Protein AF-A0A6A6N714-F1 (afdb_monomer_lite)

Organism: Hevea brasiliensis (NCBI:txid3981)

Secondary structure (DSSP, 8-state):
----------PEEEEEEETTTTEEEEEEEE-TT--HHHHHHHHHHHH-S-GGG-EEEETTEEEPTTS-SS-GGGTT--EEEEE-GGGHHHHHHHHHHHHHHHHHHTT---SSHHHHHHHHHHHHHHPPPPSS--SHHHHHHTTHHHHHHHHHT-SSHHHHHHHHHHHHHHHHHHHH--SHHHHHHHHHHHHHHHHHHHTT-TT-HHHHHHHHHHHHHHHTS-HHHHHH-SSSTTHHHHHHHHHHHHHHHHHHHHHHHHHHHTT-TTS--S-HHHHHHHHHHHHHHHHHHHH---SSHHHHHHHHHHHHHHHHHHHHHHHHHHHHHHHHHHTS-TT--TTS----TTSHHHHHHHHHHHHHHTT-HHHHHHHHHHHHHTHHHHHHHH--

InterPro domains:
  IPR000626 Ubiquitin-like domain [PS50053] (12-83)
  IPR029071 Ubiquitin-like domain superfamily [SSF54236] (14-84)

Structure (mmCIF, N/CA/C/O backbone):
data_AF-A0A6A6N714-F1
#
_entry.id   AF-A0A6A6N714-F1
#
loop_
_atom_site.group_PDB
_atom_site.id
_atom_site.type_symbol
_atom_site.label_atom_id
_atom_site.label_alt_id
_atom_site.label_comp_id
_atom_site.label_asym_id
_atom_site.label_entity_id
_atom_site.label_seq_id
_atom_site.pdbx_PDB_ins_code
_atom_site.Cartn_x
_atom_site.Cartn_y
_atom_site.Cartn_z
_atom_site.occupancy
_atom_site.B_iso_or_equiv
_atom_site.auth_seq_id
_atom_site.auth_comp_id
_atom_site.auth_asym_id
_atom_site.auth_atom_id
_atom_site.pdbx_PDB_model_num
ATOM 1 N N . MET A 1 1 ? 6.831 -28.268 -34.651 1.00 27.64 1 MET A N 1
ATOM 2 C CA . MET A 1 1 ? 5.475 -28.056 -35.198 1.00 27.64 1 MET A CA 1
ATOM 3 C C . MET A 1 1 ? 5.484 -26.715 -35.896 1.00 27.64 1 MET A C 1
ATOM 5 O O . MET A 1 1 ? 5.590 -25.697 -35.226 1.00 27.64 1 MET A O 1
ATOM 9 N N . ASP A 1 2 ? 5.469 -26.742 -37.224 1.00 26.41 2 ASP A N 1
ATOM 10 C CA . ASP A 1 2 ? 5.446 -25.562 -38.085 1.00 26.41 2 ASP A CA 1
ATOM 11 C C . ASP A 1 2 ? 4.088 -24.864 -38.004 1.00 26.41 2 ASP A C 1
ATOM 13 O O . ASP A 1 2 ? 3.056 -25.471 -38.291 1.00 26.41 2 ASP A O 1
ATOM 17 N N . TRP A 1 3 ? 4.077 -23.583 -37.639 1.00 23.97 3 TRP A N 1
ATOM 18 C CA . TRP A 1 3 ? 2.873 -22.757 -37.711 1.00 23.97 3 TRP A CA 1
ATOM 19 C C . TRP A 1 3 ? 2.934 -21.911 -38.984 1.00 23.97 3 TRP A C 1
ATOM 21 O O . TRP A 1 3 ? 3.633 -20.902 -39.057 1.00 23.97 3 TRP A O 1
ATOM 31 N N . LYS A 1 4 ? 2.197 -22.351 -40.012 1.00 23.19 4 LYS A N 1
ATOM 32 C CA . LYS A 1 4 ? 1.908 -21.574 -41.225 1.00 23.19 4 LYS A CA 1
ATOM 33 C C . LYS A 1 4 ? 1.052 -20.355 -40.853 1.00 23.19 4 LYS A C 1
ATOM 35 O O . LYS A 1 4 ? -0.076 -20.515 -40.393 1.00 23.19 4 LYS A O 1
ATOM 40 N N . PHE A 1 5 ? 1.552 -19.145 -41.102 1.00 26.05 5 PHE A N 1
ATOM 41 C CA . PHE A 1 5 ? 0.740 -17.926 -41.056 1.00 26.05 5 PHE A CA 1
ATOM 42 C C . PHE A 1 5 ? -0.267 -17.932 -42.218 1.00 26.05 5 PHE A C 1
ATOM 44 O O . PHE A 1 5 ? 0.103 -17.804 -43.383 1.00 26.05 5 PHE A O 1
ATOM 51 N N . SER A 1 6 ? -1.552 -18.079 -41.893 1.00 24.28 6 SER A N 1
ATOM 52 C CA . SER A 1 6 ? -2.661 -17.777 -42.799 1.00 24.28 6 SER A CA 1
ATOM 53 C C . SER A 1 6 ? -2.838 -16.260 -42.875 1.00 24.28 6 SER A C 1
ATOM 55 O O . SER A 1 6 ? -3.159 -15.618 -41.875 1.00 24.28 6 SER A O 1
ATOM 57 N N . SER A 1 7 ? -2.687 -15.694 -44.069 1.00 32.66 7 SER A N 1
ATOM 58 C CA . SER A 1 7 ? -2.977 -14.302 -44.410 1.00 32.66 7 SER A CA 1
ATOM 59 C C . SER A 1 7 ? -4.472 -13.986 -44.258 1.00 32.66 7 SER A C 1
ATOM 61 O O . SER A 1 7 ? -5.271 -14.136 -45.178 1.00 32.66 7 SER A O 1
ATOM 63 N N . ARG A 1 8 ? -4.869 -13.500 -43.082 1.00 31.53 8 ARG A N 1
ATOM 64 C CA . ARG A 1 8 ? -6.066 -12.662 -42.927 1.00 31.53 8 ARG A CA 1
ATOM 65 C C . ARG A 1 8 ? -5.587 -11.298 -42.463 1.00 31.53 8 ARG A C 1
ATOM 67 O O . ARG A 1 8 ? -4.784 -11.224 -41.543 1.00 31.53 8 ARG A O 1
ATOM 74 N N . HIS A 1 9 ? -6.033 -10.237 -43.130 1.00 44.38 9 HIS A N 1
ATOM 75 C CA . HIS A 1 9 ? -5.694 -8.855 -42.798 1.00 44.38 9 HIS A CA 1
ATOM 76 C C . HIS A 1 9 ? -6.155 -8.516 -41.373 1.00 44.38 9 HIS A C 1
ATOM 78 O O . HIS A 1 9 ? -7.280 -8.069 -41.162 1.00 44.38 9 HIS A O 1
ATOM 84 N N . THR A 1 10 ? -5.297 -8.755 -40.386 1.00 43.50 10 THR A N 1
ATOM 85 C CA . THR A 1 10 ? -5.523 -8.368 -38.998 1.00 43.50 10 THR A CA 1
ATOM 86 C C . THR A 1 10 ? -5.292 -6.867 -38.885 1.00 43.50 10 THR A C 1
ATOM 88 O O . THR A 1 10 ? -4.192 -6.361 -39.102 1.00 43.50 10 THR A O 1
ATOM 91 N N . VAL A 1 11 ? -6.370 -6.132 -38.616 1.00 50.66 11 VAL A N 1
ATOM 92 C CA . VAL A 1 11 ? -6.270 -4.760 -38.117 1.00 50.66 11 VAL A CA 1
ATOM 93 C C . VAL A 1 11 ? -5.724 -4.874 -36.698 1.00 50.66 11 VAL A C 1
ATOM 95 O O . VAL A 1 11 ? -6.364 -5.489 -35.848 1.00 50.66 11 VAL A O 1
ATOM 98 N N . GLU A 1 12 ? -4.533 -4.339 -36.462 1.00 56.12 12 GLU A N 1
ATOM 99 C CA . GLU A 1 12 ? -3.901 -4.316 -35.145 1.00 56.12 12 GLU A CA 1
ATOM 100 C C . GLU A 1 12 ? -4.076 -2.938 -34.512 1.00 56.12 12 GLU A C 1
ATOM 102 O O . GLU A 1 12 ? -3.994 -1.906 -35.182 1.00 56.12 12 GLU A O 1
ATOM 107 N N . SER A 1 13 ? -4.334 -2.914 -33.211 1.00 45.66 13 SER A N 1
ATOM 108 C CA . SER A 1 13 ? -4.545 -1.677 -32.465 1.00 45.66 13 SER A CA 1
ATOM 109 C C . SER A 1 13 ? -3.235 -1.152 -31.893 1.00 45.66 13 SER A C 1
ATOM 111 O O . SER A 1 13 ? -2.445 -1.895 -31.307 1.00 45.66 13 SER A O 1
ATOM 113 N N . MET A 1 14 ? -3.018 0.146 -32.057 1.00 53.75 14 MET A N 1
ATOM 114 C CA . MET A 1 14 ? -1.838 0.869 -31.616 1.00 53.75 14 MET A CA 1
ATOM 115 C C . MET A 1 14 ? -2.268 2.051 -30.757 1.00 53.75 14 MET A C 1
ATOM 117 O O . MET A 1 14 ? -3.057 2.866 -31.211 1.00 53.75 14 MET A O 1
ATOM 121 N N . PHE A 1 15 ? -1.753 2.179 -29.539 1.00 52.69 15 PHE A N 1
ATOM 122 C CA . PHE A 1 15 ? -2.193 3.237 -28.628 1.00 52.69 15 PHE A CA 1
ATOM 123 C C . PHE A 1 15 ? -1.192 4.392 -28.564 1.00 52.69 15 PHE A C 1
ATOM 125 O O . PHE A 1 15 ? 0.020 4.164 -28.547 1.00 52.69 15 PHE A O 1
ATOM 132 N N . ILE A 1 16 ? -1.693 5.625 -28.509 1.00 55.88 16 ILE A N 1
ATOM 133 C CA . ILE A 1 16 ? -0.877 6.832 -28.379 1.00 55.88 16 ILE A CA 1
ATOM 134 C C . ILE A 1 16 ? -1.185 7.551 -27.080 1.00 55.88 16 ILE A C 1
ATOM 136 O O . ILE A 1 16 ? -2.329 7.909 -26.824 1.00 55.88 16 ILE A O 1
ATOM 140 N N . SER A 1 17 ? -0.147 7.788 -26.283 1.00 55.25 17 SER A N 1
ATOM 141 C CA . SER A 1 17 ? -0.221 8.620 -25.078 1.00 55.25 17 SER A CA 1
ATOM 142 C C . SER A 1 17 ? 0.253 10.035 -25.409 1.00 55.25 17 SER A C 1
ATOM 144 O O . SER A 1 17 ? 1.370 10.192 -25.922 1.00 55.25 17 SER A O 1
ATOM 146 N N . ASN A 1 18 ? -0.558 11.056 -25.113 1.00 56.62 18 ASN A N 1
ATOM 147 C CA . ASN A 1 18 ? -0.190 12.456 -25.316 1.00 56.62 18 ASN A CA 1
ATOM 148 C C . ASN A 1 18 ? 0.197 13.139 -23.996 1.00 56.62 18 ASN A C 1
ATOM 150 O O . ASN A 1 18 ? -0.658 13.576 -23.235 1.00 56.62 18 ASN A O 1
ATOM 154 N N . LEU A 1 19 ? 1.501 13.325 -23.776 1.00 46.72 19 LEU A N 1
ATOM 155 C CA . LEU A 1 19 ? 2.028 14.010 -22.588 1.00 46.72 19 LEU A CA 1
ATOM 156 C C . LEU A 1 19 ? 1.867 15.540 -22.616 1.00 46.72 19 LEU A C 1
ATOM 158 O O . LEU A 1 19 ? 2.232 16.217 -21.660 1.00 46.72 19 LEU A O 1
ATOM 162 N N . ILE A 1 20 ? 1.394 16.114 -23.727 1.00 50.38 20 ILE A N 1
ATOM 163 C CA . ILE A 1 20 ? 1.254 17.571 -23.880 1.00 50.38 20 ILE A CA 1
ATOM 164 C C . ILE A 1 20 ? -0.102 18.051 -23.374 1.00 50.38 20 ILE A C 1
ATOM 166 O O . ILE A 1 20 ? -0.175 19.146 -22.823 1.00 50.38 20 ILE A O 1
ATOM 170 N N . SER A 1 21 ? -1.154 17.250 -23.554 1.00 47.47 21 SER A N 1
ATOM 171 C CA . SER A 1 21 ? -2.498 17.567 -23.061 1.00 47.47 21 SER A CA 1
ATOM 172 C C . SER A 1 21 ? -2.907 16.777 -21.817 1.00 47.47 21 SER A C 1
ATOM 174 O O . SER A 1 21 ? -3.930 17.112 -21.239 1.00 47.47 21 SER A O 1
ATOM 176 N N . ARG A 1 22 ? -2.100 15.793 -21.376 1.00 46.25 22 ARG A N 1
ATOM 177 C CA . ARG A 1 22 ? -2.432 14.856 -20.283 1.00 46.25 22 ARG A CA 1
ATOM 178 C C . ARG A 1 22 ? -3.720 14.047 -20.530 1.00 46.25 22 ARG A C 1
ATOM 180 O O . ARG A 1 22 ? -4.350 13.585 -19.591 1.00 46.25 22 ARG A O 1
ATOM 187 N N . ASP A 1 23 ? -4.101 13.863 -21.796 1.00 42.16 23 ASP A N 1
ATOM 188 C CA . ASP A 1 23 ? -5.317 13.128 -22.170 1.00 42.16 23 ASP A CA 1
ATOM 189 C C . ASP A 1 23 ? -5.093 11.608 -22.293 1.00 42.16 23 ASP A C 1
ATOM 191 O O . ASP A 1 23 ? -3.983 11.135 -22.578 1.00 42.16 23 ASP A O 1
ATOM 195 N N . GLU A 1 24 ? -6.198 10.858 -22.156 1.00 53.84 24 GLU A N 1
ATOM 196 C CA . GLU A 1 24 ? -6.302 9.399 -22.286 1.00 53.84 24 GLU A CA 1
ATOM 197 C C . GLU A 1 24 ? -5.561 8.817 -23.509 1.00 53.84 24 GLU A C 1
ATOM 199 O O . GLU A 1 24 ? -5.408 9.425 -24.572 1.00 53.84 24 GLU A O 1
ATOM 204 N N . THR A 1 25 ? -5.134 7.557 -23.372 1.00 53.28 25 THR A N 1
ATOM 205 C CA . THR A 1 25 ? -4.433 6.828 -24.435 1.00 53.28 25 THR A CA 1
ATOM 206 C C . THR A 1 25 ? -5.370 6.583 -25.622 1.00 53.28 25 THR A C 1
ATOM 208 O O . THR A 1 25 ? -6.319 5.810 -25.519 1.00 53.28 25 THR A O 1
ATOM 211 N N . GLN A 1 26 ? -5.100 7.202 -26.770 1.00 58.72 26 GLN A N 1
ATOM 212 C CA . GLN A 1 26 ? -5.966 7.108 -27.946 1.00 58.72 26 GLN A CA 1
ATOM 213 C C . GLN A 1 26 ? -5.605 5.901 -28.810 1.00 58.72 26 GLN A C 1
ATOM 215 O O . GLN A 1 26 ? -4.440 5.678 -29.146 1.00 58.72 26 GLN A O 1
ATOM 220 N N . GLU A 1 27 ? -6.611 5.113 -29.186 1.00 55.78 27 GLU A N 1
ATOM 221 C CA . GLU A 1 27 ? -6.442 3.934 -30.033 1.00 55.78 27 GLU A CA 1
ATOM 222 C C . GLU A 1 27 ? -6.420 4.315 -31.520 1.00 55.78 27 GLU A C 1
ATOM 224 O O . GLU A 1 27 ? -7.366 4.874 -32.073 1.00 55.78 27 GLU A O 1
ATOM 229 N N . ILE A 1 28 ? -5.341 3.943 -32.197 1.00 63.38 28 ILE A N 1
ATOM 230 C CA . ILE A 1 28 ? -5.169 4.041 -33.640 1.00 63.38 28 ILE A CA 1
ATOM 231 C C . ILE A 1 28 ? -5.219 2.640 -34.227 1.00 63.38 28 ILE A C 1
ATOM 233 O O . ILE A 1 28 ? -4.411 1.768 -33.912 1.00 63.38 28 ILE A O 1
ATOM 237 N N . LYS A 1 29 ? -6.152 2.435 -35.154 1.00 62.44 29 LYS A N 1
ATOM 238 C CA . LYS A 1 29 ? -6.229 1.200 -35.932 1.00 62.44 29 LYS A CA 1
ATOM 239 C C . LYS A 1 29 ? -5.157 1.207 -37.016 1.00 62.44 29 LYS A C 1
ATOM 241 O O . LYS A 1 29 ? -5.212 2.012 -37.956 1.00 62.44 29 LYS A O 1
ATOM 246 N N . LYS A 1 30 ? -4.212 0.281 -36.892 1.00 59.69 30 LYS A N 1
ATOM 247 C CA . LYS A 1 30 ? -3.165 0.023 -37.869 1.00 59.69 30 LYS A CA 1
ATOM 248 C C . LYS A 1 30 ? -3.557 -1.150 -38.764 1.00 59.69 30 LYS A C 1
ATOM 250 O O . LYS A 1 30 ? -3.966 -2.213 -38.305 1.00 59.69 30 LYS A O 1
ATOM 255 N N . LYS A 1 31 ? -3.406 -0.965 -40.070 1.00 59.12 31 LYS A N 1
ATOM 256 C CA . LYS A 1 31 ? -3.440 -2.045 -41.059 1.00 59.12 31 LYS A CA 1
ATOM 257 C C . LYS A 1 31 ? -2.016 -2.480 -41.373 1.00 59.12 31 LYS A C 1
ATOM 259 O O . LYS A 1 31 ? -1.095 -1.668 -41.359 1.00 59.12 31 LYS A O 1
ATOM 264 N N . TRP A 1 32 ? -1.842 -3.744 -41.741 1.00 48.34 32 TRP A N 1
ATOM 265 C CA . TRP A 1 32 ? -0.542 -4.262 -42.183 1.00 48.34 32 TRP A CA 1
ATOM 266 C C . TRP A 1 32 ? 0.020 -3.509 -43.408 1.00 48.34 32 TRP A C 1
ATOM 268 O O . TRP A 1 32 ? 1.229 -3.448 -43.602 1.00 48.34 32 TRP A O 1
ATOM 278 N N . THR A 1 33 ? -0.864 -2.878 -44.190 1.00 50.50 33 THR A N 1
ATOM 279 C CA . THR A 1 33 ? -0.550 -2.041 -45.358 1.00 50.50 33 THR A CA 1
ATOM 280 C C . THR A 1 33 ? -0.271 -0.572 -45.029 1.00 50.50 33 THR A C 1
ATOM 282 O O . THR A 1 33 ? 0.055 0.190 -45.935 1.00 50.50 33 THR A O 1
ATOM 285 N N . ASP A 1 34 ? -0.462 -0.133 -43.781 1.00 57.00 34 ASP A N 1
ATOM 286 C CA . ASP A 1 34 ? -0.247 1.269 -43.421 1.00 57.00 34 ASP A CA 1
ATOM 287 C C . ASP A 1 34 ? 1.249 1.608 -43.498 1.00 57.00 34 ASP A C 1
ATOM 289 O O . ASP A 1 34 ? 2.079 1.042 -42.781 1.00 57.00 34 ASP A O 1
ATOM 293 N N . THR A 1 35 ? 1.591 2.572 -44.353 1.00 55.88 35 THR A N 1
ATOM 294 C CA . THR A 1 35 ? 2.933 3.159 -44.429 1.00 55.88 35 THR A CA 1
ATOM 295 C C . THR A 1 35 ? 3.133 4.181 -43.313 1.00 55.88 35 THR A C 1
ATOM 297 O O . THR A 1 35 ? 2.169 4.713 -42.756 1.00 55.88 35 THR A O 1
ATOM 300 N N . MET A 1 36 ? 4.383 4.522 -43.000 1.00 57.41 36 MET A N 1
ATOM 301 C CA . MET A 1 36 ? 4.668 5.491 -41.936 1.00 57.41 36 MET A CA 1
ATOM 302 C C . MET A 1 36 ? 4.102 6.881 -42.192 1.00 57.41 36 MET A C 1
ATOM 304 O O . MET A 1 36 ? 3.606 7.504 -41.263 1.00 57.41 36 MET A O 1
ATOM 308 N N . ASN A 1 37 ? 4.054 7.326 -43.445 1.00 58.03 37 ASN A N 1
ATOM 309 C CA . ASN A 1 37 ? 3.381 8.577 -43.786 1.00 58.03 37 ASN A CA 1
ATOM 310 C C . ASN A 1 37 ? 1.876 8.508 -43.497 1.00 58.03 37 ASN A C 1
ATOM 312 O O . ASN A 1 37 ? 1.312 9.473 -42.987 1.00 58.03 37 ASN A O 1
ATOM 316 N N . SER A 1 38 ? 1.239 7.355 -43.733 1.00 63.12 38 SER A N 1
ATOM 317 C CA . SER A 1 38 ? -0.179 7.166 -43.409 1.00 63.12 38 SER A CA 1
ATOM 318 C C . SER A 1 38 ? -0.435 7.131 -41.897 1.00 63.12 38 SER A C 1
ATOM 320 O O . SER A 1 38 ? -1.410 7.717 -41.432 1.00 63.12 38 SER A O 1
ATOM 322 N N . LEU A 1 39 ? 0.459 6.516 -41.109 1.00 63.19 39 LEU A N 1
ATOM 323 C CA . LEU A 1 39 ? 0.380 6.546 -39.646 1.00 63.19 39 LEU A CA 1
ATOM 324 C C . LEU A 1 39 ? 0.618 7.963 -39.125 1.00 63.19 39 LEU A C 1
ATOM 326 O O . LEU A 1 39 ? -0.187 8.455 -38.348 1.00 63.19 39 LEU A O 1
ATOM 330 N N . ASN A 1 40 ? 1.639 8.664 -39.615 1.00 59.69 40 ASN A N 1
ATOM 331 C CA . ASN A 1 40 ? 1.929 10.045 -39.232 1.00 59.69 40 ASN A CA 1
ATOM 332 C C . ASN A 1 40 ? 0.742 10.981 -39.505 1.00 59.69 40 ASN A C 1
ATOM 334 O O . ASN A 1 40 ? 0.407 11.798 -38.654 1.00 59.69 40 ASN A O 1
ATOM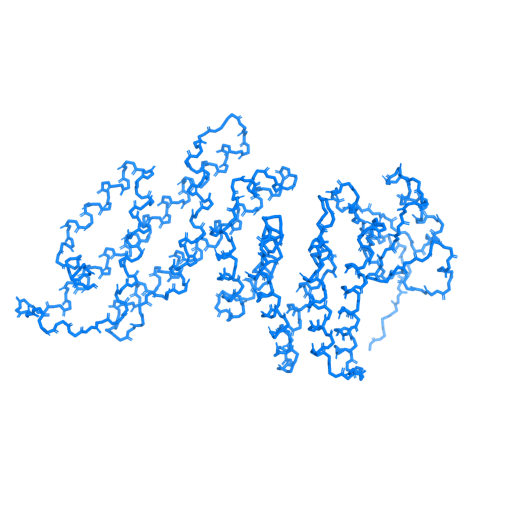 338 N N . GLN A 1 41 ? 0.060 10.824 -40.642 1.00 64.50 41 GLN A N 1
ATOM 339 C CA . GLN A 1 41 ? -1.157 11.577 -40.955 1.00 64.50 41 GLN A CA 1
ATOM 340 C C . GLN A 1 41 ? -2.321 11.226 -40.021 1.00 64.50 41 GLN A C 1
ATOM 342 O O . GLN A 1 41 ? -3.003 12.132 -39.549 1.00 64.50 41 GLN A O 1
ATOM 347 N N . LYS A 1 42 ? -2.528 9.941 -39.692 1.00 68.94 42 LYS A N 1
ATOM 348 C CA . LYS A 1 42 ? -3.542 9.519 -38.704 1.00 68.94 42 LYS A CA 1
ATOM 349 C C . LYS A 1 42 ? -3.263 10.120 -37.325 1.00 68.94 42 LYS A C 1
ATOM 351 O O . LYS A 1 42 ? -4.174 10.626 -36.682 1.00 68.94 42 LYS A O 1
ATOM 356 N N . ILE A 1 43 ? -2.000 10.115 -36.904 1.00 64.56 43 ILE A N 1
ATOM 357 C CA . ILE A 1 43 ? -1.536 10.686 -35.636 1.00 64.56 43 ILE A CA 1
ATOM 358 C C . ILE A 1 43 ? -1.749 12.206 -35.616 1.00 64.56 43 ILE A C 1
ATOM 360 O O . ILE A 1 43 ? -2.294 12.740 -34.656 1.00 64.56 43 ILE A O 1
ATOM 364 N N . GLN A 1 44 ? -1.389 12.912 -36.691 1.00 60.84 44 GLN A N 1
ATOM 365 C CA . GLN A 1 44 ? -1.606 14.359 -36.812 1.00 60.84 44 GLN A CA 1
ATOM 366 C C . GLN A 1 44 ? -3.093 14.734 -36.846 1.00 60.84 44 GLN A C 1
ATOM 368 O O . GLN A 1 44 ? -3.485 15.720 -36.224 1.00 60.84 44 GLN A O 1
ATOM 373 N N . ALA A 1 45 ? -3.925 13.938 -37.524 1.00 63.22 45 ALA A N 1
ATOM 374 C CA . ALA A 1 45 ? -5.371 14.147 -37.583 1.00 63.22 45 ALA A CA 1
ATOM 375 C C . ALA A 1 45 ? -6.034 14.021 -36.203 1.00 63.22 45 ALA A C 1
ATOM 377 O O . ALA A 1 45 ? -7.005 14.721 -35.913 1.00 63.22 45 ALA A O 1
ATOM 378 N N . ILE A 1 46 ? -5.483 13.155 -35.353 1.00 59.66 46 ILE A N 1
ATOM 379 C CA . ILE A 1 46 ? -5.946 12.927 -33.988 1.00 59.66 46 ILE A CA 1
ATOM 380 C C . ILE A 1 46 ? -5.452 14.032 -33.037 1.00 59.66 46 ILE A C 1
ATOM 382 O O . ILE A 1 46 ? -6.234 14.570 -32.260 1.00 59.66 46 ILE A O 1
ATOM 386 N N . ILE A 1 47 ? -4.176 14.420 -33.133 1.00 55.50 47 ILE A N 1
ATOM 387 C CA . ILE A 1 47 ? -3.522 15.308 -32.156 1.00 55.50 47 ILE A CA 1
ATOM 388 C C . ILE A 1 47 ? -3.725 16.800 -32.484 1.00 55.50 47 ILE A C 1
ATOM 390 O O . ILE A 1 47 ? -3.580 17.640 -31.604 1.00 55.50 47 ILE A O 1
ATOM 394 N N . ARG A 1 48 ? -4.080 17.157 -33.731 1.00 52.19 48 ARG A N 1
ATOM 395 C CA . ARG A 1 48 ? -4.359 18.539 -34.192 1.00 52.19 48 ARG A CA 1
ATOM 396 C C . ARG A 1 48 ? -3.255 19.578 -33.878 1.00 52.19 48 ARG A C 1
ATOM 398 O O . ARG A 1 48 ? -3.522 20.777 -33.898 1.00 52.19 48 ARG A O 1
ATOM 405 N N . ILE A 1 49 ? -2.012 19.149 -33.625 1.00 49.28 49 ILE A N 1
ATOM 406 C CA . ILE A 1 49 ? -0.845 20.009 -33.338 1.00 49.28 49 ILE A CA 1
ATOM 407 C C . ILE A 1 49 ? 0.212 19.832 -34.452 1.00 49.28 49 ILE A C 1
ATOM 409 O O . ILE A 1 49 ? 0.485 18.694 -34.842 1.00 49.28 49 ILE A O 1
ATOM 413 N N . PRO A 1 50 ? 0.851 20.912 -34.957 1.00 40.91 50 PRO A N 1
ATOM 414 C CA . PRO A 1 50 ? 1.880 20.819 -35.997 1.00 40.91 50 PRO A CA 1
ATOM 415 C C . PRO A 1 50 ? 3.103 19.988 -35.566 1.00 40.91 50 PRO A C 1
ATOM 417 O O . PRO A 1 50 ? 3.678 20.202 -34.496 1.00 40.91 50 PRO A O 1
ATOM 420 N N . SER A 1 51 ? 3.546 19.084 -36.447 1.00 44.69 51 SER A N 1
ATOM 421 C CA . SER A 1 51 ? 4.623 18.093 -36.251 1.00 44.69 51 SER A CA 1
ATOM 422 C C . SER A 1 51 ? 5.975 18.656 -35.803 1.00 44.69 51 SER A C 1
ATOM 424 O O . SER A 1 51 ? 6.764 17.941 -35.189 1.00 44.69 51 SER A O 1
ATOM 426 N N . ILE A 1 52 ? 6.238 19.943 -36.047 1.00 37.31 52 ILE A N 1
ATOM 427 C CA . ILE A 1 52 ? 7.526 20.592 -35.764 1.00 37.31 52 ILE A CA 1
ATOM 428 C C . ILE A 1 52 ? 7.836 20.715 -34.258 1.00 37.31 52 ILE A C 1
ATOM 430 O O . ILE A 1 52 ? 8.983 20.951 -33.883 1.00 37.31 52 ILE A O 1
ATOM 434 N N . ARG A 1 53 ? 6.836 20.527 -33.381 1.00 37.94 53 ARG A N 1
ATOM 435 C CA . ARG A 1 53 ? 6.991 20.586 -31.912 1.00 37.94 53 ARG A CA 1
ATOM 436 C C . ARG A 1 53 ? 6.928 19.221 -31.212 1.00 37.94 53 ARG A C 1
ATOM 438 O O . ARG A 1 53 ? 7.024 19.178 -29.988 1.00 37.94 53 ARG A O 1
ATOM 445 N N . LEU A 1 54 ? 6.776 18.123 -31.956 1.00 46.69 54 LEU A N 1
ATOM 446 C CA . LEU A 1 54 ? 6.443 16.802 -31.412 1.00 46.69 54 LEU A CA 1
ATOM 447 C C . LEU A 1 54 ? 7.511 15.764 -31.761 1.00 46.69 54 LEU A C 1
ATOM 449 O O . LEU A 1 54 ? 7.962 15.685 -32.904 1.00 46.69 54 LEU A O 1
ATOM 453 N N . ARG A 1 55 ? 7.899 14.933 -30.788 1.00 56.72 55 ARG A N 1
ATOM 454 C CA . ARG A 1 55 ? 8.811 13.798 -30.999 1.00 56.72 55 ARG A CA 1
ATOM 455 C C . ARG A 1 55 ? 8.107 12.500 -30.612 1.00 56.72 55 ARG A C 1
ATOM 457 O O . ARG A 1 55 ? 7.499 12.424 -29.546 1.00 56.72 55 ARG A O 1
ATOM 464 N N . LEU A 1 56 ? 8.175 11.504 -31.496 1.00 56.38 56 LEU A N 1
ATOM 465 C CA . LEU A 1 56 ? 7.629 10.166 -31.268 1.00 56.38 56 LEU A CA 1
ATOM 466 C C . LEU A 1 56 ? 8.668 9.303 -30.558 1.00 56.38 56 LEU A C 1
ATOM 468 O O . LEU A 1 56 ? 9.831 9.288 -30.954 1.00 56.38 56 LEU A O 1
ATOM 472 N N . PHE A 1 57 ? 8.242 8.561 -29.543 1.00 53.03 57 PHE A N 1
ATOM 473 C CA . PHE A 1 57 ? 9.102 7.653 -28.793 1.00 53.03 57 PHE A CA 1
ATOM 474 C C . PHE A 1 57 ? 8.543 6.235 -28.794 1.00 53.03 57 PHE A C 1
ATOM 476 O O . PHE A 1 57 ? 7.356 6.021 -28.534 1.00 53.03 57 PHE A O 1
ATOM 483 N N . ARG A 1 58 ? 9.425 5.261 -29.050 1.00 56.25 58 ARG A N 1
ATOM 484 C CA . ARG A 1 58 ? 9.137 3.825 -28.940 1.00 56.25 58 ARG A CA 1
ATOM 485 C C . ARG A 1 58 ? 10.064 3.196 -27.916 1.00 56.25 58 ARG A C 1
ATOM 487 O O . ARG A 1 58 ? 11.263 3.126 -28.168 1.00 56.25 58 ARG A O 1
ATOM 494 N N . ILE A 1 59 ? 9.503 2.692 -26.815 1.00 54.28 59 ILE A N 1
ATOM 495 C CA . ILE A 1 59 ? 10.267 2.044 -25.729 1.00 54.28 59 ILE A CA 1
ATOM 496 C C . ILE A 1 59 ? 11.354 2.991 -25.161 1.00 54.28 59 ILE A C 1
ATOM 498 O O . ILE A 1 59 ? 12.221 2.548 -24.436 1.00 54.28 59 ILE A O 1
ATOM 502 N N . GLY A 1 60 ? 11.263 4.301 -25.443 1.00 46.22 60 GLY A N 1
ATOM 503 C CA . GLY A 1 60 ? 12.260 5.307 -25.069 1.00 46.22 60 GLY A CA 1
ATOM 504 C C . GLY A 1 60 ? 13.234 5.727 -26.191 1.00 46.22 60 GLY A C 1
ATOM 505 O O . GLY A 1 60 ? 13.884 6.766 -26.082 1.00 46.22 60 GLY A O 1
ATOM 506 N N . LYS A 1 61 ? 13.250 5.039 -27.342 1.00 52.88 61 LYS A N 1
ATOM 507 C CA . LYS A 1 61 ? 14.000 5.479 -28.529 1.00 52.88 61 LYS A CA 1
ATOM 508 C C . LYS A 1 61 ? 13.235 6.580 -29.261 1.00 52.88 61 LYS A C 1
ATOM 510 O O . LYS A 1 61 ? 12.123 6.340 -29.746 1.00 52.88 61 LYS A O 1
ATOM 515 N N . GLN A 1 62 ? 13.843 7.761 -29.388 1.00 51.75 62 GLN A N 1
ATOM 516 C CA . GLN A 1 62 ? 13.315 8.835 -30.231 1.00 51.75 62 GLN A CA 1
ATOM 517 C C . GLN A 1 62 ? 13.279 8.368 -31.694 1.00 51.75 62 GLN A C 1
ATOM 519 O O . GLN A 1 62 ? 14.280 7.905 -32.242 1.00 51.75 62 GLN A O 1
ATOM 524 N N . LEU A 1 63 ? 12.117 8.497 -32.325 1.00 58.75 63 LEU A N 1
ATOM 525 C CA . LEU A 1 63 ? 11.913 8.220 -33.737 1.00 58.75 63 LEU A CA 1
ATOM 526 C C . LEU A 1 63 ? 12.059 9.521 -34.532 1.00 58.75 63 LEU A C 1
ATOM 528 O O . LEU A 1 63 ? 11.446 10.538 -34.199 1.00 58.75 63 LEU A O 1
ATOM 532 N N . GLU A 1 64 ? 12.869 9.493 -35.588 1.00 56.19 64 GLU A N 1
ATOM 533 C CA . GLU A 1 64 ? 12.912 10.569 -36.578 1.00 56.19 64 GLU A CA 1
ATOM 534 C C . GLU A 1 64 ? 11.749 10.394 -37.557 1.00 56.19 64 GLU A C 1
ATOM 536 O O . GLU A 1 64 ? 11.582 9.316 -38.132 1.00 56.19 64 GLU A O 1
ATOM 541 N N . TRP A 1 65 ? 10.963 11.457 -37.764 1.00 51.03 65 TRP A N 1
ATOM 542 C CA . TRP A 1 65 ? 9.770 11.449 -38.621 1.00 51.03 65 TRP A CA 1
ATOM 543 C C . TRP A 1 65 ? 10.044 10.963 -40.058 1.00 51.03 65 TRP A C 1
ATOM 545 O O . TRP A 1 65 ? 9.137 10.431 -40.693 1.00 51.03 65 TRP A O 1
ATOM 555 N N . GLU A 1 66 ? 11.283 11.100 -40.547 1.00 39.19 66 GLU A N 1
ATOM 556 C CA . GLU A 1 66 ? 11.653 10.878 -41.953 1.00 39.19 66 GLU A CA 1
ATOM 557 C C . GLU A 1 66 ? 12.525 9.630 -42.208 1.00 39.19 66 GLU A C 1
ATOM 559 O O . GLU A 1 66 ? 12.625 9.183 -43.349 1.00 39.19 66 GLU A O 1
ATOM 564 N N . LYS A 1 67 ? 13.141 9.011 -41.186 1.00 44.06 67 LYS A N 1
ATOM 565 C CA . LYS A 1 67 ? 14.242 8.037 -41.394 1.00 44.06 67 LYS A CA 1
ATOM 566 C C . LYS A 1 67 ? 13.913 6.563 -41.132 1.00 44.06 67 LYS A C 1
ATOM 568 O O . LYS A 1 67 ? 14.810 5.725 -41.091 1.00 44.06 67 LYS A O 1
ATOM 573 N N . MET A 1 68 ? 12.638 6.208 -40.989 1.00 48.12 68 MET A N 1
ATOM 574 C CA . MET A 1 68 ? 12.208 4.857 -40.588 1.00 48.12 68 MET A CA 1
ATOM 575 C C . MET A 1 68 ? 11.670 3.988 -41.743 1.00 48.12 68 MET A C 1
ATOM 577 O O . MET A 1 68 ? 10.711 3.241 -41.577 1.00 48.12 68 MET A O 1
ATOM 581 N N . VAL A 1 69 ? 12.279 4.082 -42.931 1.00 39.81 69 VAL A N 1
ATOM 582 C CA . VAL A 1 69 ? 11.804 3.382 -44.144 1.00 39.81 69 VAL A CA 1
ATOM 583 C C . VAL A 1 69 ? 12.215 1.899 -44.203 1.00 39.81 69 VAL A C 1
ATOM 585 O O . VAL A 1 69 ? 11.609 1.149 -44.956 1.00 39.81 69 VAL A O 1
ATOM 588 N N . MET A 1 70 ? 13.184 1.422 -43.412 1.00 33.34 70 MET A N 1
ATOM 589 C CA . MET A 1 70 ? 13.829 0.121 -43.693 1.00 33.34 70 MET A CA 1
ATOM 590 C C . MET A 1 70 ? 14.047 -0.814 -42.498 1.00 33.34 70 MET A C 1
ATOM 592 O O . MET A 1 70 ? 14.913 -1.680 -42.557 1.00 33.34 70 MET A O 1
ATOM 596 N N . ASP A 1 71 ? 13.259 -0.712 -41.430 1.00 37.97 71 ASP A N 1
ATOM 597 C CA . ASP A 1 71 ? 13.310 -1.740 -40.386 1.00 37.97 71 ASP A CA 1
ATOM 598 C C . ASP A 1 71 ? 11.892 -2.121 -39.962 1.00 37.97 71 ASP A C 1
ATOM 600 O O . ASP A 1 71 ? 11.143 -1.273 -39.467 1.00 37.97 71 ASP A O 1
ATOM 604 N N . GLY A 1 72 ? 11.509 -3.394 -40.138 1.00 43.25 72 GLY A N 1
ATOM 605 C CA . GLY A 1 72 ? 10.176 -3.974 -39.856 1.00 43.25 72 GLY A CA 1
ATOM 606 C C . GLY A 1 72 ? 9.682 -3.832 -38.402 1.00 43.25 72 GLY A C 1
ATOM 607 O O . GLY A 1 72 ? 8.635 -4.344 -38.017 1.00 43.25 72 GLY A O 1
ATOM 608 N N . SER A 1 73 ? 10.420 -3.073 -37.601 1.00 45.56 73 SER A N 1
ATOM 609 C CA . SER A 1 73 ? 10.254 -2.676 -36.208 1.00 45.56 73 SER A CA 1
ATOM 610 C C . SER A 1 73 ? 8.880 -2.119 -35.791 1.00 45.56 73 SER A C 1
ATOM 612 O O . SER A 1 73 ? 8.567 -2.135 -34.599 1.00 45.56 73 SER A O 1
ATOM 614 N N . ILE A 1 74 ? 8.038 -1.657 -36.722 1.00 48.44 74 ILE A N 1
ATOM 615 C CA . ILE A 1 74 ? 6.744 -1.012 -36.416 1.00 48.44 74 ILE A CA 1
ATOM 616 C C . ILE A 1 74 ? 5.591 -2.015 -36.486 1.00 48.44 74 ILE A C 1
ATOM 618 O O . ILE A 1 74 ? 4.551 -1.786 -35.874 1.00 48.44 74 ILE A O 1
ATOM 622 N N . GLN A 1 75 ? 5.745 -3.142 -37.190 1.00 44.31 75 GLN A N 1
ATOM 623 C CA . GLN A 1 75 ? 4.709 -4.184 -37.225 1.00 44.31 75 GLN A CA 1
ATOM 624 C C . GLN A 1 75 ? 4.425 -4.758 -35.826 1.00 44.31 75 GLN A C 1
ATOM 626 O O . GLN A 1 75 ? 3.281 -5.047 -35.535 1.00 44.31 75 GLN A O 1
ATOM 631 N N . ASN A 1 76 ? 5.403 -4.757 -34.912 1.00 44.56 76 ASN A N 1
ATOM 632 C CA . ASN A 1 76 ? 5.220 -5.248 -33.536 1.00 44.56 76 ASN A CA 1
ATOM 633 C C . ASN A 1 76 ? 5.022 -4.135 -32.483 1.00 44.56 76 ASN A C 1
ATOM 635 O O . ASN A 1 76 ? 5.032 -4.409 -31.282 1.00 44.56 76 ASN A O 1
ATOM 639 N N . THR A 1 77 ? 4.892 -2.866 -32.890 1.00 46.72 77 THR A N 1
ATOM 640 C CA . THR A 1 77 ? 4.823 -1.737 -31.944 1.00 46.72 77 THR A CA 1
ATOM 641 C C . THR A 1 77 ? 3.377 -1.441 -31.549 1.00 46.72 77 THR A C 1
ATOM 643 O O . THR A 1 77 ? 2.625 -0.872 -32.334 1.00 46.72 77 THR A O 1
ATOM 646 N N . ARG A 1 78 ? 2.998 -1.794 -30.313 1.00 49.91 78 ARG A N 1
ATOM 647 C CA . ARG A 1 78 ? 1.630 -1.610 -29.787 1.00 49.91 78 ARG A CA 1
ATOM 648 C C . ARG A 1 78 ? 1.366 -0.247 -29.133 1.00 49.91 78 ARG A C 1
ATOM 650 O O . ARG A 1 78 ? 0.201 0.117 -29.005 1.00 49.91 78 ARG A O 1
ATOM 657 N N . ARG A 1 79 ? 2.394 0.510 -28.715 1.00 50.78 79 ARG A N 1
ATOM 658 C CA . ARG A 1 79 ? 2.235 1.865 -28.142 1.00 50.78 79 ARG A CA 1
ATOM 659 C C . ARG A 1 79 ? 3.318 2.844 -28.603 1.00 50.78 79 ARG A C 1
ATOM 661 O O . ARG A 1 79 ? 4.476 2.449 -28.739 1.00 50.78 79 ARG A O 1
ATOM 668 N N . LEU A 1 80 ? 2.937 4.105 -28.818 1.00 58.09 80 LEU A N 1
ATOM 669 C CA . LEU A 1 80 ? 3.839 5.243 -29.039 1.00 58.09 80 LEU A CA 1
ATOM 670 C C . LEU A 1 80 ? 3.547 6.353 -28.033 1.00 58.09 80 LEU A C 1
ATOM 672 O O . LEU A 1 80 ? 2.390 6.628 -27.721 1.00 58.09 80 LEU A O 1
ATOM 676 N N . HIS A 1 81 ? 4.597 7.035 -27.588 1.00 59.28 81 HIS A N 1
ATOM 677 C CA . HIS A 1 81 ? 4.458 8.212 -26.736 1.00 59.28 81 HIS A CA 1
ATOM 678 C C . HIS A 1 81 ? 4.801 9.466 -27.529 1.00 59.28 81 HIS A C 1
ATOM 680 O O . HIS A 1 81 ? 5.832 9.528 -28.208 1.00 59.28 81 HIS A O 1
ATOM 686 N N . LEU A 1 82 ? 3.919 10.458 -27.447 1.00 57.19 82 LEU A N 1
ATOM 687 C CA . LEU A 1 82 ? 4.147 11.784 -27.991 1.00 57.19 82 LEU A CA 1
ATOM 688 C C . LEU A 1 82 ? 4.709 12.667 -26.881 1.00 57.19 82 LEU A C 1
ATOM 690 O O . LEU A 1 82 ? 4.051 12.905 -25.869 1.00 57.19 82 LEU A O 1
ATOM 694 N N . VAL A 1 83 ? 5.939 13.138 -27.065 1.00 56.25 83 VAL A N 1
ATOM 695 C CA . VAL A 1 83 ? 6.702 13.779 -25.995 1.00 56.25 83 VAL A CA 1
ATOM 696 C C . VAL A 1 83 ? 7.102 15.194 -26.416 1.00 56.25 83 VAL A C 1
ATOM 698 O O . VAL A 1 83 ? 7.633 15.407 -27.510 1.00 56.25 83 VAL A O 1
ATOM 701 N N . SER A 1 84 ? 6.871 16.169 -25.532 1.00 58.50 84 SER A N 1
ATOM 702 C CA . SER A 1 84 ? 7.403 17.531 -25.677 1.00 58.50 84 SER A CA 1
ATOM 703 C C . SER A 1 84 ? 8.923 17.542 -25.492 1.00 58.50 84 SER A C 1
ATOM 705 O O . SER A 1 84 ? 9.475 16.770 -24.708 1.00 58.50 84 SER A O 1
ATOM 707 N N . THR A 1 85 ? 9.620 18.463 -26.159 1.00 58.59 85 THR A N 1
ATOM 708 C CA . THR A 1 85 ? 11.083 18.619 -26.059 1.00 58.59 85 THR A CA 1
ATOM 709 C C . THR A 1 85 ? 11.589 18.751 -24.619 1.00 58.59 85 THR A C 1
ATOM 711 O O . THR A 1 85 ? 12.732 18.393 -24.346 1.00 58.59 85 THR A O 1
ATOM 714 N N . THR A 1 86 ? 10.748 19.192 -23.678 1.00 57.16 86 THR A N 1
ATOM 715 C CA . THR A 1 86 ? 11.110 19.328 -22.260 1.00 57.16 86 THR A CA 1
ATOM 716 C C . THR A 1 86 ? 11.106 18.026 -21.459 1.00 57.16 86 THR A C 1
ATOM 718 O O . THR A 1 86 ? 11.681 18.007 -20.380 1.00 57.16 86 THR A O 1
ATOM 721 N N . HIS A 1 87 ? 10.516 16.941 -21.970 1.00 63.28 87 HIS A N 1
ATOM 722 C CA . HIS A 1 87 ? 10.549 15.607 -21.342 1.00 63.28 87 HIS A CA 1
ATOM 723 C C . HIS A 1 87 ? 11.566 14.667 -22.016 1.00 63.28 87 HIS A C 1
ATOM 725 O O . HIS A 1 87 ? 11.657 13.495 -21.664 1.00 63.28 87 HIS A O 1
ATOM 731 N N . LEU A 1 88 ? 12.356 15.173 -22.972 1.00 70.00 88 LEU A N 1
ATOM 732 C CA . LEU A 1 88 ? 13.304 14.382 -23.761 1.00 70.00 88 LEU A CA 1
ATOM 733 C C . LEU A 1 88 ? 14.306 13.614 -22.884 1.00 70.00 88 LEU A C 1
ATOM 735 O O . LEU A 1 88 ? 14.488 12.419 -23.088 1.00 70.00 88 LEU A O 1
ATOM 739 N N . ARG A 1 89 ? 14.945 14.284 -21.915 1.00 79.56 89 ARG A N 1
ATOM 740 C CA . ARG A 1 89 ? 15.978 13.650 -21.082 1.00 79.56 89 ARG A CA 1
ATOM 741 C C . ARG A 1 89 ? 15.404 12.598 -20.116 1.00 79.56 89 ARG A C 1
ATOM 743 O O . ARG A 1 89 ? 15.939 11.495 -20.121 1.00 79.56 89 ARG A O 1
ATOM 750 N N . PRO A 1 90 ? 14.305 12.853 -19.374 1.00 78.50 90 PRO A N 1
ATOM 751 C CA . PRO A 1 90 ? 13.626 11.810 -18.600 1.00 78.50 90 PRO A CA 1
ATOM 752 C C . PRO A 1 90 ? 13.308 10.547 -19.416 1.00 78.50 90 PRO A C 1
ATOM 754 O O . PRO A 1 90 ? 13.574 9.440 -18.960 1.00 78.50 90 PRO A O 1
ATOM 757 N N . TRP A 1 91 ? 12.812 10.700 -20.650 1.00 75.19 91 TRP A N 1
ATOM 758 C CA . TRP A 1 91 ? 12.546 9.564 -21.542 1.00 75.19 91 TRP A CA 1
ATOM 759 C C . TRP A 1 91 ? 13.810 8.833 -21.990 1.00 75.19 91 TRP A C 1
ATOM 761 O O . TRP A 1 91 ? 13.803 7.608 -22.026 1.00 75.19 91 TRP A O 1
ATOM 771 N N . GLN A 1 92 ? 14.885 9.555 -22.310 1.00 77.62 92 GLN A N 1
ATOM 772 C CA . GLN A 1 92 ? 16.170 8.943 -22.666 1.00 77.62 92 GLN A CA 1
ATOM 773 C C . GLN A 1 92 ? 16.735 8.112 -21.517 1.00 77.62 92 GLN A C 1
ATOM 775 O O . GLN A 1 92 ? 17.187 6.998 -21.733 1.00 77.62 92 GLN A O 1
ATOM 780 N N . ILE A 1 93 ? 16.661 8.619 -20.290 1.00 82.06 93 ILE A N 1
ATOM 781 C CA . ILE A 1 93 ? 17.147 7.889 -19.118 1.00 82.06 93 ILE A CA 1
ATOM 782 C C . ILE A 1 93 ? 16.335 6.614 -18.894 1.00 82.06 93 ILE A C 1
ATOM 784 O O . ILE A 1 93 ? 16.897 5.554 -18.630 1.00 82.06 93 ILE A O 1
ATOM 788 N N . VAL A 1 94 ? 15.012 6.690 -19.036 1.00 80.50 94 VAL A N 1
ATOM 789 C CA . VAL A 1 94 ? 14.150 5.511 -18.918 1.00 80.50 94 VAL A CA 1
ATOM 790 C C . VAL A 1 94 ? 14.386 4.520 -20.070 1.00 80.50 94 VAL A C 1
ATOM 792 O O . VAL A 1 94 ? 14.397 3.316 -19.825 1.00 80.50 94 VAL A O 1
ATOM 795 N N . ASP A 1 95 ? 14.666 4.986 -21.295 1.00 74.75 95 ASP A N 1
ATOM 796 C CA . ASP A 1 95 ? 15.116 4.135 -22.416 1.00 74.75 95 ASP A CA 1
ATOM 797 C C . ASP A 1 95 ? 16.416 3.405 -22.083 1.00 74.75 95 ASP A C 1
ATOM 799 O O . ASP A 1 95 ? 16.533 2.199 -22.294 1.00 74.75 95 ASP A O 1
ATOM 803 N N . GLU A 1 96 ? 17.394 4.133 -21.538 1.00 81.31 96 GLU A N 1
ATOM 804 C CA . GLU A 1 96 ? 18.687 3.590 -21.132 1.00 81.31 96 GLU A CA 1
ATOM 805 C C . GLU A 1 96 ? 18.484 2.478 -20.090 1.00 81.31 96 GLU A C 1
ATOM 807 O O . GLU A 1 96 ? 19.009 1.373 -20.266 1.00 81.31 96 GLU A O 1
ATOM 812 N N . MET A 1 97 ? 17.640 2.712 -19.075 1.00 82.50 97 MET A N 1
ATOM 813 C CA . MET A 1 97 ? 17.263 1.695 -18.085 1.00 82.50 97 MET A CA 1
ATOM 814 C C . MET A 1 97 ? 16.625 0.471 -18.744 1.00 82.50 97 MET A C 1
ATOM 816 O O . MET A 1 97 ? 17.088 -0.653 -18.550 1.00 82.50 97 MET A O 1
ATOM 820 N N . ILE A 1 98 ? 15.580 0.673 -19.548 1.00 76.25 98 ILE A N 1
ATOM 821 C CA . ILE A 1 98 ? 14.844 -0.408 -20.209 1.00 76.25 98 ILE A CA 1
ATOM 822 C C . ILE A 1 98 ? 15.771 -1.204 -21.139 1.00 76.25 98 ILE A C 1
ATOM 824 O O . ILE A 1 98 ? 15.719 -2.432 -21.169 1.00 76.25 98 ILE A O 1
ATOM 828 N N . SER A 1 99 ? 16.675 -0.536 -21.853 1.00 75.75 99 SER A N 1
ATOM 829 C CA . SER A 1 99 ? 17.685 -1.154 -22.715 1.00 75.75 99 SER A CA 1
ATOM 830 C C . SER A 1 99 ? 18.681 -2.008 -21.929 1.00 75.75 99 SER A C 1
ATOM 832 O O . SER A 1 99 ? 19.029 -3.113 -22.363 1.00 75.75 99 SER A O 1
ATOM 834 N N . VAL A 1 100 ? 19.148 -1.538 -20.766 1.00 79.19 100 VAL A N 1
ATOM 835 C CA . VAL A 1 100 ? 19.978 -2.345 -19.856 1.00 79.19 100 VAL A CA 1
ATOM 836 C C . VAL A 1 100 ? 19.207 -3.579 -19.393 1.00 79.19 100 VAL A C 1
ATOM 838 O O . VAL A 1 100 ? 19.727 -4.691 -19.501 1.00 79.19 100 VAL A O 1
ATOM 841 N N . ILE A 1 101 ? 17.954 -3.403 -18.968 1.00 76.62 101 ILE A N 1
ATOM 842 C CA . ILE A 1 101 ? 17.098 -4.491 -18.488 1.00 76.62 101 ILE A CA 1
ATOM 843 C C . ILE A 1 101 ? 16.834 -5.526 -19.590 1.00 76.62 101 ILE A C 1
ATOM 845 O O . ILE A 1 101 ? 16.987 -6.724 -19.358 1.00 76.62 101 ILE A O 1
ATOM 849 N N . TYR A 1 102 ? 16.504 -5.100 -20.811 1.00 70.06 102 TYR A N 1
ATOM 850 C CA . TYR A 1 102 ? 16.294 -6.018 -21.931 1.00 70.06 102 TYR A CA 1
ATOM 851 C C . TYR A 1 102 ? 17.565 -6.787 -22.285 1.00 70.06 102 TYR A C 1
ATOM 853 O O . TYR A 1 102 ? 17.510 -7.996 -22.508 1.00 70.06 102 TYR A O 1
ATOM 861 N N . ARG A 1 103 ? 18.723 -6.117 -22.342 1.00 73.56 103 ARG A N 1
ATOM 862 C CA . ARG A 1 103 ? 19.997 -6.800 -22.610 1.00 73.56 103 ARG A CA 1
ATOM 863 C C . ARG A 1 103 ? 20.309 -7.826 -21.522 1.00 73.56 103 ARG A C 1
ATOM 865 O O . ARG A 1 103 ? 20.690 -8.944 -21.862 1.00 73.56 103 ARG A O 1
ATOM 872 N N . TYR A 1 104 ? 20.074 -7.472 -20.260 1.00 75.00 104 TYR A N 1
ATOM 873 C CA . TYR A 1 104 ? 20.206 -8.380 -19.124 1.00 75.00 104 TYR A CA 1
ATOM 874 C C . TYR A 1 104 ? 19.278 -9.601 -19.251 1.00 75.00 104 TYR A C 1
ATOM 876 O O . TYR A 1 104 ? 19.739 -10.739 -19.151 1.00 75.00 104 TYR A O 1
ATOM 884 N N . PHE A 1 105 ? 17.998 -9.378 -19.566 1.00 68.00 105 PHE A N 1
ATOM 885 C CA . PHE A 1 105 ? 16.992 -10.433 -19.720 1.00 68.00 105 PHE A CA 1
ATOM 886 C C . PHE A 1 105 ? 17.341 -11.422 -20.838 1.00 68.00 105 PHE A C 1
ATOM 888 O O . PHE A 1 105 ? 17.295 -12.634 -20.645 1.00 68.00 105 PHE A O 1
ATOM 895 N N . TYR A 1 106 ? 17.783 -10.917 -21.992 1.00 69.31 106 TYR A N 1
ATOM 896 C CA . TYR A 1 106 ? 18.210 -11.747 -23.124 1.00 69.31 106 TYR A CA 1
ATOM 897 C C . TYR A 1 106 ? 19.639 -12.297 -22.980 1.00 69.31 106 TYR A C 1
ATOM 899 O O . TYR A 1 106 ? 20.234 -12.713 -23.976 1.00 69.31 106 TYR A O 1
ATOM 907 N N . ARG A 1 107 ? 20.201 -12.290 -21.760 1.00 75.25 107 ARG A N 1
ATOM 908 C CA . ARG A 1 107 ? 21.539 -12.808 -21.420 1.00 75.25 107 ARG A CA 1
ATOM 909 C C . ARG A 1 107 ? 22.657 -12.242 -22.306 1.00 75.25 107 ARG A C 1
ATOM 911 O O . ARG A 1 107 ? 23.674 -12.892 -22.538 1.00 75.25 107 ARG A O 1
ATOM 918 N N . LYS A 1 108 ? 22.484 -11.014 -22.802 1.00 75.69 108 LYS A N 1
ATOM 919 C CA . LYS A 1 108 ? 23.541 -10.278 -23.501 1.00 75.69 108 LYS A CA 1
ATOM 920 C C . LYS A 1 108 ? 24.505 -9.711 -22.467 1.00 75.69 108 LYS A C 1
ATOM 922 O O . LYS A 1 108 ? 24.088 -9.308 -21.383 1.00 75.69 108 LYS A O 1
ATOM 927 N N . TYR A 1 109 ? 25.788 -9.648 -22.814 1.00 79.44 109 TYR A N 1
ATOM 928 C CA . TYR A 1 109 ? 26.788 -9.067 -21.928 1.00 79.44 109 TYR A CA 1
ATOM 929 C C . TYR A 1 109 ? 26.452 -7.603 -21.625 1.00 79.44 109 TYR A C 1
ATOM 931 O O . TYR A 1 109 ? 26.348 -6.770 -22.531 1.00 79.44 109 TYR A O 1
ATOM 939 N N . VAL A 1 110 ? 26.292 -7.302 -20.338 1.00 79.00 110 VAL A N 1
ATOM 940 C CA . VAL A 1 110 ? 26.187 -5.944 -19.816 1.00 79.00 110 VAL A CA 1
ATOM 941 C C . VAL A 1 110 ? 27.151 -5.836 -18.639 1.00 79.00 110 VAL A C 1
ATOM 943 O O . VAL A 1 110 ? 26.992 -6.582 -17.671 1.00 79.00 110 VAL A O 1
ATOM 946 N N . PRO A 1 111 ? 28.148 -4.940 -18.690 1.00 81.00 111 PRO A N 1
ATOM 947 C CA . PRO A 1 111 ? 29.013 -4.708 -17.544 1.00 81.00 111 PRO A CA 1
ATOM 948 C C . PRO A 1 111 ? 28.207 -4.017 -16.438 1.00 81.00 111 PRO A C 1
ATOM 950 O O . PRO A 1 111 ? 27.558 -3.011 -16.708 1.00 81.00 111 PRO A O 1
ATOM 953 N N . SER A 1 112 ? 28.230 -4.570 -15.221 1.00 85.75 112 SER A N 1
ATOM 954 C CA . SER A 1 112 ? 27.608 -3.977 -14.020 1.00 85.75 112 SER A CA 1
ATOM 955 C C . SER A 1 112 ? 26.189 -3.402 -14.246 1.00 85.75 112 SER A C 1
ATOM 957 O O . SER A 1 112 ? 25.955 -2.211 -14.024 1.00 85.75 112 SER A O 1
ATOM 959 N N . PRO A 1 113 ? 25.205 -4.229 -14.661 1.00 84.69 113 PRO A N 1
ATOM 960 C CA . PRO A 1 113 ? 23.864 -3.757 -15.023 1.00 84.69 113 PRO A CA 1
ATOM 961 C C . PRO A 1 113 ? 23.165 -3.025 -13.869 1.00 84.69 113 PRO A C 1
ATOM 963 O O . PRO A 1 113 ? 22.463 -2.048 -14.107 1.00 84.69 113 PRO A O 1
ATOM 966 N N . TYR A 1 114 ? 23.409 -3.454 -12.626 1.00 85.69 114 TYR A N 1
ATOM 967 C CA . TYR A 1 114 ? 22.878 -2.805 -11.427 1.00 85.69 114 TYR A CA 1
ATOM 968 C C . TYR A 1 114 ? 23.370 -1.358 -11.316 1.00 85.69 114 TYR A C 1
ATOM 970 O O . TYR A 1 114 ? 22.564 -0.441 -11.235 1.00 85.69 114 TYR A O 1
ATOM 978 N N . THR A 1 115 ? 24.686 -1.143 -11.394 1.00 89.00 115 THR A N 1
ATOM 979 C CA . THR A 1 115 ? 25.303 0.187 -11.283 1.00 89.00 115 THR A CA 1
ATOM 980 C C . THR A 1 115 ? 24.869 1.116 -12.415 1.00 89.00 115 THR A C 1
ATOM 982 O O . THR A 1 115 ? 24.659 2.302 -12.184 1.00 89.00 115 THR A O 1
ATOM 985 N N . GLN A 1 116 ? 24.701 0.598 -13.639 1.00 87.81 116 GLN A N 1
ATOM 986 C CA . GLN A 1 116 ? 24.204 1.411 -14.754 1.00 87.81 116 GLN A CA 1
ATOM 987 C C . GLN A 1 116 ? 22.788 1.921 -14.484 1.00 87.81 116 GLN A C 1
ATOM 989 O O . GLN A 1 116 ? 22.543 3.118 -14.602 1.00 87.81 116 GLN A O 1
ATOM 994 N N . ILE A 1 117 ? 21.873 1.037 -14.076 1.00 86.56 117 ILE A N 1
ATOM 995 C CA . ILE A 1 117 ? 20.496 1.440 -13.777 1.00 86.56 117 ILE A CA 1
ATOM 996 C C . ILE A 1 117 ? 20.447 2.342 -12.544 1.00 86.56 117 ILE A C 1
ATOM 998 O O . ILE A 1 117 ? 19.728 3.335 -12.559 1.00 86.56 117 ILE A O 1
ATOM 1002 N N . GLU A 1 118 ? 21.219 2.039 -11.502 1.00 88.12 118 GLU A N 1
ATOM 1003 C CA . GLU A 1 118 ? 21.313 2.868 -10.299 1.00 88.12 118 GLU A CA 1
ATOM 1004 C C . GLU A 1 118 ? 21.739 4.301 -10.645 1.00 88.12 118 GLU A C 1
ATOM 1006 O O . GLU A 1 118 ? 21.104 5.257 -10.200 1.00 88.12 118 GLU A O 1
ATOM 1011 N N . ASN A 1 119 ? 22.752 4.460 -11.500 1.00 89.00 119 ASN A N 1
ATOM 1012 C CA . ASN A 1 119 ? 23.191 5.769 -11.979 1.00 89.00 119 ASN A CA 1
ATOM 1013 C C . ASN A 1 119 ? 22.095 6.477 -12.780 1.00 89.00 119 ASN A C 1
ATOM 1015 O O . ASN A 1 119 ? 21.823 7.646 -12.515 1.00 89.00 119 ASN A O 1
ATOM 1019 N N . CYS A 1 120 ? 21.421 5.770 -13.694 1.00 88.00 120 CYS A N 1
ATOM 1020 C CA . CYS A 1 120 ? 20.273 6.313 -14.421 1.00 88.00 120 CYS A CA 1
ATOM 1021 C C . CYS A 1 120 ? 19.161 6.760 -13.454 1.00 88.00 120 CYS A C 1
ATOM 1023 O O . CYS A 1 120 ? 18.560 7.812 -13.650 1.00 88.00 120 CYS A O 1
ATOM 1025 N N . MET A 1 121 ? 18.879 5.993 -12.394 1.00 85.88 121 MET A N 1
ATOM 1026 C CA . MET A 1 121 ? 17.832 6.321 -11.418 1.00 85.88 121 MET A CA 1
ATOM 1027 C C . MET A 1 121 ? 18.220 7.547 -10.602 1.00 85.88 121 MET A C 1
ATOM 1029 O O . MET A 1 121 ? 17.419 8.464 -10.454 1.00 85.88 121 MET A O 1
ATOM 1033 N N . ASN A 1 122 ? 19.458 7.604 -10.122 1.00 87.19 122 ASN A N 1
ATOM 1034 C CA . ASN A 1 122 ? 19.956 8.764 -9.395 1.00 87.19 122 ASN A CA 1
ATOM 1035 C C . ASN A 1 122 ? 19.940 10.017 -10.282 1.00 87.19 122 ASN A C 1
ATOM 1037 O O . ASN A 1 122 ? 19.498 11.071 -9.831 1.00 87.19 122 ASN A O 1
ATOM 1041 N N . GLU A 1 123 ? 20.331 9.897 -11.556 1.00 86.81 123 GLU A N 1
ATOM 1042 C CA . GLU A 1 123 ? 20.233 10.992 -12.522 1.00 86.81 123 GLU A CA 1
ATOM 1043 C C . GLU A 1 123 ? 18.775 11.440 -12.682 1.00 86.81 123 GLU A C 1
ATOM 1045 O O . GLU A 1 123 ? 18.486 12.627 -12.530 1.00 86.81 123 GLU A O 1
ATOM 1050 N N . PHE A 1 124 ? 17.848 10.500 -12.896 1.00 84.25 124 PHE A N 1
ATOM 1051 C CA . PHE A 1 124 ? 16.423 10.783 -13.068 1.00 84.25 124 PHE A CA 1
ATOM 1052 C C . PHE A 1 124 ? 15.824 11.520 -11.864 1.00 84.25 124 PHE A C 1
ATOM 1054 O O . PHE A 1 124 ? 15.177 12.553 -12.024 1.00 84.25 124 PHE A O 1
ATOM 1061 N N . PHE A 1 125 ? 16.050 11.007 -10.653 1.00 78.75 125 PHE A N 1
ATOM 1062 C CA . PHE A 1 125 ? 15.503 11.578 -9.420 1.00 78.75 125 PHE A CA 1
ATOM 1063 C C . PHE A 1 125 ? 16.223 12.861 -8.975 1.00 78.75 125 PHE A C 1
ATOM 1065 O O . PHE A 1 125 ? 15.674 13.612 -8.173 1.00 78.75 125 PHE A O 1
ATOM 1072 N N . SER A 1 126 ? 17.416 13.152 -9.510 1.00 79.81 126 SER A N 1
ATOM 1073 C CA . SER A 1 126 ? 18.098 14.439 -9.315 1.00 79.81 126 SER A CA 1
ATOM 1074 C C . SER A 1 126 ? 17.569 15.558 -10.220 1.00 79.81 126 SER A C 1
ATOM 1076 O O . SER A 1 126 ? 17.889 16.730 -10.007 1.00 79.81 126 SER A O 1
ATOM 1078 N N . MET A 1 127 ? 16.754 15.229 -11.232 1.00 76.81 127 MET A N 1
ATOM 1079 C CA . MET A 1 127 ? 16.221 16.229 -12.153 1.00 76.81 127 MET A CA 1
ATOM 1080 C C . MET A 1 127 ? 15.200 17.110 -11.456 1.00 76.81 127 MET A C 1
ATOM 1082 O O . MET A 1 127 ? 14.132 16.654 -11.063 1.00 76.81 127 MET A O 1
ATOM 1086 N N . ILE A 1 128 ? 15.497 18.405 -11.376 1.00 61.78 128 ILE A N 1
ATOM 1087 C CA . ILE A 1 128 ? 14.533 19.398 -10.910 1.00 61.78 128 ILE A CA 1
ATOM 1088 C C . ILE A 1 128 ? 13.504 19.618 -12.034 1.00 61.78 128 ILE A C 1
ATOM 1090 O O . ILE A 1 128 ? 13.883 20.060 -13.129 1.00 61.78 128 ILE A O 1
ATOM 1094 N N . PRO A 1 129 ? 12.211 19.313 -11.817 1.00 59.03 129 PRO A N 1
ATOM 1095 C CA . PRO A 1 129 ? 11.182 19.615 -12.800 1.00 59.03 129 PRO A CA 1
ATOM 1096 C C . PRO A 1 129 ? 11.080 21.128 -12.998 1.00 59.03 129 PRO A C 1
ATOM 1098 O O . PRO A 1 129 ? 10.925 21.889 -12.047 1.00 59.03 129 PRO A O 1
ATOM 1101 N N . LYS A 1 130 ? 11.192 21.582 -14.252 1.00 54.78 130 LYS A N 1
ATOM 1102 C CA . LYS A 1 130 ? 10.895 22.976 -14.613 1.00 54.78 130 LYS A CA 1
ATOM 1103 C C . LYS A 1 130 ? 9.375 23.124 -14.663 1.00 54.78 130 LYS A C 1
ATOM 1105 O O . LYS A 1 130 ? 8.763 22.350 -15.389 1.00 54.78 130 LYS A O 1
ATOM 1110 N N . GLU A 1 131 ? 8.826 24.080 -13.910 1.00 51.00 131 GLU A N 1
ATOM 1111 C CA . GLU A 1 131 ? 7.426 24.562 -13.886 1.00 51.00 131 GLU A CA 1
ATOM 1112 C C . GLU A 1 131 ? 6.345 23.592 -14.420 1.00 51.00 131 GLU A C 1
ATOM 1114 O O . GLU A 1 131 ? 6.225 23.378 -15.628 1.00 51.00 131 GLU A O 1
ATOM 1119 N N . ASN A 1 132 ? 5.491 23.079 -13.519 1.00 49.03 132 ASN A N 1
ATOM 1120 C CA . ASN A 1 132 ? 4.263 22.313 -13.812 1.00 49.03 132 ASN A CA 1
ATOM 1121 C C . ASN A 1 132 ? 4.428 21.019 -14.642 1.00 49.03 132 ASN A C 1
ATOM 1123 O O . ASN A 1 132 ? 3.474 20.562 -15.283 1.00 49.03 132 ASN A O 1
ATOM 1127 N N . LYS A 1 133 ? 5.610 20.389 -14.633 1.00 55.56 133 LYS A N 1
ATOM 1128 C CA . LYS A 1 133 ? 5.893 19.197 -15.455 1.00 55.56 133 LYS A CA 1
ATOM 1129 C C . LYS A 1 133 ? 6.139 17.942 -14.635 1.00 55.56 133 LYS A C 1
ATOM 1131 O O . LYS A 1 133 ? 6.995 17.918 -13.756 1.00 55.56 133 LYS A O 1
ATOM 1136 N N . CYS A 1 134 ? 5.429 16.880 -15.008 1.00 60.81 134 CYS A N 1
ATOM 1137 C CA . CYS A 1 134 ? 5.556 15.565 -14.405 1.00 60.81 134 CYS A CA 1
ATOM 1138 C C . CYS A 1 134 ? 6.597 14.718 -15.152 1.00 60.81 134 CYS A C 1
ATOM 1140 O O . CYS A 1 134 ? 6.408 14.340 -16.308 1.00 60.81 134 CYS A O 1
ATOM 1142 N N . TYR A 1 135 ? 7.735 14.438 -14.511 1.00 68.12 135 TYR A N 1
ATOM 1143 C CA . TYR A 1 135 ? 8.727 13.513 -15.066 1.00 68.12 135 TYR A CA 1
ATOM 1144 C C . TYR A 1 135 ? 8.441 12.068 -14.672 1.00 68.12 135 TYR A C 1
ATOM 1146 O O . TYR A 1 135 ? 8.621 11.189 -15.500 1.00 68.12 135 TYR A O 1
ATOM 1154 N N . LEU A 1 136 ? 7.937 11.797 -13.468 1.00 67.38 136 LEU A N 1
ATOM 1155 C CA . LEU A 1 136 ? 7.674 10.431 -12.995 1.00 67.38 136 LEU A CA 1
ATOM 1156 C C . LEU A 1 136 ? 6.548 9.711 -13.759 1.00 67.38 136 LEU A C 1
ATOM 1158 O O . LEU A 1 136 ? 6.570 8.483 -13.855 1.00 67.38 136 LEU A O 1
ATOM 1162 N N . GLU A 1 137 ? 5.638 10.446 -14.400 1.00 66.38 137 GLU A N 1
ATOM 1163 C CA . GLU A 1 137 ? 4.686 9.888 -15.367 1.00 66.38 137 GLU A CA 1
ATOM 1164 C C . GLU A 1 137 ? 5.400 9.160 -16.518 1.00 66.38 137 GLU A C 1
ATOM 1166 O O . GLU A 1 137 ? 4.917 8.136 -16.995 1.00 66.38 137 GLU A O 1
ATOM 1171 N N . VAL A 1 138 ? 6.609 9.594 -16.899 1.00 70.44 138 VAL A N 1
ATOM 1172 C CA . VAL A 1 138 ? 7.439 8.893 -17.893 1.00 70.44 138 VAL A CA 1
ATOM 1173 C C . VAL A 1 138 ? 7.732 7.463 -17.454 1.00 70.44 138 VAL A C 1
ATOM 1175 O O . VAL A 1 138 ? 7.604 6.541 -18.256 1.00 70.44 138 VAL A O 1
ATOM 1178 N N . ILE A 1 139 ? 8.059 7.251 -16.175 1.00 70.81 139 ILE A N 1
ATOM 1179 C CA . ILE A 1 139 ? 8.287 5.903 -15.643 1.00 70.81 139 ILE A CA 1
ATOM 1180 C C . ILE A 1 139 ? 6.998 5.082 -15.737 1.00 70.81 139 ILE A C 1
ATOM 1182 O O . ILE A 1 139 ? 7.036 3.963 -16.249 1.00 70.81 139 ILE A O 1
ATOM 1186 N N . ARG A 1 140 ? 5.856 5.643 -15.324 1.00 69.06 140 ARG A N 1
ATOM 1187 C CA . ARG A 1 140 ? 4.555 4.949 -15.367 1.00 69.06 140 ARG A CA 1
ATOM 1188 C C . ARG A 1 140 ? 4.145 4.571 -16.793 1.00 69.06 140 ARG A C 1
ATOM 1190 O O . ARG A 1 140 ? 3.688 3.460 -17.029 1.00 69.06 140 ARG A O 1
ATOM 1197 N N . LEU A 1 141 ? 4.356 5.460 -17.759 1.00 64.81 141 LEU A N 1
ATOM 1198 C CA . LEU A 1 141 ? 3.988 5.225 -19.156 1.00 64.81 141 LEU A CA 1
ATOM 1199 C C . LEU A 1 141 ? 4.955 4.293 -19.897 1.00 64.81 141 LEU A C 1
ATOM 1201 O O . LEU A 1 141 ? 4.587 3.731 -20.925 1.00 64.81 141 LEU A O 1
ATOM 1205 N N . SER A 1 142 ? 6.176 4.117 -19.388 1.00 66.12 142 SER A N 1
ATOM 1206 C CA . SER A 1 142 ? 7.239 3.346 -20.044 1.00 66.12 142 SER A CA 1
ATOM 1207 C C . SER A 1 142 ? 7.187 1.827 -19.839 1.00 66.12 142 SER A C 1
ATOM 1209 O O . SER A 1 142 ? 8.047 1.125 -20.368 1.00 66.12 142 SER A O 1
ATOM 1211 N N . PHE A 1 143 ? 6.210 1.308 -19.087 1.00 69.81 143 PHE A N 1
ATOM 1212 C CA . PHE A 1 143 ? 6.133 -0.097 -18.646 1.00 69.81 143 PHE A CA 1
ATOM 1213 C C . PHE A 1 143 ? 7.286 -0.572 -17.754 1.00 69.81 143 PHE A C 1
ATOM 1215 O O . PHE A 1 143 ? 7.443 -1.774 -17.518 1.00 69.81 143 PHE A O 1
ATOM 1222 N N . LEU A 1 144 ? 8.133 0.341 -17.272 1.00 76.81 144 LEU A N 1
ATOM 1223 C CA . LEU A 1 144 ? 9.225 -0.020 -16.379 1.00 76.81 144 LEU A CA 1
ATOM 1224 C C . LEU A 1 144 ? 8.724 -0.746 -15.111 1.00 76.81 144 LEU A C 1
ATOM 1226 O O . LEU A 1 144 ? 9.336 -1.759 -14.761 1.00 76.81 144 LEU A O 1
ATOM 1230 N N . PRO A 1 145 ? 7.619 -0.329 -14.451 1.00 84.56 145 PRO A N 1
ATOM 1231 C CA . PRO A 1 145 ? 7.078 -1.064 -13.308 1.00 84.56 145 PRO A CA 1
ATOM 1232 C C . PRO A 1 145 ? 6.700 -2.511 -13.645 1.00 84.56 145 PRO A C 1
ATOM 1234 O O . PRO A 1 145 ? 7.119 -3.433 -12.946 1.00 84.56 145 PRO A O 1
ATOM 1237 N N . GLU A 1 146 ? 5.976 -2.737 -14.743 1.00 80.88 146 GLU A N 1
ATOM 1238 C CA . GLU A 1 146 ? 5.566 -4.069 -15.195 1.00 80.88 146 GLU A CA 1
ATOM 1239 C C . GLU A 1 146 ? 6.763 -4.946 -15.556 1.00 80.88 146 GLU A C 1
ATOM 1241 O O . GLU A 1 146 ? 6.778 -6.130 -15.220 1.00 80.88 146 GLU A O 1
ATOM 1246 N N . LEU A 1 147 ? 7.778 -4.376 -16.209 1.00 77.81 147 LEU A N 1
ATOM 1247 C CA . LEU A 1 147 ? 8.996 -5.092 -16.577 1.00 77.81 147 LEU A CA 1
ATOM 1248 C C . LEU A 1 147 ? 9.778 -5.538 -15.336 1.00 77.81 147 LEU A C 1
ATOM 1250 O O . LEU A 1 147 ? 10.189 -6.695 -15.251 1.00 77.81 147 LEU A O 1
ATOM 1254 N N . LEU A 1 148 ? 9.959 -4.642 -14.363 1.00 86.81 148 LEU A N 1
ATOM 1255 C CA . LEU A 1 148 ? 10.650 -4.956 -13.113 1.00 86.81 148 LEU A CA 1
ATOM 1256 C C . LEU A 1 148 ? 9.875 -5.988 -12.288 1.00 86.81 148 LEU A C 1
ATOM 1258 O O . LEU A 1 148 ? 10.477 -6.941 -11.800 1.00 86.81 148 LEU A O 1
ATOM 1262 N N . VAL A 1 149 ? 8.549 -5.864 -12.181 1.00 87.81 149 VAL A N 1
ATOM 1263 C CA . VAL A 1 149 ? 7.732 -6.873 -11.488 1.00 87.81 149 VAL A CA 1
ATOM 1264 C C . VAL A 1 149 ? 7.777 -8.209 -12.231 1.00 87.81 149 VAL A C 1
ATOM 1266 O O . VAL A 1 149 ? 7.954 -9.245 -11.602 1.00 87.81 149 VAL A O 1
ATOM 1269 N N . SER A 1 150 ? 7.715 -8.221 -13.563 1.00 80.88 150 SER A N 1
ATOM 1270 C CA . SER A 1 150 ? 7.847 -9.462 -14.337 1.00 80.88 150 SER A CA 1
ATOM 1271 C C . SER A 1 150 ? 9.198 -10.150 -14.122 1.00 80.88 150 SER A C 1
ATOM 1273 O O . SER A 1 150 ? 9.251 -11.378 -14.121 1.00 80.88 150 SER A O 1
ATOM 1275 N N . LEU A 1 151 ? 10.280 -9.388 -13.940 1.00 81.69 151 LEU A N 1
ATOM 1276 C CA . LEU A 1 151 ? 11.594 -9.933 -13.585 1.00 81.69 151 LEU A CA 1
ATOM 1277 C C . LEU A 1 151 ? 11.629 -10.448 -12.152 1.00 81.69 151 LEU A C 1
ATOM 1279 O O . LEU A 1 151 ? 12.208 -11.500 -11.899 1.00 81.69 151 LEU A O 1
ATOM 1283 N N . TYR A 1 152 ? 10.974 -9.746 -11.230 1.00 89.12 152 TYR A N 1
ATOM 1284 C CA . TYR A 1 152 ? 10.836 -10.198 -9.851 1.00 89.12 152 TYR A CA 1
ATOM 1285 C C . TYR A 1 152 ? 10.092 -11.542 -9.751 1.00 89.12 152 TYR A C 1
ATOM 1287 O O . TYR A 1 152 ? 10.433 -12.383 -8.922 1.00 89.12 152 TYR A O 1
ATOM 1295 N N . LEU A 1 153 ? 9.123 -11.770 -10.641 1.00 84.81 153 LEU A N 1
ATOM 1296 C CA . LEU A 1 153 ? 8.361 -13.018 -10.757 1.00 84.81 153 LEU A CA 1
ATOM 1297 C C . LEU A 1 153 ? 9.039 -14.093 -11.622 1.00 84.81 153 LEU A C 1
ATOM 1299 O O . LEU A 1 153 ? 8.463 -15.159 -11.839 1.00 84.81 153 LEU A O 1
ATOM 1303 N N . SER A 1 154 ? 10.249 -13.835 -12.126 1.00 81.62 154 SER A N 1
ATOM 1304 C CA . SER A 1 154 ? 11.031 -14.815 -12.882 1.00 81.62 154 SER A CA 1
ATOM 1305 C C . SER A 1 154 ? 11.326 -16.059 -12.027 1.00 81.62 154 SER A C 1
ATOM 1307 O O . SER A 1 154 ? 11.623 -15.929 -10.836 1.00 81.62 154 SER A O 1
ATOM 1309 N N . PRO A 1 155 ? 11.333 -17.274 -12.611 1.00 79.12 155 PRO A N 1
ATOM 1310 C CA . PRO A 1 155 ? 11.741 -18.483 -11.892 1.00 79.12 155 PRO A CA 1
ATOM 1311 C C . PRO A 1 155 ? 13.236 -18.484 -11.527 1.00 79.12 155 PRO A C 1
ATOM 1313 O O . PRO A 1 155 ? 13.675 -19.293 -10.710 1.00 79.12 155 PRO A O 1
ATOM 1316 N N . TYR A 1 156 ? 14.039 -17.597 -12.125 1.00 80.81 156 TYR A N 1
ATOM 1317 C CA . TYR A 1 156 ? 15.469 -17.498 -11.857 1.00 80.81 156 TYR A CA 1
ATOM 1318 C C . TYR A 1 156 ? 15.744 -16.545 -10.691 1.00 80.81 156 TYR A C 1
ATOM 1320 O O . TYR A 1 156 ? 15.510 -15.341 -10.785 1.00 80.81 156 TYR A O 1
ATOM 1328 N N . GLN A 1 157 ? 16.346 -17.066 -9.618 1.00 87.62 157 GLN A N 1
ATOM 1329 C CA . GLN A 1 157 ? 16.669 -16.274 -8.422 1.00 87.62 157 GLN A CA 1
ATOM 1330 C C . GLN A 1 157 ? 17.536 -15.042 -8.706 1.00 87.62 157 GLN A C 1
ATOM 1332 O O . GLN A 1 157 ? 17.356 -14.003 -8.077 1.00 87.62 157 GLN A O 1
ATOM 1337 N N . VAL A 1 158 ? 18.450 -15.127 -9.675 1.00 84.62 158 VAL A N 1
ATOM 1338 C CA . VAL A 1 158 ? 19.320 -13.999 -10.041 1.00 84.62 158 VAL A CA 1
ATOM 1339 C C . VAL A 1 158 ? 18.498 -12.817 -10.572 1.00 84.62 158 VAL A C 1
ATOM 1341 O O . VAL A 1 158 ? 18.740 -11.678 -10.176 1.00 84.62 158 VAL A O 1
ATOM 1344 N N . ASP A 1 159 ? 17.484 -13.090 -11.398 1.00 82.12 159 ASP A N 1
ATOM 1345 C CA . ASP A 1 159 ? 16.592 -12.063 -11.943 1.00 82.12 159 ASP A CA 1
ATOM 1346 C C . ASP A 1 159 ? 15.703 -11.472 -10.832 1.00 82.12 159 ASP A C 1
ATOM 1348 O O . ASP A 1 159 ? 15.504 -10.256 -10.779 1.00 82.12 159 ASP A O 1
ATOM 1352 N N . LYS A 1 160 ? 15.242 -12.320 -9.898 1.00 89.62 160 LYS A N 1
ATOM 1353 C CA . LYS A 1 160 ? 14.447 -11.905 -8.734 1.00 89.62 160 LYS A CA 1
ATOM 1354 C C . LYS A 1 160 ? 15.212 -10.943 -7.827 1.00 89.62 160 LYS A C 1
ATOM 1356 O O . LYS A 1 160 ? 14.699 -9.875 -7.502 1.00 89.62 160 LYS A O 1
ATOM 1361 N N . VAL A 1 161 ? 16.441 -11.295 -7.441 1.00 90.81 161 VAL A N 1
ATOM 1362 C CA . VAL A 1 161 ? 17.303 -10.453 -6.590 1.00 90.81 161 VAL A CA 1
ATOM 1363 C C . VAL A 1 161 ? 17.629 -9.132 -7.285 1.00 90.81 161 VAL A C 1
ATOM 1365 O O . VAL A 1 161 ? 17.588 -8.075 -6.654 1.00 90.81 161 VAL A O 1
ATOM 1368 N N . PHE A 1 162 ? 17.899 -9.175 -8.592 1.00 88.38 162 PHE A N 1
ATOM 1369 C CA . PHE A 1 162 ? 18.145 -7.978 -9.388 1.00 88.38 162 PHE A CA 1
ATOM 1370 C C . PHE A 1 162 ? 16.939 -7.030 -9.378 1.00 88.38 162 PHE A C 1
ATOM 1372 O O . PHE A 1 162 ? 17.075 -5.862 -9.013 1.00 88.38 162 PHE A O 1
ATOM 1379 N N . ALA A 1 163 ? 15.750 -7.532 -9.718 1.00 90.06 163 ALA A N 1
ATOM 1380 C CA . ALA A 1 163 ? 14.527 -6.736 -9.734 1.00 90.06 163 ALA A CA 1
ATOM 1381 C C . ALA A 1 163 ? 14.149 -6.208 -8.345 1.00 90.06 163 ALA A C 1
ATOM 1383 O O . ALA A 1 163 ? 13.779 -5.041 -8.218 1.00 90.06 163 ALA A O 1
ATOM 1384 N N . PHE A 1 164 ? 14.302 -7.035 -7.305 1.00 94.00 164 PHE A N 1
ATOM 1385 C CA . PHE A 1 164 ? 14.093 -6.632 -5.917 1.00 94.00 164 PHE A CA 1
ATOM 1386 C C . PHE A 1 164 ? 14.968 -5.428 -5.554 1.00 94.00 164 PHE A C 1
ATOM 1388 O O . PHE A 1 164 ? 14.451 -4.417 -5.086 1.00 94.00 164 PHE A O 1
ATOM 1395 N N . GLY A 1 165 ? 16.275 -5.494 -5.834 1.00 93.00 165 GLY A N 1
ATOM 1396 C CA . GLY A 1 165 ? 17.198 -4.390 -5.563 1.00 93.00 165 GLY A CA 1
ATOM 1397 C C . GLY A 1 165 ? 16.823 -3.102 -6.304 1.00 93.00 165 GLY A C 1
ATOM 1398 O O . GLY A 1 165 ? 16.825 -2.029 -5.705 1.00 93.00 165 GLY A O 1
ATOM 1399 N N . MET A 1 166 ? 16.418 -3.207 -7.575 1.00 91.12 166 MET A N 1
ATOM 1400 C CA . MET A 1 166 ? 15.974 -2.054 -8.371 1.00 91.12 166 MET A CA 1
ATOM 1401 C C . MET A 1 166 ? 14.702 -1.412 -7.816 1.00 91.12 166 MET A C 1
ATOM 1403 O O . MET A 1 166 ? 14.655 -0.194 -7.651 1.00 91.12 166 MET A O 1
ATOM 1407 N N . ILE A 1 167 ? 13.682 -2.211 -7.493 1.00 93.81 167 ILE A N 1
ATOM 1408 C CA . ILE A 1 167 ? 12.426 -1.692 -6.939 1.00 93.81 167 ILE A CA 1
ATOM 1409 C C . ILE A 1 167 ? 12.689 -1.062 -5.566 1.00 93.81 167 ILE A C 1
ATOM 1411 O O . ILE A 1 167 ? 12.260 0.064 -5.328 1.00 93.81 167 ILE A O 1
ATOM 1415 N N . MET A 1 168 ? 13.473 -1.709 -4.699 1.00 94.62 168 MET A N 1
ATOM 1416 C CA . MET A 1 168 ? 13.852 -1.144 -3.399 1.00 94.62 168 MET A CA 1
ATOM 1417 C C . MET A 1 168 ? 14.626 0.174 -3.526 1.00 94.62 168 MET A C 1
ATOM 1419 O O . MET A 1 168 ? 14.408 1.088 -2.728 1.00 94.62 168 MET A O 1
ATOM 1423 N N . HIS A 1 169 ? 15.486 0.320 -4.540 1.00 91.00 169 HIS A N 1
ATOM 1424 C CA . HIS A 1 169 ? 16.177 1.586 -4.808 1.00 91.00 169 HIS A CA 1
ATOM 1425 C C . HIS A 1 169 ? 15.204 2.691 -5.235 1.00 91.00 169 HIS A C 1
ATOM 1427 O O . HIS A 1 169 ? 15.284 3.803 -4.713 1.00 91.00 169 HIS A O 1
ATOM 1433 N N . ILE A 1 170 ? 14.219 2.381 -6.090 1.00 89.75 170 ILE A N 1
ATOM 1434 C CA . ILE A 1 170 ? 13.134 3.319 -6.437 1.00 89.75 170 ILE A CA 1
ATOM 1435 C C . ILE A 1 170 ? 12.369 3.744 -5.177 1.00 89.75 170 ILE A C 1
ATOM 1437 O O . ILE A 1 170 ? 12.147 4.938 -4.978 1.00 89.75 170 ILE A O 1
ATOM 1441 N N . LEU A 1 171 ? 11.999 2.800 -4.302 1.00 91.38 171 LEU A N 1
ATOM 1442 C CA . LEU A 1 171 ? 11.306 3.106 -3.041 1.00 91.38 171 LEU A CA 1
ATOM 1443 C C . LEU A 1 171 ? 12.153 3.977 -2.105 1.00 91.38 171 LEU A C 1
ATOM 1445 O O . LEU A 1 171 ? 11.626 4.808 -1.369 1.00 91.38 171 LEU A O 1
ATOM 1449 N N . LYS A 1 172 ? 13.476 3.800 -2.107 1.00 90.00 172 LYS A N 1
ATOM 1450 C CA . LYS A 1 172 ? 14.388 4.642 -1.328 1.00 90.00 172 LYS A CA 1
ATOM 1451 C C . LYS A 1 172 ? 14.412 6.068 -1.875 1.00 90.00 172 LYS A C 1
ATOM 1453 O O . LYS A 1 172 ? 14.261 7.014 -1.105 1.00 90.00 172 LYS A O 1
ATOM 1458 N N . LEU A 1 173 ? 14.574 6.224 -3.188 1.00 86.25 173 LEU A N 1
ATOM 1459 C CA . LEU A 1 173 ? 14.603 7.535 -3.841 1.00 86.25 173 LEU A CA 1
ATOM 1460 C C . LEU A 1 173 ? 13.261 8.265 -3.724 1.00 86.25 173 LEU A C 1
ATOM 1462 O O . LEU A 1 173 ? 13.241 9.475 -3.498 1.00 86.25 173 LEU A O 1
ATOM 1466 N N . SER A 1 174 ? 12.143 7.536 -3.792 1.00 84.06 174 SER A N 1
ATOM 1467 C CA . SER A 1 174 ? 10.806 8.121 -3.679 1.00 84.06 174 SER A CA 1
ATOM 1468 C C . SER A 1 174 ? 10.560 8.792 -2.326 1.00 84.06 174 SER A C 1
ATOM 1470 O O . SER A 1 174 ? 9.840 9.787 -2.259 1.00 84.06 174 SER A O 1
ATOM 1472 N N . ARG A 1 175 ? 11.205 8.294 -1.263 1.00 79.12 175 ARG A N 1
ATOM 1473 C CA . ARG A 1 175 ? 11.100 8.811 0.111 1.00 79.12 175 ARG A CA 1
ATOM 1474 C C . ARG A 1 175 ? 11.958 10.043 0.382 1.00 79.12 175 ARG A C 1
ATOM 1476 O O . ARG A 1 175 ? 11.649 10.796 1.298 1.00 79.12 175 ARG A O 1
ATOM 1483 N N . ILE A 1 176 ? 13.046 10.225 -0.364 1.00 75.88 176 ILE A N 1
ATOM 1484 C CA . ILE A 1 176 ? 14.000 11.327 -0.151 1.00 75.88 176 ILE A CA 1
ATOM 1485 C C . ILE A 1 176 ? 13.484 12.628 -0.780 1.00 75.88 176 ILE A C 1
ATOM 1487 O O . ILE A 1 176 ? 13.907 13.718 -0.404 1.00 75.88 176 ILE A O 1
ATOM 1491 N N . ALA A 1 177 ? 12.556 12.537 -1.729 1.00 61.56 177 ALA A N 1
ATOM 1492 C CA . ALA A 1 177 ? 12.136 13.685 -2.505 1.00 61.56 177 ALA A CA 1
ATOM 1493 C C . ALA A 1 177 ? 11.350 14.738 -1.702 1.00 61.56 177 ALA A C 1
ATOM 1495 O O . ALA A 1 177 ? 10.346 14.464 -1.040 1.00 61.56 177 ALA A O 1
ATOM 1496 N N . LEU A 1 178 ? 11.815 15.986 -1.803 1.00 57.66 178 LEU A N 1
ATOM 1497 C CA . LEU A 1 178 ? 11.451 17.058 -0.877 1.00 57.66 178 LEU A CA 1
ATOM 1498 C C . LEU A 1 178 ? 10.240 17.896 -1.325 1.00 57.66 178 LEU A C 1
ATOM 1500 O O . LEU A 1 178 ? 9.544 18.430 -0.461 1.00 57.66 178 LEU A O 1
ATOM 1504 N N . ALA A 1 179 ? 9.949 17.996 -2.628 1.00 66.94 179 ALA A N 1
ATOM 1505 C CA . ALA A 1 179 ? 8.897 18.873 -3.163 1.00 66.94 179 ALA A CA 1
ATOM 1506 C C . ALA A 1 179 ? 7.500 18.217 -3.182 1.00 66.94 179 ALA A C 1
ATOM 1508 O O . ALA A 1 179 ? 7.375 17.027 -3.467 1.00 66.94 179 ALA A O 1
ATOM 1509 N N . LYS A 1 180 ? 6.445 19.009 -2.922 1.00 65.69 180 LYS A N 1
ATOM 1510 C CA . LYS A 1 180 ? 5.040 18.554 -2.826 1.00 65.69 180 LYS A CA 1
ATOM 1511 C C . LYS A 1 180 ? 4.575 17.793 -4.076 1.00 65.69 180 LYS A C 1
ATOM 1513 O O . LYS A 1 180 ? 4.072 16.682 -3.945 1.00 65.69 180 LYS A O 1
ATOM 1518 N N . ASP A 1 181 ? 4.821 18.342 -5.264 1.00 63.91 181 ASP A N 1
ATOM 1519 C CA . ASP A 1 181 ? 4.398 17.732 -6.534 1.00 63.91 181 ASP A CA 1
ATOM 1520 C C . ASP A 1 181 ? 5.097 16.391 -6.785 1.00 63.91 181 ASP A C 1
ATOM 1522 O O . ASP A 1 181 ? 4.489 15.434 -7.252 1.00 63.91 181 ASP A O 1
ATOM 1526 N N . TRP A 1 182 ? 6.363 16.278 -6.383 1.00 70.12 182 TRP A N 1
ATOM 1527 C CA . TRP A 1 182 ? 7.127 15.046 -6.544 1.00 70.12 182 TRP A CA 1
ATOM 1528 C C . TRP A 1 182 ? 6.637 13.924 -5.620 1.00 70.12 182 TRP A C 1
ATOM 1530 O O . TRP A 1 182 ? 6.701 12.754 -5.987 1.00 70.12 182 TRP A O 1
ATOM 1540 N N . ARG A 1 183 ? 6.108 14.254 -4.433 1.00 75.06 183 ARG A N 1
ATOM 1541 C CA . ARG A 1 183 ? 5.557 13.251 -3.503 1.00 75.06 183 ARG A CA 1
ATOM 1542 C C . ARG A 1 183 ? 4.299 12.590 -4.053 1.00 75.06 183 ARG A C 1
ATOM 1544 O O . ARG A 1 183 ? 4.208 11.367 -3.987 1.00 75.06 183 ARG A O 1
ATOM 1551 N N . ASN A 1 184 ? 3.387 13.376 -4.629 1.00 75.81 184 ASN A N 1
ATOM 1552 C CA . ASN A 1 184 ? 2.168 12.868 -5.270 1.00 75.81 184 ASN A CA 1
ATOM 1553 C C . ASN A 1 184 ? 2.507 11.882 -6.386 1.00 75.81 184 ASN A C 1
ATOM 1555 O O . ASN A 1 184 ? 1.952 10.787 -6.461 1.00 75.81 184 ASN A O 1
ATOM 1559 N N . GLU A 1 185 ? 3.495 12.232 -7.196 1.00 75.50 185 GLU A N 1
ATOM 1560 C CA . GLU A 1 185 ? 3.940 11.385 -8.292 1.00 75.50 185 GLU A CA 1
ATOM 1561 C C . GLU A 1 185 ? 4.676 10.127 -7.825 1.00 75.50 185 GLU A C 1
ATOM 1563 O O . GLU A 1 185 ? 4.452 9.032 -8.347 1.00 75.50 185 GLU A O 1
ATOM 1568 N N . CYS A 1 186 ? 5.508 10.250 -6.790 1.00 82.00 186 CYS A N 1
ATOM 1569 C CA . CYS A 1 186 ? 6.098 9.104 -6.112 1.00 82.00 186 CYS A CA 1
ATOM 1570 C C . CYS A 1 186 ? 5.016 8.162 -5.578 1.00 82.00 186 CYS A C 1
ATOM 1572 O O . CYS A 1 186 ? 5.138 6.952 -5.746 1.00 82.00 186 CYS A O 1
ATOM 1574 N N . ALA A 1 187 ? 3.952 8.689 -4.969 1.00 84.12 187 ALA A N 1
ATOM 1575 C CA . ALA A 1 187 ? 2.859 7.871 -4.458 1.00 84.12 187 ALA A CA 1
ATOM 1576 C C . ALA A 1 187 ? 2.126 7.146 -5.591 1.00 84.12 187 ALA A C 1
ATOM 1578 O O . ALA A 1 187 ? 1.882 5.948 -5.477 1.00 84.12 187 ALA A O 1
ATOM 1579 N N . CYS A 1 188 ? 1.860 7.823 -6.712 1.00 80.94 188 CYS A N 1
ATOM 1580 C CA . CYS A 1 188 ? 1.294 7.197 -7.906 1.00 80.94 188 CYS A CA 1
ATOM 1581 C C . CYS A 1 188 ? 2.186 6.070 -8.450 1.00 80.94 188 CYS A C 1
ATOM 1583 O O . CYS A 1 188 ? 1.686 4.990 -8.757 1.00 80.94 188 CYS A O 1
ATOM 1585 N N . LEU A 1 189 ? 3.503 6.282 -8.537 1.00 84.31 189 LEU A N 1
ATOM 1586 C CA . LEU A 1 189 ? 4.446 5.254 -8.984 1.00 84.31 189 LEU A CA 1
ATOM 1587 C C . LEU A 1 189 ? 4.492 4.054 -8.024 1.00 84.31 189 LEU A C 1
ATOM 1589 O O . LEU A 1 189 ? 4.413 2.908 -8.464 1.00 84.31 189 LEU A O 1
ATOM 1593 N N . VAL A 1 190 ? 4.600 4.301 -6.715 1.00 90.94 190 VAL A N 1
ATOM 1594 C CA . VAL A 1 190 ? 4.623 3.235 -5.699 1.00 90.94 190 VAL A CA 1
ATOM 1595 C C . VAL A 1 190 ? 3.292 2.476 -5.673 1.00 90.94 190 VAL A C 1
ATOM 1597 O O . VAL A 1 190 ? 3.289 1.254 -5.521 1.00 90.94 190 VAL A O 1
ATOM 1600 N N . LEU A 1 191 ? 2.168 3.162 -5.891 1.00 89.56 191 LEU A N 1
ATOM 1601 C CA . LEU A 1 191 ? 0.851 2.541 -6.018 1.00 89.56 191 LEU A CA 1
ATOM 1602 C C . LEU A 1 191 ? 0.785 1.560 -7.197 1.00 89.56 191 LEU A C 1
ATOM 1604 O O . LEU A 1 191 ? 0.186 0.496 -7.045 1.00 89.56 191 LEU A O 1
ATOM 1608 N N . GLU A 1 192 ? 1.412 1.856 -8.341 1.00 86.62 192 GLU A N 1
ATOM 1609 C CA . GLU A 1 192 ? 1.474 0.895 -9.456 1.00 86.62 192 GLU A CA 1
ATOM 1610 C C . GLU A 1 192 ? 2.224 -0.385 -9.061 1.00 86.62 192 GLU A C 1
ATOM 1612 O O . GLU A 1 192 ? 1.734 -1.487 -9.317 1.00 86.62 192 GLU A O 1
ATOM 1617 N N . PHE A 1 193 ? 3.357 -0.272 -8.356 1.00 92.50 193 PHE A N 1
ATOM 1618 C CA . PHE A 1 193 ? 4.054 -1.450 -7.824 1.00 92.50 193 PHE A CA 1
ATOM 1619 C C . PHE A 1 193 ? 3.179 -2.240 -6.847 1.00 92.50 193 PHE A C 1
ATOM 1621 O O . PHE A 1 193 ? 3.101 -3.464 -6.958 1.00 92.50 193 PHE A O 1
ATOM 1628 N N . CYS A 1 194 ? 2.464 -1.553 -5.948 1.00 94.06 194 CYS A N 1
ATOM 1629 C CA . CYS A 1 194 ? 1.526 -2.200 -5.032 1.00 94.06 194 CYS A CA 1
ATOM 1630 C C . CYS A 1 194 ? 0.451 -2.977 -5.803 1.00 94.06 194 CYS A C 1
ATOM 1632 O O . CYS A 1 194 ? 0.225 -4.148 -5.518 1.00 94.06 194 CYS A O 1
ATOM 1634 N N . LYS A 1 195 ? -0.177 -2.371 -6.819 1.00 90.06 195 LYS A N 1
ATOM 1635 C CA . LYS A 1 195 ? -1.213 -3.020 -7.642 1.00 90.06 195 LYS A CA 1
ATOM 1636 C C . LYS A 1 195 ? -0.695 -4.258 -8.369 1.00 90.06 195 LYS A C 1
ATOM 1638 O O . LYS A 1 195 ? -1.411 -5.255 -8.452 1.00 90.06 195 LYS A O 1
ATOM 1643 N N . LEU A 1 196 ? 0.512 -4.185 -8.929 1.00 89.00 196 LEU A N 1
ATOM 1644 C CA . LEU A 1 196 ? 1.116 -5.287 -9.675 1.00 89.00 196 LEU A CA 1
ATOM 1645 C C . LEU A 1 196 ? 1.491 -6.450 -8.751 1.00 89.00 196 LEU A C 1
ATOM 1647 O O . LEU A 1 196 ? 1.161 -7.593 -9.060 1.00 89.00 196 LEU A O 1
ATOM 1651 N N . LEU A 1 197 ? 2.127 -6.163 -7.613 1.00 92.25 197 LEU A N 1
ATOM 1652 C CA . LEU A 1 197 ? 2.592 -7.183 -6.670 1.00 92.25 197 LEU A CA 1
ATOM 1653 C C . LEU A 1 197 ? 1.451 -7.788 -5.839 1.00 92.25 197 LEU A C 1
ATOM 1655 O O . LEU A 1 197 ? 1.451 -8.996 -5.610 1.00 92.25 197 LEU A O 1
ATOM 1659 N N . ARG A 1 198 ? 0.421 -7.004 -5.483 1.00 90.75 198 ARG A N 1
ATOM 1660 C CA . ARG A 1 198 ? -0.763 -7.496 -4.750 1.00 90.75 198 ARG A CA 1
ATOM 1661 C C . ARG A 1 198 ? -1.500 -8.611 -5.494 1.00 90.75 198 ARG A C 1
ATOM 1663 O O . ARG A 1 198 ? -2.109 -9.468 -4.873 1.00 90.75 198 ARG A O 1
ATOM 1670 N N . ARG A 1 199 ? -1.442 -8.627 -6.833 1.00 85.06 199 ARG A N 1
ATOM 1671 C CA . ARG A 1 199 ? -2.040 -9.696 -7.662 1.00 85.06 199 ARG A CA 1
ATOM 1672 C C . ARG A 1 199 ? -1.323 -11.041 -7.525 1.00 85.06 199 ARG A C 1
ATOM 1674 O O . ARG A 1 199 ? -1.855 -12.046 -7.983 1.00 85.06 199 ARG A O 1
ATOM 1681 N N . VAL A 1 200 ? -0.116 -11.043 -6.968 1.00 82.62 200 VAL A N 1
ATOM 1682 C CA . VAL A 1 200 ? 0.729 -12.228 -6.825 1.00 82.62 200 VAL A CA 1
ATOM 1683 C C . VAL A 1 200 ? 0.555 -12.824 -5.435 1.00 82.62 200 VAL A C 1
ATOM 1685 O O . VAL A 1 200 ? 0.217 -13.996 -5.314 1.00 82.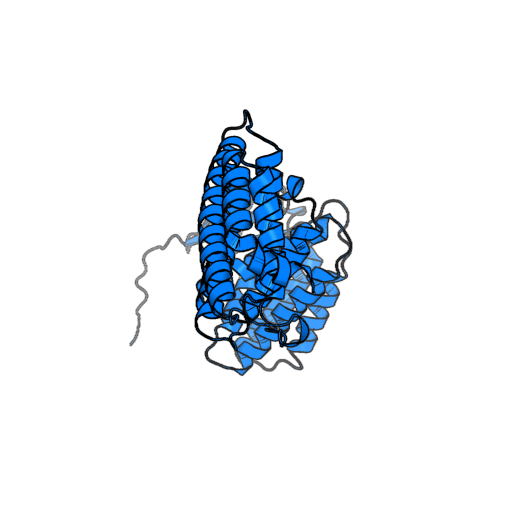62 200 VAL A O 1
ATOM 1688 N N . SER A 1 201 ? 0.802 -12.027 -4.394 1.00 85.62 201 SER A N 1
ATOM 1689 C CA . SER A 1 201 ? 0.668 -12.442 -2.998 1.00 85.62 201 SER A CA 1
ATOM 1690 C C . SER A 1 201 ? 0.567 -11.225 -2.080 1.00 85.62 201 SER A C 1
ATOM 1692 O O . SER A 1 201 ? 1.304 -10.254 -2.252 1.00 85.62 201 SER A O 1
ATOM 1694 N N . HIS A 1 202 ? -0.305 -11.314 -1.074 1.00 84.62 202 HIS A N 1
ATOM 1695 C CA . HIS A 1 202 ? -0.446 -10.305 -0.019 1.00 84.62 202 HIS A CA 1
ATOM 1696 C C . HIS A 1 202 ? 0.657 -10.403 1.055 1.00 84.62 202 HIS A C 1
ATOM 1698 O O . HIS A 1 202 ? 0.857 -9.452 1.803 1.00 84.62 202 HIS A O 1
ATOM 1704 N N . GLU A 1 203 ? 1.407 -11.512 1.093 1.00 87.06 203 GLU A N 1
ATOM 1705 C CA . GLU A 1 203 ? 2.509 -11.757 2.045 1.00 87.06 203 GLU A CA 1
ATOM 1706 C C . GLU A 1 203 ? 3.900 -11.509 1.442 1.00 87.06 203 GLU A C 1
ATOM 1708 O O . GLU A 1 203 ? 4.922 -11.738 2.089 1.00 87.06 203 GLU A O 1
ATOM 1713 N N . ASP A 1 204 ? 3.976 -11.114 0.169 1.00 91.69 204 ASP A N 1
ATOM 1714 C CA . ASP A 1 204 ? 5.265 -10.934 -0.496 1.00 91.69 204 ASP A CA 1
ATOM 1715 C C . ASP A 1 204 ? 6.052 -9.774 0.136 1.00 91.69 204 ASP A C 1
ATOM 1717 O O . ASP A 1 204 ? 5.555 -8.657 0.267 1.00 91.69 204 ASP A O 1
ATOM 1721 N N . SER A 1 205 ? 7.309 -10.014 0.511 1.00 92.75 205 SER A N 1
ATOM 1722 C CA . SER A 1 205 ? 8.108 -9.023 1.243 1.00 92.75 205 SER A CA 1
ATOM 1723 C C . SER A 1 205 ? 8.344 -7.726 0.463 1.00 92.75 205 SER A C 1
ATOM 1725 O O . SER A 1 205 ? 8.448 -6.651 1.067 1.00 92.75 205 SER A O 1
ATOM 1727 N N . LEU A 1 206 ? 8.403 -7.794 -0.873 1.00 95.12 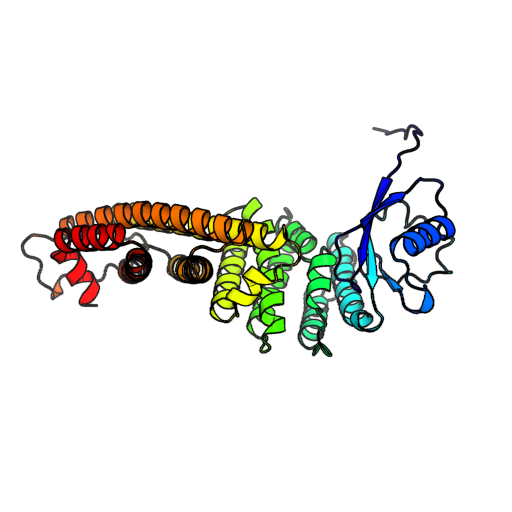206 LEU A N 1
ATOM 1728 C CA . LEU A 1 206 ? 8.526 -6.613 -1.718 1.00 95.12 206 LEU A CA 1
ATOM 1729 C C . LEU A 1 206 ? 7.194 -5.868 -1.796 1.00 95.12 206 LEU A C 1
ATOM 1731 O O . LEU A 1 206 ? 7.192 -4.642 -1.699 1.00 95.12 206 LEU A O 1
ATOM 1735 N N . TYR A 1 207 ? 6.072 -6.587 -1.893 1.00 95.75 207 TYR A N 1
ATOM 1736 C CA . TYR A 1 207 ? 4.741 -5.985 -1.787 1.00 95.75 207 TYR A CA 1
ATOM 1737 C C . TYR A 1 207 ? 4.567 -5.226 -0.466 1.00 95.75 207 TYR A C 1
ATOM 1739 O O . TYR A 1 207 ? 4.207 -4.048 -0.493 1.00 95.75 207 TYR A O 1
ATOM 1747 N N . LEU A 1 208 ? 4.894 -5.856 0.667 1.00 94.56 208 LEU A N 1
ATOM 1748 C CA . LEU A 1 208 ? 4.837 -5.224 1.990 1.00 94.56 208 LEU A CA 1
ATOM 1749 C C . LEU A 1 208 ? 5.715 -3.963 2.038 1.00 94.56 208 LEU A C 1
ATOM 1751 O O . LEU A 1 208 ? 5.270 -2.909 2.487 1.00 94.56 208 LEU A O 1
ATOM 1755 N N . SER A 1 209 ? 6.927 -4.027 1.478 1.00 95.50 209 SER A N 1
ATOM 1756 C CA . SER A 1 209 ? 7.834 -2.872 1.392 1.00 95.50 209 SER A CA 1
ATOM 1757 C C . SER A 1 209 ? 7.255 -1.727 0.549 1.00 95.50 209 SER A C 1
ATOM 1759 O O . SER A 1 209 ? 7.363 -0.559 0.934 1.00 95.50 209 SER A O 1
ATOM 1761 N N . CYS A 1 210 ? 6.616 -2.037 -0.585 1.00 95.56 210 CYS A N 1
ATOM 1762 C CA . CYS A 1 210 ? 5.916 -1.052 -1.411 1.00 95.56 210 CYS A CA 1
ATOM 1763 C C . CYS A 1 210 ? 4.723 -0.441 -0.665 1.00 95.56 210 CYS A C 1
ATOM 1765 O O . CYS A 1 210 ? 4.573 0.783 -0.666 1.00 95.56 210 CYS A O 1
ATOM 1767 N N . ARG A 1 211 ? 3.910 -1.268 0.004 1.00 95.06 211 ARG A N 1
ATOM 1768 C CA . ARG A 1 211 ? 2.743 -0.830 0.781 1.00 95.06 211 ARG A CA 1
ATOM 1769 C C . ARG A 1 211 ? 3.148 0.132 1.899 1.00 95.06 211 ARG A C 1
ATOM 1771 O O . ARG A 1 211 ? 2.577 1.220 1.985 1.00 95.06 211 ARG A O 1
ATOM 1778 N N . SER A 1 212 ? 4.193 -0.191 2.661 1.00 94.00 212 SER A N 1
ATOM 1779 C CA . SER A 1 212 ? 4.680 0.700 3.720 1.00 94.00 212 SER A CA 1
ATOM 1780 C C . SER A 1 212 ? 5.319 1.979 3.183 1.00 94.00 212 SER A C 1
ATOM 1782 O O . SER A 1 212 ? 5.143 3.060 3.751 1.00 94.00 212 SER A O 1
ATOM 1784 N N . ALA A 1 213 ? 6.028 1.906 2.050 1.00 93.50 213 ALA A N 1
ATOM 1785 C CA . ALA A 1 213 ? 6.537 3.102 1.382 1.00 93.50 213 ALA A CA 1
ATOM 1786 C C . ALA A 1 213 ? 5.394 4.029 0.930 1.00 93.50 213 ALA A C 1
ATOM 1788 O O . ALA A 1 213 ? 5.492 5.245 1.107 1.00 93.50 213 ALA A O 1
ATOM 1789 N N . LEU A 1 214 ? 4.297 3.469 0.408 1.00 92.69 214 LEU A N 1
ATOM 1790 C CA . LEU A 1 214 ? 3.107 4.231 0.035 1.00 92.69 214 LEU A CA 1
ATOM 1791 C C . LEU A 1 214 ? 2.441 4.873 1.258 1.00 92.69 214 LEU A C 1
ATOM 1793 O O . LEU A 1 214 ? 2.147 6.067 1.224 1.00 92.69 214 LEU A O 1
ATOM 1797 N N . GLY A 1 215 ? 2.273 4.128 2.355 1.00 91.50 215 GLY A N 1
ATOM 1798 C CA . GLY A 1 215 ? 1.732 4.657 3.611 1.00 91.50 215 GLY A CA 1
ATOM 1799 C C . GLY A 1 215 ? 2.529 5.855 4.146 1.00 91.50 215 GLY A C 1
ATOM 1800 O O . GLY A 1 215 ? 1.960 6.866 4.562 1.00 91.50 215 GLY A O 1
ATOM 1801 N N . LEU A 1 216 ? 3.862 5.800 4.075 1.00 89.44 216 LEU A N 1
ATOM 1802 C CA . LEU A 1 216 ? 4.725 6.924 4.460 1.00 89.44 216 LEU A CA 1
ATOM 1803 C C . LEU A 1 216 ? 4.567 8.149 3.554 1.00 89.44 216 LEU A C 1
ATOM 1805 O O . LEU A 1 216 ? 4.640 9.278 4.044 1.00 89.44 216 LEU A O 1
ATOM 1809 N N . LEU A 1 217 ? 4.363 7.941 2.251 1.00 87.44 217 LEU A N 1
ATOM 1810 C CA . LEU A 1 217 ? 4.099 9.035 1.320 1.00 87.44 217 LEU A CA 1
ATOM 1811 C C . LEU A 1 217 ? 2.754 9.690 1.645 1.00 87.44 217 LEU A C 1
ATOM 1813 O O . LEU A 1 217 ? 2.711 10.907 1.800 1.00 87.44 217 LEU A O 1
ATOM 1817 N N . LEU A 1 218 ? 1.698 8.900 1.872 1.00 85.50 218 LEU A N 1
ATOM 1818 C CA . LEU A 1 218 ? 0.360 9.401 2.213 1.00 85.50 218 LEU A CA 1
ATOM 1819 C C . LEU A 1 218 ? 0.362 10.333 3.429 1.00 85.50 218 LEU A C 1
ATOM 1821 O O . LEU A 1 218 ? -0.249 11.396 3.370 1.00 85.50 218 LEU A O 1
ATOM 1825 N N . LYS A 1 219 ? 1.109 10.000 4.490 1.00 81.19 219 LYS A N 1
ATOM 1826 C CA . LYS A 1 219 ? 1.216 10.841 5.701 1.00 81.19 219 LYS A CA 1
ATOM 1827 C C . LYS A 1 219 ? 1.687 12.275 5.423 1.00 81.19 219 LYS A C 1
ATOM 1829 O O . LYS A 1 219 ? 1.356 13.176 6.184 1.00 81.19 219 LYS A O 1
ATOM 1834 N N . ASN A 1 220 ? 2.459 12.482 4.357 1.00 69.94 220 ASN A N 1
ATOM 1835 C CA . ASN A 1 220 ? 3.125 13.749 4.042 1.00 69.94 220 ASN A CA 1
ATOM 1836 C C . ASN A 1 220 ? 2.578 14.429 2.775 1.00 69.94 220 ASN A C 1
ATOM 1838 O O . ASN A 1 220 ? 3.207 15.370 2.266 1.00 69.94 220 ASN A O 1
ATOM 1842 N N . MET A 1 221 ? 1.460 13.932 2.239 1.00 72.25 221 MET A N 1
ATOM 1843 C CA . MET A 1 221 ? 0.817 14.447 1.032 1.00 72.25 221 MET A CA 1
ATOM 1844 C C . MET A 1 221 ? -0.398 15.313 1.346 1.00 72.25 221 MET A C 1
ATOM 1846 O O . MET A 1 221 ? -1.081 15.143 2.352 1.00 72.25 221 MET A O 1
ATOM 1850 N N . ASP A 1 222 ? -0.704 16.220 0.420 1.00 72.06 222 ASP A N 1
ATOM 1851 C CA . ASP A 1 222 ? -2.005 16.881 0.373 1.00 72.06 222 ASP A CA 1
ATOM 1852 C C . ASP A 1 222 ? -3.016 15.921 -0.261 1.00 72.06 222 ASP A C 1
ATOM 1854 O O . ASP A 1 222 ? -3.287 15.954 -1.464 1.00 72.06 222 ASP A O 1
ATOM 1858 N N . ILE A 1 223 ? -3.508 15.005 0.573 1.00 72.88 223 ILE A N 1
ATOM 1859 C CA . ILE A 1 223 ? -4.421 13.934 0.171 1.00 72.88 223 ILE A CA 1
ATOM 1860 C C . ILE A 1 223 ? -5.722 14.511 -0.402 1.00 72.88 223 ILE A C 1
ATOM 1862 O O . ILE A 1 223 ? -6.272 13.940 -1.335 1.00 72.88 223 ILE A O 1
ATOM 1866 N N . ALA A 1 224 ? -6.202 15.654 0.101 1.00 68.81 224 ALA A N 1
ATOM 1867 C CA . ALA A 1 224 ? -7.414 16.287 -0.417 1.00 68.81 224 ALA A CA 1
ATOM 1868 C C . ALA A 1 224 ? -7.242 16.689 -1.890 1.00 68.81 224 ALA A C 1
ATOM 1870 O O . ALA A 1 224 ? -8.109 16.396 -2.710 1.00 68.81 224 ALA A O 1
ATOM 1871 N N . SER A 1 225 ? -6.099 17.287 -2.240 1.00 68.12 225 SER A N 1
ATOM 1872 C CA . SER A 1 225 ? -5.752 17.566 -3.636 1.00 68.12 225 SER A CA 1
ATOM 1873 C C . SER A 1 225 ? -5.595 16.278 -4.453 1.00 68.12 225 SER A C 1
ATOM 1875 O O . SER A 1 225 ? -6.141 16.166 -5.544 1.00 68.12 225 SER A O 1
ATOM 1877 N N . TRP A 1 226 ? -4.929 15.261 -3.907 1.00 68.50 226 TRP A N 1
ATOM 1878 C CA . TRP A 1 226 ? -4.711 13.986 -4.597 1.00 68.50 226 TRP A CA 1
ATOM 1879 C C . TRP A 1 226 ? -6.009 13.215 -4.900 1.00 68.50 226 TRP A C 1
ATOM 1881 O O . TRP A 1 226 ? -6.131 12.604 -5.958 1.00 68.50 226 TRP A O 1
ATOM 1891 N N . LEU A 1 227 ? -6.999 13.292 -4.007 1.00 67.00 227 LEU A N 1
ATOM 1892 C CA . LEU A 1 227 ? -8.327 12.706 -4.196 1.00 67.00 227 LEU A CA 1
ATOM 1893 C C . LEU A 1 227 ? -9.193 13.506 -5.183 1.00 67.00 227 LEU A C 1
ATOM 1895 O O . LEU A 1 227 ? -10.000 12.914 -5.891 1.00 67.00 227 LEU A O 1
ATOM 1899 N N . LEU A 1 228 ? -9.036 14.834 -5.242 1.00 57.97 228 LEU A N 1
ATOM 1900 C CA . LEU A 1 228 ? -9.847 15.716 -6.096 1.00 57.97 228 LEU A CA 1
ATOM 1901 C C . LEU A 1 228 ? -9.294 15.886 -7.516 1.00 57.97 228 LEU A C 1
ATOM 1903 O O . LEU A 1 228 ? -10.071 16.054 -8.450 1.00 57.97 228 LEU A O 1
ATOM 1907 N N . TYR A 1 229 ? -7.971 15.858 -7.674 1.00 52.47 229 TYR A N 1
ATOM 1908 C CA . TYR A 1 229 ? -7.266 16.058 -8.945 1.00 52.47 229 TYR A CA 1
ATOM 1909 C C . TYR A 1 229 ? -6.719 14.753 -9.534 1.00 52.47 229 TYR A C 1
ATOM 1911 O O . TYR A 1 229 ? -5.840 14.790 -10.393 1.00 52.47 229 TYR A O 1
ATOM 1919 N N . GLY A 1 230 ? -7.220 13.595 -9.091 1.00 48.12 230 GLY A N 1
ATOM 1920 C CA . GLY A 1 230 ? -7.010 12.341 -9.809 1.00 48.12 230 GLY A CA 1
ATOM 1921 C C . GLY A 1 230 ? -7.629 12.476 -11.197 1.00 48.12 230 GLY A C 1
ATOM 1922 O O . GLY A 1 230 ? -8.847 12.388 -11.314 1.00 48.12 230 GLY A O 1
ATOM 1923 N N . GLU A 1 231 ? -6.792 12.776 -12.194 1.00 44.16 231 GLU A N 1
ATOM 1924 C CA . GLU A 1 231 ? -7.179 13.106 -13.568 1.00 44.16 231 GLU A CA 1
ATOM 1925 C C . GLU A 1 231 ? -8.264 12.147 -14.098 1.00 44.16 231 GLU A C 1
ATOM 1927 O O . GLU A 1 231 ? -8.195 10.924 -13.933 1.00 44.16 231 GLU A O 1
ATOM 1932 N N . ASP A 1 232 ? -9.288 12.767 -14.689 1.00 43.72 232 ASP A N 1
ATOM 1933 C CA . ASP A 1 232 ? -10.569 12.229 -15.143 1.00 43.72 232 ASP A CA 1
ATOM 1934 C C . ASP A 1 232 ? -11.530 11.725 -14.056 1.00 43.72 232 ASP A C 1
ATOM 1936 O O . ASP A 1 232 ? -11.175 11.066 -13.085 1.00 43.72 232 ASP A O 1
ATOM 1940 N N . THR A 1 233 ? -12.827 11.950 -14.275 1.00 39.34 233 THR A N 1
ATOM 1941 C CA . THR A 1 233 ? -13.955 11.500 -13.428 1.00 39.34 233 THR A CA 1
ATOM 1942 C C . THR A 1 233 ? -14.002 9.978 -13.170 1.00 39.34 233 THR A C 1
ATOM 1944 O O . THR A 1 233 ? -14.842 9.503 -12.408 1.00 39.34 233 THR A O 1
ATOM 1947 N N . LYS A 1 234 ? -13.081 9.198 -13.760 1.00 43.41 234 LYS A N 1
ATOM 1948 C CA . LYS A 1 234 ? -12.829 7.769 -13.497 1.00 43.41 234 LYS A CA 1
ATOM 1949 C C . LYS A 1 234 ? -11.589 7.494 -12.623 1.00 43.41 234 LYS A C 1
ATOM 1951 O O . LYS A 1 234 ? -11.538 6.440 -11.988 1.00 43.41 234 LYS A O 1
ATOM 1956 N N . GLY A 1 235 ? -10.598 8.389 -12.579 1.00 48.38 235 GLY A N 1
ATOM 1957 C CA . GLY A 1 235 ? -9.318 8.213 -11.882 1.00 48.38 235 GLY A CA 1
ATOM 1958 C C . GLY A 1 235 ? -9.425 8.331 -10.360 1.00 48.38 235 GLY A C 1
ATOM 1959 O O . GLY A 1 235 ? -8.951 7.446 -9.644 1.00 48.38 235 GLY A O 1
ATOM 1960 N N . ALA A 1 236 ? -10.127 9.355 -9.862 1.00 50.12 236 ALA A N 1
ATOM 1961 C CA . ALA A 1 236 ? -10.385 9.543 -8.427 1.00 50.12 236 ALA A CA 1
ATOM 1962 C C . ALA A 1 236 ? -11.166 8.365 -7.800 1.00 50.12 236 ALA A C 1
ATOM 1964 O O . ALA A 1 236 ? -10.759 7.817 -6.773 1.00 50.12 236 ALA A O 1
ATOM 1965 N N . SER A 1 237 ? -12.213 7.885 -8.482 1.00 53.97 237 SER A N 1
ATOM 1966 C CA . SER A 1 237 ? -13.001 6.717 -8.048 1.00 53.97 237 SER A CA 1
ATOM 1967 C C . SER A 1 237 ? -12.176 5.416 -8.041 1.00 53.97 237 SER A C 1
ATOM 1969 O O . SER A 1 237 ? -12.343 4.557 -7.172 1.00 53.97 237 SER A O 1
ATOM 1971 N N . CYS A 1 238 ? -11.219 5.275 -8.968 1.00 64.38 238 CYS A N 1
ATOM 1972 C CA . CYS A 1 238 ? -10.285 4.148 -8.983 1.00 64.38 238 CYS A CA 1
ATOM 1973 C C . CYS A 1 238 ? -9.353 4.175 -7.764 1.00 64.38 238 CYS A C 1
ATOM 1975 O O . CYS A 1 238 ? -9.088 3.134 -7.166 1.00 64.38 238 CYS A O 1
ATOM 1977 N N . LEU A 1 239 ? -8.894 5.359 -7.355 1.00 74.75 239 LEU A N 1
ATOM 1978 C CA . LEU A 1 239 ? -7.990 5.507 -6.222 1.00 74.75 239 LEU A CA 1
ATOM 1979 C C . LEU A 1 239 ? -8.658 5.166 -4.888 1.00 74.75 239 LEU A C 1
ATOM 1981 O O . LEU A 1 239 ? -8.087 4.415 -4.100 1.00 74.75 239 LEU A O 1
ATOM 1985 N N . MET A 1 240 ? -9.878 5.650 -4.657 1.00 80.69 240 MET A N 1
ATOM 1986 C CA . MET A 1 240 ? -10.640 5.320 -3.448 1.00 80.69 240 MET A CA 1
ATOM 1987 C C . MET A 1 240 ? -10.884 3.816 -3.317 1.00 80.69 240 MET A C 1
ATOM 1989 O O . MET A 1 240 ? -10.705 3.246 -2.242 1.00 80.69 240 MET A O 1
ATOM 1993 N N . LYS A 1 241 ? -11.174 3.137 -4.432 1.00 84.50 241 LYS A N 1
ATOM 1994 C CA . LYS A 1 241 ? -11.287 1.675 -4.462 1.00 84.50 241 LYS A CA 1
ATOM 1995 C C . LYS A 1 241 ? -9.986 0.973 -4.053 1.00 84.50 241 LYS A C 1
ATOM 1997 O O . LYS A 1 241 ? -10.025 -0.057 -3.374 1.00 84.50 241 LYS A O 1
ATOM 2002 N N . GLU A 1 242 ? -8.835 1.511 -4.451 1.00 87.69 242 GLU A N 1
ATOM 2003 C CA . GLU A 1 242 ? -7.536 0.992 -4.012 1.00 87.69 242 GLU A CA 1
ATOM 2004 C C . GLU A 1 242 ? -7.315 1.217 -2.514 1.00 87.69 242 GLU A C 1
ATOM 2006 O O . GLU A 1 242 ? -6.887 0.289 -1.831 1.00 87.69 242 GLU A O 1
ATOM 2011 N N . ILE A 1 243 ? -7.677 2.391 -1.979 1.00 90.69 243 ILE A N 1
ATOM 2012 C CA . ILE A 1 243 ? -7.616 2.665 -0.534 1.00 90.69 243 ILE A CA 1
ATOM 2013 C C . ILE A 1 243 ? -8.491 1.682 0.250 1.00 90.69 243 ILE A C 1
ATOM 2015 O O . ILE A 1 243 ? -7.997 1.076 1.198 1.00 90.69 243 ILE A O 1
ATOM 2019 N N . PHE A 1 244 ? -9.739 1.440 -0.171 1.00 92.38 244 PHE A N 1
ATOM 2020 C CA . PHE A 1 244 ? -10.594 0.419 0.453 1.00 92.38 244 PHE A CA 1
ATOM 2021 C C . PHE A 1 244 ? -9.949 -0.966 0.421 1.00 92.38 244 PHE A C 1
ATOM 2023 O O . PHE A 1 244 ? -10.005 -1.699 1.404 1.00 92.38 244 PHE A O 1
ATOM 2030 N N . SER A 1 245 ? -9.285 -1.313 -0.684 1.00 93.00 245 SER A N 1
ATOM 2031 C CA . SER A 1 245 ? -8.585 -2.594 -0.801 1.00 93.00 245 SER A CA 1
ATOM 2032 C C . SER A 1 245 ? -7.443 -2.707 0.216 1.00 93.00 245 SER A C 1
ATOM 2034 O O . SER A 1 245 ? -7.335 -3.735 0.878 1.00 93.00 245 SER A O 1
ATOM 2036 N N . PHE A 1 246 ? -6.631 -1.655 0.397 1.00 95.25 246 PHE A N 1
ATOM 2037 C CA . PHE A 1 246 ? -5.546 -1.653 1.388 1.00 95.25 246 PHE A CA 1
ATOM 2038 C C . PHE A 1 246 ? -6.060 -1.672 2.8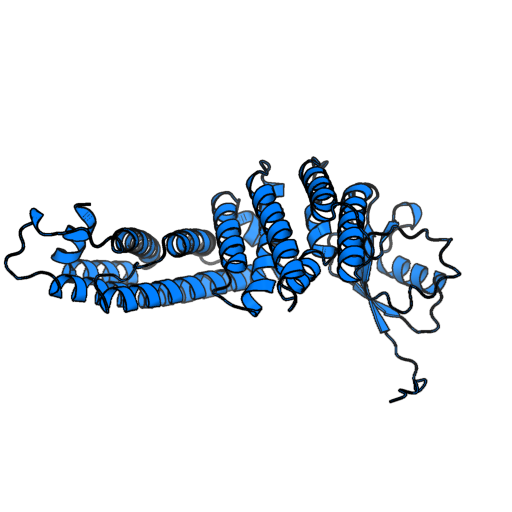27 1.00 95.25 246 PHE A C 1
ATOM 2040 O O . PHE A 1 246 ? -5.579 -2.469 3.626 1.00 95.25 246 PHE A O 1
ATOM 2047 N N . VAL A 1 247 ? -7.047 -0.835 3.162 1.00 96.00 247 VAL A N 1
ATOM 2048 C CA . VAL A 1 247 ? -7.632 -0.790 4.514 1.00 96.00 247 VAL A CA 1
ATOM 2049 C C . VAL A 1 247 ? -8.324 -2.110 4.849 1.00 96.00 247 VAL A C 1
ATOM 2051 O O . VAL A 1 247 ? -8.179 -2.603 5.962 1.00 96.00 247 VAL A O 1
ATOM 2054 N N . GLY A 1 248 ? -9.029 -2.714 3.889 1.00 95.12 248 GLY A N 1
ATOM 2055 C CA . GLY A 1 248 ? -9.698 -3.999 4.076 1.00 95.12 248 GLY A CA 1
ATOM 2056 C C . GLY A 1 248 ? -8.709 -5.148 4.255 1.00 95.12 248 GLY A C 1
ATOM 2057 O O . GLY A 1 248 ? -8.881 -5.969 5.153 1.00 95.12 248 GLY A O 1
ATOM 2058 N N . GLU A 1 249 ? -7.649 -5.185 3.444 1.00 94.88 249 GLU A N 1
ATOM 2059 C CA . GLU A 1 249 ? -6.549 -6.144 3.595 1.00 94.88 249 GLU A CA 1
ATOM 2060 C C . GLU A 1 249 ? -5.896 -6.017 4.975 1.00 94.88 249 GLU A C 1
ATOM 2062 O O . GLU A 1 249 ? -5.838 -6.992 5.718 1.00 94.88 249 GLU A O 1
ATOM 2067 N N . LEU A 1 250 ? -5.470 -4.811 5.348 1.00 96.00 250 LEU A N 1
ATOM 2068 C CA . LEU A 1 250 ? -4.824 -4.536 6.629 1.00 96.00 250 LEU A CA 1
ATOM 2069 C C . LEU A 1 250 ? -5.743 -4.824 7.816 1.00 96.00 250 LEU A C 1
ATOM 2071 O O . LEU A 1 250 ? -5.321 -5.468 8.767 1.00 96.00 250 LEU A O 1
ATOM 2075 N N . GLY A 1 251 ? -7.014 -4.425 7.747 1.00 95.38 251 GLY A N 1
ATOM 2076 C CA . GLY A 1 251 ? -7.998 -4.734 8.782 1.00 95.38 251 GLY A CA 1
ATOM 2077 C C . GLY A 1 251 ? -8.194 -6.241 8.971 1.00 95.38 251 GLY A C 1
ATOM 2078 O O . GLY A 1 251 ? -8.321 -6.702 10.104 1.00 95.38 251 GLY A O 1
ATOM 2079 N N . ASN A 1 252 ? -8.167 -7.025 7.887 1.00 94.25 252 ASN A N 1
ATOM 2080 C CA . ASN A 1 252 ? -8.233 -8.487 7.962 1.00 94.25 252 ASN A CA 1
ATOM 2081 C C . ASN A 1 252 ? -6.974 -9.085 8.593 1.00 94.25 252 ASN A C 1
ATOM 2083 O O . ASN A 1 252 ? -7.110 -9.896 9.503 1.00 94.25 252 ASN A O 1
ATOM 2087 N N . ARG A 1 253 ? -5.784 -8.639 8.173 1.00 92.81 253 ARG A N 1
ATOM 2088 C CA . ARG A 1 253 ? -4.506 -9.075 8.761 1.00 92.81 253 ARG A CA 1
ATOM 2089 C C . ARG A 1 253 ? -4.455 -8.783 10.254 1.00 92.81 253 ARG A C 1
ATOM 2091 O O . ARG A 1 253 ? -4.191 -9.676 11.041 1.00 92.81 253 ARG A O 1
ATOM 2098 N N . LEU A 1 254 ? -4.824 -7.568 10.662 1.00 94.00 254 LEU A N 1
ATOM 2099 C CA . LEU A 1 254 ? -4.891 -7.200 12.077 1.00 94.00 254 LEU A CA 1
ATOM 2100 C C . LEU A 1 254 ? -5.907 -8.062 12.840 1.00 94.00 254 LEU A C 1
ATOM 2102 O O . LEU A 1 2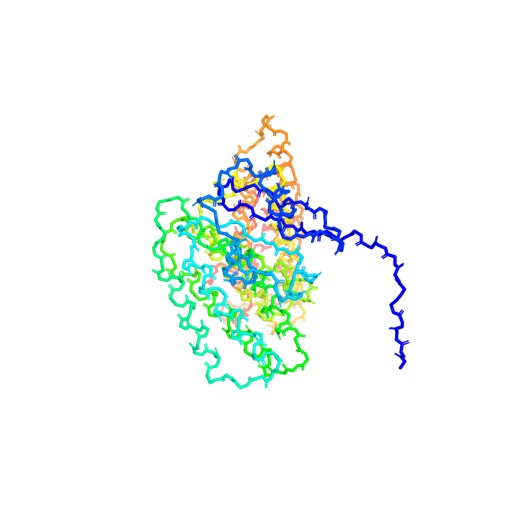54 ? -5.642 -8.453 13.969 1.00 94.00 254 LEU A O 1
ATOM 2106 N N . CYS A 1 255 ? -7.051 -8.407 12.239 1.00 93.38 255 CYS A N 1
ATOM 2107 C CA . CYS A 1 255 ? -7.999 -9.345 12.850 1.00 93.38 255 CYS A CA 1
ATOM 2108 C C . CYS A 1 255 ? -7.413 -10.757 13.023 1.00 93.38 255 CYS A C 1
ATOM 2110 O O . CYS A 1 255 ? -7.697 -11.404 14.028 1.00 93.38 255 CYS A O 1
ATOM 2112 N N . GLU A 1 256 ? -6.655 -11.249 12.043 1.00 90.94 256 GLU A N 1
ATOM 2113 C CA . GLU A 1 256 ? -5.990 -12.558 12.081 1.00 90.94 256 GLU A CA 1
ATOM 21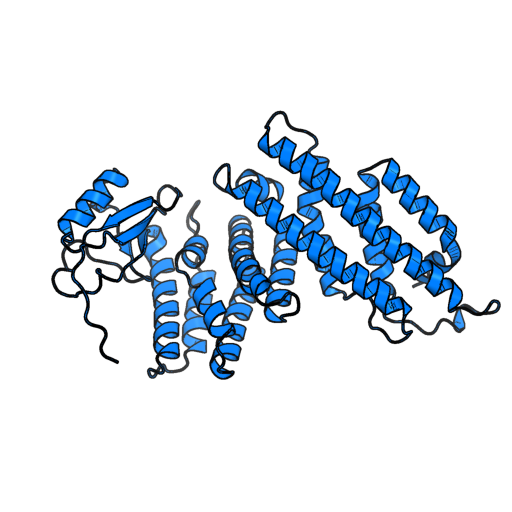14 C C . GLU A 1 256 ? -4.850 -12.573 13.107 1.00 90.94 256 GLU A C 1
ATOM 2116 O O . GLU A 1 256 ? -4.753 -13.502 13.911 1.00 90.94 256 GLU A O 1
ATOM 2121 N N . ASP A 1 257 ? -4.059 -11.504 13.169 1.00 89.19 257 ASP A N 1
ATOM 2122 C CA . ASP A 1 257 ? -3.012 -11.323 14.170 1.00 89.19 257 ASP A CA 1
ATOM 2123 C C . ASP A 1 257 ? -3.594 -11.231 15.589 1.00 89.19 257 ASP A C 1
ATOM 2125 O O . ASP A 1 257 ? -3.064 -11.839 16.513 1.00 89.19 257 ASP A O 1
ATOM 2129 N N . LEU A 1 258 ? -4.713 -10.520 15.777 1.00 88.94 258 LEU A N 1
ATOM 2130 C CA . LEU A 1 258 ? -5.441 -10.479 17.053 1.00 88.94 258 LEU A CA 1
ATOM 2131 C C . LEU A 1 258 ? -6.071 -11.831 17.406 1.00 88.94 258 LEU A C 1
ATOM 2133 O O . LEU A 1 258 ? -6.192 -12.173 18.575 1.00 88.94 258 LEU A O 1
ATOM 2137 N N . ALA A 1 259 ? -6.504 -12.619 16.423 1.00 87.19 259 ALA A N 1
ATOM 2138 C CA . ALA A 1 259 ? -7.031 -13.952 16.694 1.00 87.19 259 ALA A CA 1
ATOM 2139 C C . ALA A 1 259 ? -5.903 -14.904 17.118 1.00 87.19 259 ALA A C 1
ATOM 2141 O O . ALA A 1 259 ? -6.013 -15.563 18.153 1.00 87.19 259 ALA A O 1
ATOM 2142 N N . SER A 1 260 ? -4.799 -14.924 16.370 1.00 83.25 260 SER A N 1
ATOM 2143 C CA . SER A 1 260 ? -3.624 -15.750 16.670 1.00 83.25 260 SER A CA 1
ATOM 2144 C C . SER A 1 260 ? -2.916 -15.323 17.958 1.00 83.25 260 SER A C 1
ATOM 2146 O O . SER A 1 260 ? -2.398 -16.186 18.676 1.00 83.25 260 SER A O 1
ATOM 2148 N N . SER A 1 261 ? -2.976 -14.031 18.319 1.00 77.12 261 SER A N 1
ATOM 2149 C CA . SER A 1 261 ? -2.425 -13.525 19.582 1.00 77.12 261 SER A CA 1
ATOM 2150 C C . SER A 1 261 ? -3.032 -14.210 20.805 1.00 77.12 261 SER A C 1
ATOM 2152 O O . SER A 1 261 ? -2.399 -14.359 21.849 1.00 77.12 261 SER A O 1
ATOM 2154 N N . THR A 1 262 ? -4.268 -14.682 20.648 1.00 72.25 262 THR A N 1
ATOM 2155 C CA . THR A 1 262 ? -5.026 -15.333 21.706 1.00 72.25 262 THR A CA 1
ATOM 2156 C C . THR A 1 262 ? -4.859 -16.847 21.775 1.00 72.25 262 THR A C 1
ATOM 2158 O O . THR A 1 262 ? -5.343 -17.463 22.724 1.00 72.25 262 THR A O 1
ATOM 2161 N N . GLU A 1 263 ? -4.224 -17.465 20.777 1.00 72.25 263 GLU A N 1
ATOM 2162 C CA . GLU A 1 263 ? -4.006 -18.916 20.728 1.00 72.25 263 GLU A CA 1
ATOM 2163 C C . GLU A 1 263 ? -2.700 -19.328 21.408 1.00 72.25 263 GLU A C 1
ATOM 2165 O O . GLU A 1 263 ? -2.610 -20.431 21.948 1.00 72.25 263 GLU A O 1
ATOM 2170 N N . SER A 1 264 ? -1.689 -18.451 21.422 1.00 66.12 264 SER A N 1
ATOM 2171 C CA . SER A 1 264 ? -0.448 -18.712 22.150 1.00 66.12 264 SER A CA 1
ATOM 2172 C C . SER A 1 264 ? 0.138 -17.451 22.798 1.00 66.12 264 SER A C 1
ATOM 2174 O O . SER A 1 264 ? 0.202 -16.408 22.142 1.00 66.12 264 SER A O 1
ATOM 2176 N N . PRO A 1 265 ? 0.670 -17.554 24.032 1.00 58.06 265 PRO A N 1
ATOM 2177 C CA . PRO A 1 265 ? 1.365 -16.454 24.711 1.00 58.06 265 PRO A CA 1
ATOM 2178 C C . PRO A 1 265 ? 2.601 -15.906 23.990 1.00 58.06 265 PRO A C 1
ATOM 2180 O O . PRO A 1 265 ? 3.063 -14.809 24.287 1.00 58.06 265 PRO A O 1
ATOM 2183 N N . TRP A 1 266 ? 3.162 -16.693 23.070 1.00 58.09 266 TRP A N 1
ATOM 2184 C CA . TRP A 1 266 ? 4.427 -16.419 22.379 1.00 58.09 266 TRP A CA 1
ATOM 2185 C C . TRP A 1 266 ? 4.236 -15.936 20.942 1.00 58.09 266 TRP A C 1
ATOM 2187 O O . TRP A 1 266 ? 5.209 -15.706 20.224 1.00 58.09 266 TRP A O 1
ATOM 2197 N N . SER A 1 267 ? 2.985 -15.811 20.508 1.00 65.50 267 SER A N 1
ATOM 2198 C CA . SER A 1 267 ? 2.640 -15.201 19.233 1.00 65.50 267 SER A CA 1
ATOM 2199 C C . SER A 1 267 ? 3.126 -13.749 19.206 1.00 65.50 267 SER A C 1
ATOM 2201 O O . SER A 1 267 ? 3.100 -13.026 20.203 1.00 65.50 267 SER A O 1
ATOM 2203 N N . SER A 1 268 ? 3.608 -13.306 18.048 1.00 65.06 268 SER A N 1
ATOM 2204 C CA . SER A 1 268 ? 4.222 -11.982 17.905 1.00 65.06 268 SER A CA 1
ATOM 2205 C C . SER A 1 268 ? 3.217 -10.821 18.001 1.00 65.06 268 SER A C 1
ATOM 2207 O O . SER A 1 268 ? 3.637 -9.665 18.007 1.00 65.06 268 SER A O 1
ATOM 2209 N N . GLY A 1 269 ? 1.917 -11.118 18.132 1.00 75.62 269 GLY A N 1
ATOM 2210 C CA . GLY A 1 269 ? 0.834 -10.139 18.093 1.00 75.62 269 GLY A CA 1
ATOM 2211 C C . GLY A 1 269 ? 0.730 -9.429 16.736 1.00 75.62 269 GLY A C 1
ATOM 2212 O O . GLY A 1 269 ? 1.412 -9.817 15.786 1.00 75.62 269 GLY A O 1
ATOM 2213 N N . PRO A 1 270 ? -0.106 -8.380 16.644 1.00 84.00 270 PRO A N 1
ATOM 2214 C CA . PRO A 1 270 ? -0.222 -7.558 15.445 1.00 84.00 270 PRO A CA 1
ATOM 2215 C C . PRO A 1 270 ? 1.119 -7.004 14.984 1.00 84.00 270 PRO A C 1
ATOM 2217 O O . PRO A 1 270 ? 1.880 -6.452 15.781 1.00 84.00 270 PRO A O 1
ATOM 2220 N N . PHE A 1 271 ? 1.412 -7.117 13.690 1.00 85.94 271 PHE A N 1
ATOM 2221 C CA . PHE A 1 271 ? 2.674 -6.615 13.157 1.00 85.94 271 PHE A CA 1
ATOM 2222 C C . PHE A 1 271 ? 2.709 -5.076 13.161 1.00 85.94 271 PHE A C 1
ATOM 2224 O O . PHE A 1 271 ? 1.835 -4.416 12.599 1.00 85.94 271 PHE A O 1
ATOM 2231 N N . PHE A 1 272 ? 3.758 -4.472 13.738 1.00 87.38 272 PHE A N 1
ATOM 2232 C CA . PHE A 1 272 ? 3.898 -3.005 13.823 1.00 87.38 272 PHE A CA 1
ATOM 2233 C C . PHE A 1 272 ? 3.799 -2.307 12.457 1.00 87.38 272 PHE A C 1
ATOM 2235 O O . PHE A 1 272 ? 3.199 -1.236 12.346 1.00 87.38 272 PHE A O 1
ATOM 2242 N N . GLY A 1 273 ? 4.376 -2.913 11.411 1.00 89.00 273 GLY A N 1
ATOM 2243 C CA . GLY A 1 273 ? 4.286 -2.389 10.047 1.00 89.00 273 GLY A CA 1
ATOM 2244 C C . GLY A 1 273 ? 2.844 -2.329 9.542 1.00 89.00 273 GLY A C 1
ATOM 2245 O O . GLY A 1 273 ? 2.449 -1.327 8.953 1.00 89.00 273 GLY A O 1
ATOM 2246 N N . ASP A 1 274 ? 2.030 -3.337 9.860 1.00 92.75 274 ASP A N 1
ATOM 2247 C CA . ASP A 1 274 ? 0.631 -3.399 9.439 1.00 92.75 274 ASP A CA 1
ATOM 2248 C C . ASP A 1 274 ? -0.233 -2.387 10.192 1.00 92.75 274 ASP A C 1
ATOM 2250 O O . ASP A 1 274 ? -1.056 -1.718 9.572 1.00 92.75 274 ASP A O 1
ATOM 2254 N N . VAL A 1 275 ? 0.013 -2.172 11.488 1.00 93.44 275 VAL A N 1
ATOM 2255 C CA . VAL A 1 275 ? -0.653 -1.105 12.260 1.00 93.44 275 VAL A CA 1
ATOM 2256 C C . VAL A 1 275 ? -0.285 0.283 11.718 1.00 93.44 275 VAL A C 1
ATOM 2258 O O . VAL A 1 275 ? -1.152 1.141 11.529 1.00 93.44 275 VAL A O 1
ATOM 2261 N N . CYS A 1 276 ? 0.999 0.511 11.423 1.00 92.12 276 CYS A N 1
ATOM 2262 C CA . CYS A 1 276 ? 1.482 1.775 10.864 1.00 92.12 276 CYS A CA 1
ATOM 2263 C C . CYS A 1 276 ? 0.894 2.086 9.489 1.00 92.12 276 CYS A C 1
ATOM 2265 O O . CYS A 1 276 ? 0.589 3.254 9.209 1.00 92.12 276 CYS A O 1
ATOM 2267 N N . ASP A 1 277 ? 0.773 1.061 8.650 1.00 95.19 277 ASP A N 1
ATOM 2268 C CA . ASP A 1 277 ? 0.186 1.162 7.324 1.00 95.19 277 ASP A CA 1
ATOM 2269 C C . ASP A 1 277 ? -1.323 1.356 7.433 1.00 95.19 277 ASP A C 1
ATOM 2271 O O . ASP A 1 277 ? -1.851 2.265 6.800 1.00 95.19 277 ASP A O 1
ATOM 2275 N N . PHE A 1 278 ? -2.012 0.604 8.299 1.00 96.25 278 PHE A N 1
ATOM 2276 C CA . PHE A 1 278 ? -3.454 0.741 8.521 1.00 96.25 278 PHE A CA 1
ATOM 2277 C C . PHE A 1 278 ? -3.802 2.182 8.889 1.00 96.25 278 PHE A C 1
ATOM 2279 O O . PHE A 1 278 ? -4.582 2.830 8.192 1.00 96.25 278 PHE A O 1
ATOM 2286 N N . LYS A 1 279 ? -3.097 2.742 9.877 1.00 94.56 279 LYS A N 1
ATOM 2287 C CA . LYS A 1 279 ? -3.183 4.159 10.251 1.00 94.56 279 LYS A CA 1
ATOM 2288 C C . LYS A 1 279 ? -2.955 5.107 9.072 1.00 94.56 279 LYS A C 1
ATOM 2290 O O . LYS A 1 279 ? -3.652 6.108 8.941 1.00 94.56 279 LYS A O 1
ATOM 2295 N N . ALA A 1 280 ? -1.970 4.827 8.219 1.00 93.75 280 ALA A N 1
ATOM 2296 C CA . ALA A 1 280 ? -1.673 5.670 7.064 1.00 93.75 280 ALA A CA 1
ATOM 2297 C C . ALA A 1 280 ? -2.806 5.658 6.026 1.00 93.75 280 ALA A C 1
ATOM 2299 O O . ALA A 1 280 ? -3.180 6.711 5.511 1.00 93.75 280 ALA A O 1
ATOM 2300 N N . PHE A 1 281 ? -3.360 4.478 5.738 1.00 94.44 281 PHE A N 1
ATOM 2301 C CA . PHE A 1 281 ? -4.427 4.289 4.754 1.00 94.44 281 PHE A CA 1
ATOM 2302 C C . PHE A 1 281 ? -5.818 4.687 5.273 1.00 94.44 281 PHE A C 1
ATOM 2304 O O . PHE A 1 281 ? -6.719 4.893 4.462 1.00 94.44 281 PHE A O 1
ATOM 2311 N N . LEU A 1 282 ? -5.996 4.881 6.585 1.00 94.38 282 LEU A N 1
ATOM 2312 C CA . LEU A 1 282 ? -7.196 5.512 7.149 1.00 94.38 282 LEU A CA 1
ATOM 2313 C C . LEU A 1 282 ? -7.268 7.023 6.871 1.00 94.38 282 LEU A C 1
ATOM 2315 O O . LEU A 1 282 ? -8.367 7.566 6.762 1.00 94.38 282 LEU A O 1
ATOM 2319 N N . LEU A 1 283 ? -6.129 7.713 6.711 1.00 91.50 283 LEU A N 1
ATOM 2320 C CA . LEU A 1 283 ? -6.100 9.174 6.534 1.00 91.50 283 LEU A CA 1
ATOM 2321 C C . LEU A 1 283 ? -6.948 9.666 5.344 1.00 91.50 283 LEU A C 1
ATOM 2323 O O . LEU A 1 283 ? -7.740 10.590 5.545 1.00 91.50 283 LEU A O 1
ATOM 2327 N N . PRO A 1 284 ? -6.860 9.073 4.133 1.00 88.75 284 PRO A N 1
ATOM 2328 C CA . PRO A 1 284 ? -7.740 9.453 3.029 1.00 88.75 284 PRO A CA 1
ATOM 2329 C C . PRO A 1 284 ? -9.226 9.258 3.343 1.00 88.75 284 PRO A C 1
ATOM 2331 O O . PRO A 1 284 ? -10.030 10.118 2.993 1.00 88.75 284 PRO A O 1
ATOM 2334 N N . LEU A 1 285 ? -9.592 8.183 4.050 1.00 90.81 285 LEU A N 1
ATOM 2335 C CA . LEU A 1 285 ? -10.985 7.913 4.422 1.00 90.81 285 LEU A CA 1
ATOM 2336 C C . LEU A 1 285 ? -11.519 8.964 5.396 1.00 90.81 285 LEU A C 1
ATOM 2338 O O . LEU A 1 285 ? -12.610 9.496 5.197 1.00 90.81 285 LEU A O 1
ATOM 2342 N N . PHE A 1 286 ? -10.723 9.331 6.402 1.00 90.62 286 PHE A N 1
ATOM 2343 C CA . PHE A 1 286 ? -11.079 10.395 7.338 1.00 90.62 286 PHE A CA 1
ATOM 2344 C C . PHE A 1 286 ? -11.270 11.741 6.646 1.00 90.62 286 PHE A C 1
ATOM 2346 O O . PHE A 1 286 ? -12.184 12.477 7.003 1.00 90.62 286 PHE A O 1
ATOM 2353 N N . ILE A 1 287 ? -10.446 12.068 5.650 1.00 87.88 287 ILE A N 1
ATOM 2354 C CA . ILE A 1 287 ? -10.585 13.316 4.887 1.00 87.88 287 ILE A CA 1
ATOM 2355 C C . ILE A 1 287 ? -11.901 13.331 4.104 1.00 87.88 287 ILE A C 1
ATOM 2357 O O . ILE A 1 287 ? -12.613 14.335 4.140 1.00 87.88 287 ILE A O 1
ATOM 2361 N N . VAL A 1 288 ? -12.241 12.225 3.436 1.00 86.75 288 VAL A N 1
ATOM 2362 C CA . VAL A 1 288 ? -13.501 12.096 2.687 1.00 86.75 288 VAL A CA 1
ATOM 2363 C C . VAL A 1 288 ? -14.707 12.212 3.620 1.00 86.75 288 VAL A C 1
ATOM 2365 O O . VAL A 1 288 ? -15.627 12.970 3.328 1.00 86.75 288 VAL A O 1
ATOM 2368 N N . ILE A 1 289 ? -14.690 11.531 4.769 1.00 89.19 289 ILE A N 1
ATOM 2369 C CA . ILE A 1 289 ? -15.810 11.553 5.721 1.00 89.19 289 ILE A CA 1
ATOM 2370 C C . ILE A 1 289 ? -15.947 12.925 6.393 1.00 89.19 289 ILE A C 1
ATOM 2372 O O . ILE A 1 289 ? -17.051 13.461 6.459 1.00 89.19 289 ILE A O 1
ATOM 2376 N N . LYS A 1 290 ? -14.842 13.543 6.833 1.00 89.00 290 LYS A N 1
ATOM 2377 C CA . LYS A 1 290 ? -14.860 14.871 7.480 1.00 89.00 290 LYS A CA 1
ATOM 2378 C C . LYS A 1 290 ? -15.286 15.994 6.539 1.00 89.00 290 LYS A C 1
ATOM 2380 O O . LYS A 1 290 ? -15.800 17.005 7.005 1.00 89.00 290 LYS A O 1
ATOM 2385 N N . ARG A 1 291 ? -15.087 15.833 5.226 1.00 85.06 291 ARG A N 1
ATOM 2386 C CA . ARG A 1 291 ? -15.630 16.759 4.221 1.00 85.06 291 ARG A CA 1
ATOM 2387 C C . ARG A 1 291 ? -17.163 16.786 4.245 1.00 85.06 291 ARG A C 1
ATOM 2389 O O . ARG A 1 291 ? -17.744 17.822 3.930 1.00 85.06 291 ARG A O 1
ATOM 2396 N N . GLY A 1 292 ? -17.791 15.676 4.625 1.00 85.12 292 GLY A N 1
ATOM 2397 C CA . GLY A 1 292 ? -19.237 15.524 4.651 1.00 85.12 292 GLY A CA 1
ATOM 2398 C C . GLY A 1 292 ? -19.855 15.293 3.265 1.00 85.12 292 GLY A C 1
ATOM 2399 O O . GLY A 1 292 ? -19.144 15.227 2.254 1.00 85.12 292 GLY A O 1
ATOM 2400 N N . PRO A 1 293 ? -21.191 15.162 3.210 1.00 86.50 293 PRO A N 1
ATOM 2401 C CA . PRO A 1 293 ? -21.920 14.924 1.971 1.00 86.50 293 PRO A CA 1
ATOM 2402 C C . PRO A 1 293 ? -21.754 16.091 0.990 1.00 86.50 293 PRO A C 1
ATOM 2404 O O . PRO A 1 293 ? -21.656 17.257 1.377 1.00 86.50 293 PRO A O 1
ATOM 2407 N N . SER A 1 294 ? -21.741 15.776 -0.306 1.00 82.50 294 SER A N 1
ATOM 2408 C CA . SER A 1 294 ? -21.556 16.757 -1.379 1.00 82.50 294 SER A CA 1
ATOM 2409 C C . SER A 1 294 ? -22.747 16.768 -2.333 1.00 82.50 294 SER A C 1
ATOM 2411 O O . SER A 1 294 ? -23.423 15.760 -2.510 1.00 82.50 294 SER A O 1
ATOM 2413 N N . SER A 1 295 ? -22.997 17.905 -2.985 1.00 82.56 295 SER A N 1
ATOM 2414 C CA . SER A 1 295 ? -23.934 17.975 -4.112 1.00 82.56 295 SER A CA 1
ATOM 2415 C C . SER A 1 295 ? -23.385 17.301 -5.374 1.00 82.56 295 SER A C 1
ATOM 2417 O O . SER A 1 295 ? -24.160 16.958 -6.266 1.00 82.56 295 SER A O 1
ATOM 2419 N N . ASP A 1 296 ? -22.066 17.098 -5.455 1.00 81.31 296 ASP A N 1
ATOM 2420 C CA . ASP A 1 296 ? -21.439 16.331 -6.525 1.00 81.31 296 ASP A CA 1
ATOM 2421 C C . ASP A 1 296 ? -21.741 14.828 -6.339 1.00 81.31 296 ASP A C 1
ATOM 2423 O O . ASP A 1 296 ? -21.417 14.265 -5.288 1.00 81.31 296 ASP A O 1
ATOM 2427 N N . PRO A 1 297 ? -22.344 14.151 -7.334 1.00 80.88 297 PRO A N 1
ATOM 2428 C CA . PRO A 1 297 ? -22.774 12.762 -7.202 1.00 80.88 297 PRO A CA 1
ATOM 2429 C C . PRO A 1 297 ? -21.617 11.766 -7.039 1.00 80.88 297 PRO A C 1
ATOM 2431 O O . PRO A 1 297 ? -21.821 10.705 -6.450 1.00 80.88 297 PRO A O 1
ATOM 2434 N N . ILE A 1 298 ? -20.422 12.074 -7.554 1.00 75.69 298 ILE A N 1
ATOM 2435 C CA . ILE A 1 298 ? -19.235 11.219 -7.421 1.00 75.69 298 ILE A CA 1
ATOM 2436 C C . ILE A 1 298 ? -18.683 11.358 -6.006 1.00 75.69 298 ILE A C 1
ATOM 2438 O O . ILE A 1 298 ? -18.536 10.359 -5.308 1.00 75.69 298 ILE A O 1
ATOM 2442 N N . LEU A 1 299 ? -18.476 12.595 -5.546 1.00 78.44 299 LEU A N 1
ATOM 2443 C CA . LEU A 1 299 ? -17.967 12.841 -4.194 1.00 78.44 299 LEU A CA 1
ATOM 2444 C C . LEU A 1 299 ? -18.942 12.352 -3.119 1.00 78.44 299 LEU A C 1
ATOM 2446 O O . LEU A 1 299 ? -18.515 11.846 -2.085 1.00 78.44 299 LEU A O 1
ATOM 2450 N N . ASN A 1 300 ? -20.250 12.470 -3.361 1.00 82.06 300 ASN A N 1
ATOM 2451 C CA . ASN A 1 300 ? -21.256 11.953 -2.442 1.00 82.06 300 ASN A CA 1
ATOM 2452 C C . ASN A 1 300 ? -21.275 10.421 -2.404 1.00 82.06 300 ASN A C 1
ATOM 2454 O O . ASN A 1 300 ? -21.465 9.842 -1.339 1.00 82.06 300 ASN A O 1
ATOM 2458 N N . ARG A 1 301 ? -21.055 9.753 -3.545 1.00 83.31 301 ARG A N 1
ATOM 2459 C CA . ARG A 1 301 ? -20.887 8.296 -3.576 1.00 83.31 301 ARG A CA 1
ATOM 2460 C C . ARG A 1 301 ? -19.653 7.882 -2.781 1.00 83.31 301 ARG A C 1
ATOM 2462 O O . ARG A 1 301 ? -19.780 7.032 -1.910 1.00 83.31 301 ARG A O 1
ATOM 2469 N N . ASP A 1 302 ? -18.502 8.501 -3.042 1.00 82.00 302 ASP A N 1
ATOM 2470 C CA . ASP A 1 302 ? -17.256 8.185 -2.336 1.00 82.00 302 ASP A CA 1
ATOM 2471 C C . ASP A 1 302 ? -17.404 8.406 -0.821 1.00 82.00 302 ASP A C 1
ATOM 2473 O O . ASP A 1 302 ? -16.900 7.605 -0.036 1.00 82.00 302 ASP A O 1
ATOM 2477 N N . TYR A 1 303 ? -18.146 9.441 -0.406 1.00 86.00 303 TYR A N 1
ATOM 2478 C CA . TYR A 1 303 ? -18.521 9.667 0.991 1.00 86.00 303 TYR A CA 1
ATOM 2479 C C . TYR A 1 303 ? -19.363 8.522 1.567 1.00 86.00 303 TYR A C 1
ATOM 2481 O O . TYR A 1 303 ? -18.978 7.949 2.584 1.00 86.00 303 TYR A O 1
ATOM 2489 N N . VAL A 1 304 ? -20.482 8.163 0.925 1.00 88.25 304 VAL A N 1
ATOM 2490 C CA . VAL A 1 304 ? -21.383 7.098 1.408 1.00 88.25 304 VAL A CA 1
ATOM 2491 C C . VAL A 1 304 ? -20.664 5.748 1.468 1.00 88.25 304 VAL A C 1
ATOM 2493 O O . VAL A 1 304 ? -20.763 5.041 2.474 1.00 88.25 304 VAL A O 1
ATOM 2496 N N . ASP A 1 305 ? -19.905 5.415 0.424 1.00 89.00 305 ASP A N 1
ATOM 2497 C CA . ASP A 1 305 ? -19.145 4.169 0.340 1.00 89.00 305 ASP A CA 1
ATOM 2498 C C . ASP A 1 305 ? -18.053 4.126 1.420 1.00 89.00 305 ASP A C 1
ATOM 2500 O O . ASP A 1 305 ? -17.929 3.122 2.124 1.00 89.00 305 ASP A O 1
ATOM 2504 N N . ALA A 1 306 ? -17.302 5.220 1.614 1.00 89.94 306 ALA A N 1
ATOM 2505 C CA . ALA A 1 306 ? -16.278 5.302 2.655 1.00 89.94 306 ALA A CA 1
ATOM 2506 C C . ALA A 1 306 ? -16.874 5.207 4.061 1.00 89.94 306 ALA A C 1
ATOM 2508 O O . ALA A 1 306 ? -16.310 4.520 4.911 1.00 89.94 306 ALA A O 1
ATOM 2509 N N . PHE A 1 307 ? -18.016 5.854 4.297 1.00 90.69 307 PHE A N 1
ATOM 2510 C CA . PHE A 1 307 ? -18.709 5.846 5.582 1.00 90.69 307 PHE A CA 1
ATOM 2511 C C . PHE A 1 307 ? -19.134 4.424 5.974 1.00 90.69 307 PHE A C 1
ATOM 2513 O O . PHE A 1 307 ? -18.764 3.935 7.042 1.00 90.69 307 PHE A O 1
ATOM 2520 N N . GLY A 1 308 ? -19.839 3.720 5.080 1.00 92.56 308 GLY A N 1
ATOM 2521 C CA . GLY A 1 308 ? -20.283 2.345 5.327 1.00 92.56 308 GLY A CA 1
ATOM 2522 C C . GLY A 1 308 ? -19.122 1.352 5.436 1.00 92.56 308 GLY A C 1
ATOM 2523 O O . GLY A 1 308 ? -19.106 0.505 6.331 1.00 92.56 308 GLY A O 1
ATOM 2524 N N . PHE A 1 309 ? -18.122 1.475 4.559 1.00 94.69 309 PHE A N 1
ATOM 2525 C CA . PHE A 1 309 ? -16.934 0.623 4.577 1.00 94.69 309 PHE A CA 1
ATOM 2526 C C . PHE A 1 309 ? -16.126 0.774 5.873 1.00 94.69 309 PHE A C 1
ATOM 2528 O O . PHE A 1 309 ? -15.685 -0.223 6.457 1.00 94.69 309 PHE A O 1
ATOM 2535 N N . LEU A 1 310 ? -15.936 2.013 6.337 1.00 94.88 310 LEU A N 1
ATOM 2536 C CA . LEU A 1 310 ? -15.156 2.290 7.535 1.00 94.88 310 LEU A CA 1
ATOM 2537 C C . LEU A 1 310 ? -15.858 1.775 8.795 1.00 94.88 310 LEU A C 1
ATOM 2539 O O . LEU A 1 310 ? -15.203 1.133 9.615 1.00 94.88 310 LEU A O 1
ATOM 2543 N N . TYR A 1 311 ? -17.177 1.966 8.910 1.00 94.94 311 TYR A N 1
ATOM 2544 C CA . TYR A 1 311 ? -17.953 1.415 10.024 1.00 94.94 311 TYR A CA 1
ATOM 2545 C C . TYR A 1 311 ? -17.895 -0.121 10.048 1.00 94.94 311 TYR A C 1
ATOM 2547 O O . TYR A 1 311 ? -17.593 -0.713 11.080 1.00 94.94 311 TYR A O 1
ATOM 2555 N N . ALA A 1 312 ? -18.063 -0.787 8.899 1.00 95.81 312 ALA A N 1
ATOM 2556 C CA . ALA A 1 312 ? -17.952 -2.247 8.821 1.00 95.81 312 ALA A CA 1
ATOM 2557 C C . ALA A 1 312 ? -16.557 -2.759 9.234 1.00 95.81 312 ALA A C 1
ATOM 2559 O O . ALA A 1 312 ? -16.437 -3.779 9.921 1.00 95.81 312 ALA A O 1
ATOM 2560 N N . THR A 1 313 ? -15.501 -2.042 8.835 1.00 95.88 313 THR A N 1
ATOM 2561 C CA . THR A 1 313 ? -14.118 -2.347 9.233 1.00 95.88 313 THR A CA 1
ATOM 2562 C C . THR A 1 313 ? -13.931 -2.168 10.741 1.00 95.88 313 THR A C 1
ATOM 2564 O O . THR A 1 313 ? -13.373 -3.053 11.393 1.00 95.88 313 THR A O 1
ATOM 2567 N N . PHE A 1 314 ? -14.454 -1.073 11.303 1.00 96.81 314 PHE A N 1
ATOM 2568 C CA . PHE A 1 314 ? -14.456 -0.797 12.739 1.00 96.81 314 PHE A CA 1
ATOM 2569 C C . PHE A 1 314 ? -15.151 -1.903 13.530 1.00 96.81 314 PHE A C 1
ATOM 2571 O O . PHE A 1 314 ? -14.512 -2.510 14.384 1.00 96.81 314 PHE A O 1
ATOM 2578 N N . SER A 1 315 ? -16.405 -2.242 13.214 1.00 96.06 315 SER A N 1
ATOM 2579 C CA . SER A 1 315 ? -17.159 -3.248 13.973 1.00 96.06 315 SER A CA 1
ATOM 2580 C C . SER A 1 315 ? -16.474 -4.615 13.933 1.00 96.06 315 SER A C 1
ATOM 2582 O O . SER A 1 315 ? -16.427 -5.332 14.935 1.00 96.06 315 SER A O 1
ATOM 2584 N N . LYS A 1 316 ? -15.891 -4.987 12.782 1.00 96.19 316 LYS A N 1
ATOM 2585 C CA . LYS A 1 316 ? -15.146 -6.245 12.644 1.00 96.19 316 LYS A CA 1
ATOM 2586 C C . LYS A 1 316 ? -13.907 -6.270 13.542 1.00 96.19 316 LYS A C 1
ATOM 2588 O O . LYS A 1 316 ? -13.694 -7.271 14.231 1.00 96.19 316 LYS A O 1
ATOM 2593 N N . LEU A 1 317 ? -13.107 -5.204 13.511 1.00 96.38 317 LEU A N 1
ATOM 2594 C CA . LEU A 1 317 ? -11.848 -5.114 14.246 1.00 96.38 317 LEU A CA 1
ATOM 2595 C C . LEU A 1 317 ? -12.082 -4.920 15.751 1.00 96.38 317 LEU A C 1
ATOM 2597 O O . LEU A 1 317 ? -11.426 -5.591 16.542 1.00 96.38 317 LEU A O 1
ATOM 2601 N N . LEU A 1 318 ? -13.068 -4.107 16.147 1.00 96.38 318 LEU A N 1
ATOM 2602 C CA . LEU A 1 318 ? -13.487 -3.937 17.540 1.00 96.38 318 LEU A CA 1
ATOM 2603 C C . LEU A 1 318 ? -13.928 -5.268 18.149 1.00 96.38 318 LEU A C 1
ATOM 2605 O O . LEU A 1 318 ? -13.473 -5.616 19.231 1.00 96.38 318 LEU A O 1
ATOM 2609 N N . ARG A 1 319 ? -14.741 -6.062 17.441 1.00 95.12 319 ARG A N 1
ATOM 2610 C CA . ARG A 1 319 ? -15.143 -7.392 17.925 1.00 95.12 319 ARG A CA 1
ATOM 2611 C C . ARG A 1 319 ? -13.935 -8.296 18.181 1.00 95.12 319 ARG A C 1
ATOM 2613 O O . ARG A 1 319 ? -13.889 -8.982 19.196 1.00 95.12 319 ARG A O 1
ATOM 2620 N N . LYS A 1 320 ? -12.952 -8.304 17.273 1.00 93.69 320 LYS A N 1
ATOM 2621 C CA . LYS A 1 320 ? -11.726 -9.099 17.451 1.00 93.69 320 LYS A CA 1
ATOM 2622 C C . LYS A 1 320 ? -10.835 -8.575 18.569 1.00 93.69 320 LYS A C 1
ATOM 2624 O O . LYS A 1 320 ? -10.259 -9.377 19.298 1.00 93.69 320 LYS A O 1
ATOM 2629 N N . MET A 1 321 ? -10.780 -7.261 18.748 1.00 92.44 321 MET A N 1
ATOM 2630 C CA . MET A 1 321 ? -10.112 -6.651 19.889 1.00 92.44 321 MET A CA 1
ATOM 2631 C C . MET A 1 321 ? -10.800 -7.029 21.207 1.00 92.44 321 MET A C 1
ATOM 2633 O O . MET A 1 321 ? -10.116 -7.431 22.140 1.00 92.44 321 MET A O 1
ATOM 2637 N N . ASP A 1 322 ? -12.133 -6.990 21.282 1.00 91.62 322 ASP A N 1
ATOM 2638 C CA . ASP A 1 322 ? -12.889 -7.376 22.482 1.00 91.62 322 ASP A CA 1
ATOM 2639 C C . ASP A 1 322 ? -12.655 -8.844 22.866 1.00 91.62 322 ASP A C 1
ATOM 2641 O O . ASP A 1 322 ? -12.348 -9.142 24.021 1.00 91.62 322 ASP A O 1
ATOM 2645 N N . GLU A 1 323 ? -12.718 -9.756 21.887 1.00 90.06 323 GLU A N 1
ATOM 2646 C CA . GLU A 1 323 ? -12.380 -11.175 22.072 1.00 90.06 323 GLU A CA 1
ATOM 2647 C C . GLU A 1 323 ? -10.952 -11.342 22.620 1.00 90.06 323 GLU A C 1
ATOM 2649 O O . GLU A 1 323 ? -10.711 -12.161 23.513 1.00 90.06 323 GLU A O 1
ATOM 2654 N N . CYS A 1 324 ? -10.008 -10.546 22.109 1.00 87.12 324 CYS A N 1
ATOM 2655 C CA . CYS A 1 324 ? -8.621 -10.563 22.549 1.00 87.12 324 CYS A CA 1
ATOM 2656 C C . CYS A 1 324 ? -8.456 -10.046 23.984 1.00 87.12 324 CYS A C 1
ATOM 2658 O O . CYS A 1 324 ? -7.827 -10.711 24.808 1.00 87.12 324 CYS A O 1
ATOM 2660 N N . LEU A 1 325 ? -9.062 -8.904 24.313 1.00 86.50 325 LEU A N 1
ATOM 2661 C CA . LEU A 1 325 ? -9.022 -8.315 25.653 1.00 86.50 325 LEU A CA 1
ATOM 2662 C C . LEU A 1 325 ? -9.702 -9.215 26.696 1.00 86.50 325 LEU A C 1
ATOM 2664 O O . LEU A 1 325 ? -9.223 -9.310 27.826 1.00 86.50 325 LEU A O 1
ATOM 2668 N N . LEU A 1 326 ? -10.784 -9.909 26.330 1.00 86.50 326 LEU A N 1
ATOM 2669 C CA . LEU A 1 326 ? -11.443 -10.887 27.199 1.00 86.50 326 LEU A CA 1
ATOM 2670 C C . LEU A 1 326 ? -10.527 -12.076 27.503 1.00 86.50 326 LEU A C 1
ATOM 2672 O O . LEU A 1 326 ? -10.363 -12.463 28.660 1.00 86.50 326 LEU A O 1
ATOM 2676 N N . LYS A 1 327 ? -9.909 -12.664 26.475 1.00 81.62 327 LYS A N 1
ATOM 2677 C CA . LYS A 1 327 ? -8.989 -13.791 26.674 1.00 81.62 327 LYS A CA 1
ATOM 2678 C C . LYS A 1 327 ? -7.753 -13.378 27.462 1.00 81.62 327 LYS A C 1
ATOM 2680 O O . LYS A 1 327 ? -7.326 -14.129 28.333 1.00 81.62 327 LYS A O 1
ATOM 2685 N N . MET A 1 328 ? -7.242 -12.172 27.234 1.00 78.69 328 MET A N 1
ATOM 2686 C CA . MET A 1 328 ? -6.162 -11.597 28.029 1.00 78.69 328 MET A CA 1
ATOM 2687 C C . MET A 1 328 ? -6.496 -11.612 29.527 1.00 78.69 328 MET A C 1
ATOM 2689 O O . MET A 1 328 ? -5.667 -12.049 30.315 1.00 78.69 328 MET A O 1
ATOM 2693 N N . GLN A 1 329 ? -7.724 -11.257 29.919 1.00 75.31 329 GLN A N 1
ATOM 2694 C CA . GLN A 1 329 ? -8.168 -11.323 31.315 1.00 75.31 329 GLN A CA 1
ATOM 2695 C C . GLN A 1 329 ? -8.124 -12.751 31.886 1.00 75.31 329 GLN A C 1
ATOM 2697 O O . GLN A 1 329 ? -7.776 -12.938 33.048 1.00 75.31 329 GLN A O 1
ATOM 2702 N N . SER A 1 330 ? -8.423 -13.767 31.068 1.00 72.31 330 SER A N 1
ATOM 2703 C CA . SER A 1 330 ? -8.368 -15.179 31.482 1.00 72.31 330 SER A CA 1
ATOM 2704 C C . SER A 1 330 ? -6.946 -15.726 31.668 1.00 72.31 330 SER A C 1
ATOM 2706 O O . SER A 1 330 ? -6.767 -16.745 32.332 1.00 72.31 330 SER A O 1
ATOM 2708 N N . CYS A 1 331 ? -5.931 -15.056 31.113 1.00 69.00 331 CYS A N 1
ATOM 2709 C CA . CYS A 1 331 ? -4.528 -15.444 31.262 1.00 69.00 331 CYS A CA 1
ATOM 2710 C C . CYS A 1 331 ? -3.915 -15.009 32.605 1.00 69.00 331 CYS A C 1
ATOM 2712 O O . CYS A 1 331 ? -2.820 -15.462 32.936 1.00 69.00 331 CYS A O 1
ATOM 2714 N N . PHE A 1 332 ? -4.605 -14.167 33.382 1.00 65.56 332 PHE A N 1
ATOM 2715 C CA . PHE A 1 332 ? -4.150 -13.703 34.691 1.00 65.56 332 PHE A CA 1
ATOM 2716 C C . PHE A 1 332 ? -4.861 -14.471 35.820 1.00 65.56 332 PHE A C 1
ATOM 2718 O O . PHE A 1 332 ? -6.087 -14.413 35.931 1.00 65.56 332 PHE A O 1
ATOM 2725 N N . PRO A 1 333 ? -4.127 -15.205 36.678 1.00 58.44 333 PRO A N 1
ATOM 2726 C CA . PRO A 1 333 ? -4.674 -15.742 37.919 1.00 58.44 333 PRO A CA 1
ATOM 2727 C C . PRO A 1 333 ? -5.313 -14.643 38.779 1.00 58.44 333 PRO A C 1
ATOM 2729 O O . PRO A 1 333 ? -4.797 -13.535 38.853 1.00 58.44 333 PRO A O 1
ATOM 2732 N N . LEU A 1 334 ? -6.362 -14.980 39.537 1.00 56.34 334 LEU A N 1
ATOM 2733 C CA . LEU A 1 334 ? -7.074 -14.076 40.465 1.00 56.34 334 LEU A CA 1
ATOM 2734 C C . LEU A 1 334 ? -6.176 -13.339 41.495 1.00 56.34 334 LEU A C 1
ATOM 2736 O O . LEU A 1 334 ? -6.652 -12.410 42.137 1.00 56.34 334 LEU A O 1
ATOM 2740 N N . ASN A 1 335 ? -4.900 -13.726 41.634 1.00 55.03 335 ASN A N 1
ATOM 2741 C CA . ASN A 1 335 ? -3.922 -13.181 42.583 1.00 55.03 335 ASN A CA 1
ATOM 2742 C C . ASN A 1 335 ? -2.642 -12.613 41.925 1.00 55.03 335 ASN A C 1
ATOM 2744 O O . ASN A 1 335 ? -1.626 -12.496 42.608 1.00 55.03 335 ASN A O 1
ATOM 2748 N N . THR A 1 336 ? -2.625 -12.296 40.624 1.00 56.03 336 THR A N 1
ATOM 2749 C CA . THR A 1 336 ? -1.414 -11.719 40.003 1.00 56.03 336 THR A CA 1
ATOM 2750 C C . THR A 1 336 ? -1.060 -10.357 40.582 1.00 56.03 336 THR A C 1
ATOM 2752 O O . THR A 1 336 ? -1.874 -9.432 40.565 1.00 56.03 336 THR A O 1
ATOM 2755 N N . THR A 1 337 ? 0.177 -10.230 41.059 1.00 55.97 337 THR A N 1
ATOM 2756 C CA . THR A 1 337 ? 0.758 -8.936 41.415 1.00 55.97 337 THR A CA 1
ATOM 2757 C C . THR A 1 337 ? 1.241 -8.226 40.147 1.00 55.97 337 THR A C 1
ATOM 2759 O O . THR A 1 337 ? 1.576 -8.871 39.154 1.00 55.97 337 THR A O 1
ATOM 2762 N N . TRP A 1 338 ? 1.282 -6.889 40.152 1.00 54.47 338 TRP A N 1
ATOM 2763 C CA . TRP A 1 338 ? 1.752 -6.096 39.003 1.00 54.47 338 TRP A CA 1
ATOM 2764 C C . TRP A 1 338 ? 3.206 -6.414 38.594 1.00 54.47 338 TRP A C 1
ATOM 2766 O O . TRP A 1 338 ? 3.598 -6.129 37.465 1.00 54.47 338 TRP A O 1
ATOM 2776 N N . GLU A 1 339 ? 3.983 -7.040 39.485 1.00 50.41 339 GLU A N 1
ATOM 2777 C CA . GLU A 1 339 ? 5.362 -7.490 39.255 1.00 50.41 339 GLU A CA 1
ATOM 2778 C C . GLU A 1 339 ? 5.442 -8.806 38.452 1.00 50.41 339 GLU A C 1
ATOM 2780 O O . GLU A 1 339 ? 6.414 -9.021 37.729 1.00 50.41 339 GLU A O 1
ATOM 2785 N N . ASP A 1 340 ? 4.397 -9.646 38.493 1.00 49.81 340 ASP A N 1
ATOM 2786 C CA . ASP A 1 340 ? 4.331 -10.939 37.785 1.00 49.81 340 ASP A CA 1
ATOM 2787 C C . ASP A 1 340 ? 3.938 -10.803 36.303 1.00 49.81 340 ASP A C 1
ATOM 2789 O O . ASP A 1 340 ? 3.940 -11.787 35.553 1.00 49.81 340 ASP A O 1
ATOM 2793 N N . VAL A 1 341 ? 3.607 -9.586 35.850 1.00 55.62 341 VAL A N 1
ATOM 2794 C CA . VAL A 1 341 ? 3.249 -9.279 34.455 1.00 55.62 341 VAL A CA 1
ATOM 2795 C C . VAL A 1 341 ? 4.517 -9.251 33.595 1.00 55.62 341 VAL A C 1
ATOM 2797 O O . VAL A 1 341 ? 4.933 -8.219 33.049 1.00 55.62 341 VAL A O 1
ATOM 2800 N N . THR A 1 342 ? 5.148 -10.421 33.461 1.00 53.78 342 THR A N 1
ATOM 2801 C CA . THR A 1 342 ? 6.169 -10.664 32.442 1.00 53.78 342 THR A CA 1
ATOM 2802 C C . THR A 1 342 ? 5.624 -10.191 31.099 1.00 53.78 342 THR A C 1
ATOM 2804 O O . THR A 1 342 ? 4.453 -10.355 30.771 1.00 53.78 342 THR A O 1
ATOM 2807 N N . VAL A 1 343 ? 6.443 -9.436 30.379 1.00 53.84 343 VAL A N 1
ATOM 2808 C CA . VAL A 1 343 ? 6.025 -8.625 29.239 1.00 53.84 343 VAL A CA 1
ATOM 2809 C C . VAL A 1 343 ? 5.635 -9.526 28.069 1.00 53.84 343 VAL A C 1
ATOM 2811 O O . VAL A 1 343 ? 6.495 -10.100 27.408 1.00 53.84 343 VAL A O 1
ATOM 2814 N N . TRP A 1 344 ? 4.338 -9.629 27.781 1.00 59.25 344 TRP A N 1
ATOM 2815 C CA . TRP A 1 344 ? 3.862 -10.217 26.531 1.00 59.25 344 TRP A CA 1
ATOM 2816 C C . TRP A 1 344 ? 4.107 -9.182 25.425 1.00 59.25 344 TRP A C 1
ATOM 2818 O O . TRP A 1 344 ? 3.347 -8.230 25.250 1.00 59.25 344 TRP A O 1
ATOM 2828 N N . ASN A 1 345 ? 5.237 -9.318 24.726 1.00 55.72 345 ASN A N 1
ATOM 2829 C CA . ASN A 1 345 ? 5.771 -8.320 23.786 1.00 55.72 345 ASN A CA 1
ATOM 2830 C C . ASN A 1 345 ? 4.832 -7.968 22.607 1.00 55.72 345 ASN A C 1
ATOM 2832 O O . ASN A 1 345 ? 5.037 -6.942 21.963 1.00 55.72 345 ASN A O 1
ATOM 2836 N N . GLY A 1 346 ? 3.792 -8.766 22.334 1.00 57.34 346 GLY A N 1
ATOM 2837 C CA . GLY A 1 346 ? 2.826 -8.523 21.252 1.00 57.34 346 GLY A CA 1
ATOM 2838 C C . GLY A 1 346 ? 1.702 -7.525 21.578 1.00 57.34 346 GLY A C 1
ATOM 2839 O O . GLY A 1 346 ? 0.964 -7.112 20.683 1.00 57.34 346 GLY A O 1
ATOM 2840 N N . TRP A 1 347 ? 1.537 -7.115 22.842 1.00 72.06 347 TRP A N 1
ATOM 2841 C CA . TRP A 1 347 ? 0.363 -6.336 23.267 1.00 72.06 347 TRP A CA 1
ATOM 2842 C C . TRP A 1 347 ? 0.462 -4.822 23.066 1.00 72.06 347 TRP A C 1
ATOM 2844 O O . TRP A 1 347 ? -0.567 -4.166 22.944 1.00 72.06 347 TRP A O 1
ATOM 2854 N N . PHE A 1 348 ? 1.664 -4.259 22.912 1.00 71.88 348 PHE A N 1
ATOM 2855 C CA . PHE A 1 348 ? 1.834 -2.815 22.672 1.00 71.88 348 PHE A CA 1
ATOM 2856 C C . PHE A 1 348 ? 1.085 -2.334 21.415 1.00 71.88 348 PHE A C 1
ATOM 2858 O O . PHE A 1 348 ? 0.534 -1.237 21.369 1.00 71.88 348 PHE A O 1
ATOM 2865 N N . GLN A 1 349 ? 0.999 -3.192 20.397 1.00 85.12 349 GLN A N 1
ATOM 2866 C CA . GLN A 1 349 ? 0.277 -2.880 19.165 1.00 85.12 349 GLN A CA 1
ATOM 2867 C C . GLN A 1 349 ? -1.247 -2.854 19.348 1.00 85.12 349 GLN A C 1
ATOM 2869 O O . GLN A 1 349 ? -1.942 -2.248 18.538 1.00 85.12 349 GLN A O 1
ATOM 2874 N N . HIS A 1 350 ? -1.782 -3.450 20.419 1.00 87.62 350 HIS A N 1
ATOM 2875 C CA . HIS A 1 350 ? -3.222 -3.444 20.688 1.00 87.62 350 HIS A CA 1
ATOM 2876 C C . HIS A 1 350 ? -3.695 -2.047 21.085 1.00 87.62 350 HIS A C 1
ATOM 2878 O O . HIS A 1 350 ? -4.743 -1.612 20.616 1.00 87.62 350 HIS A O 1
ATOM 2884 N N . LEU A 1 351 ? -2.892 -1.313 21.866 1.00 87.88 351 LEU A N 1
ATOM 2885 C CA . LEU A 1 351 ? -3.179 0.081 22.198 1.00 87.88 351 LEU A CA 1
ATOM 2886 C C . LEU A 1 351 ? -3.184 0.954 20.938 1.00 87.88 351 LEU A C 1
ATOM 2888 O O . LEU A 1 351 ? -4.123 1.710 20.724 1.00 87.88 351 LEU A O 1
ATOM 2892 N N . ALA A 1 352 ? -2.199 0.783 20.052 1.00 90.44 352 ALA A N 1
ATOM 2893 C CA . ALA A 1 352 ? -2.155 1.511 18.786 1.00 90.44 352 ALA A CA 1
ATOM 2894 C C . ALA A 1 352 ? -3.375 1.210 17.890 1.00 90.44 352 ALA A C 1
ATOM 2896 O O . ALA A 1 352 ? -3.891 2.111 17.235 1.00 90.44 352 ALA A O 1
ATOM 2897 N N . ILE A 1 353 ? -3.879 -0.030 17.883 1.00 93.25 353 ILE A N 1
ATOM 2898 C CA . ILE A 1 353 ? -5.129 -0.376 17.185 1.00 93.25 353 ILE A CA 1
ATOM 2899 C C . ILE A 1 353 ? -6.338 0.280 17.868 1.00 93.25 353 ILE A C 1
ATOM 2901 O O . ILE A 1 353 ? -7.191 0.831 17.175 1.00 93.25 353 ILE A O 1
ATOM 2905 N N . LEU A 1 354 ? -6.412 0.256 19.203 1.00 93.62 354 LEU A N 1
ATOM 2906 C CA . LEU A 1 354 ? -7.476 0.906 19.977 1.00 93.62 354 LEU A CA 1
ATOM 2907 C C . LEU A 1 354 ? -7.514 2.423 19.752 1.00 93.62 354 LEU A C 1
ATOM 2909 O O . LEU A 1 354 ? -8.599 2.980 19.622 1.00 93.62 354 LEU A O 1
ATOM 2913 N N . GLU A 1 355 ? -6.362 3.085 19.640 1.00 93.38 355 GLU A N 1
ATOM 2914 C CA . GLU A 1 355 ? -6.285 4.508 19.288 1.00 93.38 355 GLU A CA 1
ATOM 2915 C C . GLU A 1 355 ? -6.902 4.796 17.916 1.00 93.38 355 GLU A C 1
ATOM 2917 O O . GLU A 1 355 ? -7.603 5.793 17.741 1.00 93.38 355 GLU A O 1
ATOM 2922 N N . GLU A 1 356 ? -6.640 3.945 16.921 1.00 95.12 356 GLU A N 1
ATOM 2923 C CA . GLU A 1 356 ? -7.232 4.117 15.595 1.00 95.12 356 GLU A CA 1
ATOM 2924 C C . GLU A 1 356 ? -8.729 3.763 15.599 1.00 95.12 356 GLU A C 1
ATOM 2926 O O . GLU A 1 356 ? -9.510 4.478 14.976 1.00 95.12 356 GLU A O 1
ATOM 2931 N N . LEU A 1 357 ? -9.163 2.746 16.356 1.00 96.06 357 LEU A N 1
ATOM 2932 C CA . LEU A 1 357 ? -10.588 2.454 16.571 1.00 96.06 357 LEU A CA 1
ATOM 2933 C C . LEU A 1 357 ? -11.312 3.624 17.244 1.00 96.06 357 LEU A C 1
ATOM 2935 O O . LEU A 1 357 ? -12.412 3.967 16.824 1.00 96.06 357 LEU A O 1
ATOM 2939 N N . HIS A 1 358 ? -10.687 4.272 18.228 1.00 95.75 358 HIS A N 1
ATOM 2940 C CA . HIS A 1 358 ? -11.235 5.459 18.875 1.00 95.75 358 HIS A CA 1
ATOM 2941 C C . HIS A 1 358 ? -11.427 6.608 17.882 1.00 95.75 358 HIS A C 1
ATOM 2943 O O . HIS A 1 358 ? -12.530 7.140 17.779 1.00 95.75 358 HIS A O 1
ATOM 2949 N N . LYS A 1 359 ? -10.421 6.914 17.054 1.00 95.00 359 LYS A N 1
ATOM 2950 C CA . LYS A 1 359 ? -10.548 7.938 15.996 1.00 95.00 359 LYS A CA 1
ATOM 2951 C C . LYS A 1 359 ? -11.633 7.618 14.977 1.00 95.00 359 LYS A C 1
ATOM 2953 O O . LYS A 1 359 ? -12.258 8.530 14.446 1.00 95.00 359 LYS A O 1
ATOM 2958 N N . ILE A 1 360 ? -11.830 6.337 14.657 1.00 94.88 360 ILE A N 1
ATOM 2959 C CA . ILE A 1 360 ? -12.945 5.927 13.801 1.00 94.88 360 ILE A CA 1
ATOM 2960 C C . ILE A 1 360 ? -14.270 6.145 14.538 1.00 94.88 360 ILE A C 1
ATOM 2962 O O . ILE A 1 360 ? -15.209 6.651 13.932 1.00 94.88 360 ILE A O 1
ATOM 2966 N N . SER A 1 361 ? -14.341 5.808 15.829 1.00 95.19 361 SER A N 1
ATOM 2967 C CA . SER A 1 361 ? -15.559 5.933 16.633 1.00 95.19 361 SER A CA 1
ATOM 2968 C C . SER A 1 361 ? -16.050 7.376 16.774 1.00 95.19 361 SER A C 1
ATOM 2970 O O . SER A 1 361 ? -17.249 7.599 16.698 1.00 95.19 361 SER A O 1
ATOM 2972 N N . GLU A 1 362 ? -15.144 8.363 16.818 1.00 94.75 362 GLU A N 1
ATOM 2973 C CA . GLU A 1 362 ? -15.489 9.799 16.828 1.00 94.75 362 GLU A CA 1
ATOM 2974 C C . GLU A 1 362 ? -16.280 10.255 15.582 1.00 94.75 362 GLU A C 1
ATOM 2976 O O . GLU A 1 362 ? -16.803 11.367 15.545 1.00 94.75 362 GLU A O 1
ATOM 2981 N N . LEU A 1 363 ? -16.340 9.433 14.527 1.00 90.88 363 LEU A N 1
ATOM 2982 C CA . LEU A 1 363 ? -17.084 9.733 13.302 1.00 90.88 363 LEU A CA 1
ATOM 2983 C C . LEU A 1 363 ? -18.525 9.203 13.319 1.00 90.88 363 LEU A C 1
ATOM 2985 O O . LEU A 1 363 ? -19.294 9.560 12.425 1.00 90.88 363 LEU A O 1
ATOM 2989 N N . PHE A 1 364 ? -18.886 8.343 14.280 1.00 89.88 364 PHE A N 1
ATOM 2990 C CA . PHE A 1 364 ? -20.208 7.723 14.363 1.00 89.88 364 PHE A CA 1
ATOM 2991 C C . PHE A 1 364 ? -20.672 7.651 15.823 1.00 89.88 364 PHE A C 1
ATOM 2993 O O . PHE A 1 364 ? -20.113 6.884 16.602 1.00 89.88 364 PHE A O 1
ATOM 3000 N N . ASP A 1 365 ? -21.764 8.341 16.162 1.00 87.50 365 ASP A N 1
ATOM 3001 C CA . ASP A 1 365 ? -22.309 8.359 17.533 1.00 87.50 365 ASP A CA 1
ATOM 3002 C C . ASP A 1 365 ? -22.507 6.939 18.108 1.00 87.50 365 ASP A C 1
ATOM 3004 O O . ASP A 1 365 ? -22.134 6.645 19.241 1.00 87.50 365 ASP A O 1
ATOM 3008 N N . VAL A 1 366 ? -23.020 6.013 17.287 1.00 92.12 366 VAL A N 1
ATOM 3009 C CA . VAL A 1 366 ? -23.228 4.606 17.677 1.00 92.12 366 VAL A CA 1
ATOM 3010 C C . VAL A 1 366 ? -21.903 3.871 17.921 1.00 92.12 366 VAL A C 1
ATOM 3012 O O . VAL A 1 366 ? -21.807 3.066 18.845 1.00 92.12 366 VAL A O 1
ATOM 3015 N N . ALA A 1 367 ? -20.865 4.139 17.121 1.00 91.75 367 ALA A N 1
ATOM 3016 C CA . ALA A 1 367 ? -19.568 3.474 17.262 1.00 91.75 367 ALA A CA 1
ATOM 3017 C C . ALA A 1 367 ? -18.851 3.891 18.550 1.00 91.75 367 ALA A C 1
ATOM 3019 O O . ALA A 1 367 ? -18.160 3.075 19.163 1.00 91.75 367 ALA A O 1
ATOM 3020 N N . GLU A 1 368 ? -18.996 5.154 18.956 1.00 92.19 368 GLU A N 1
ATOM 3021 C CA . GLU A 1 368 ? -18.429 5.651 20.207 1.00 92.19 368 GLU A CA 1
ATOM 3022 C C . GLU A 1 368 ? -19.034 4.913 21.409 1.00 92.19 368 GLU A C 1
ATOM 3024 O O . GLU A 1 368 ? -18.298 4.401 22.259 1.00 92.19 368 GLU A O 1
ATOM 3029 N N . GLU A 1 369 ? -20.360 4.762 21.446 1.00 93.00 369 GLU A N 1
ATOM 3030 C CA . GLU A 1 369 ? -21.031 3.977 22.486 1.00 93.00 369 GLU A CA 1
ATOM 3031 C C . GLU A 1 369 ? -20.576 2.509 22.487 1.00 93.00 369 GLU A C 1
ATOM 3033 O O . GLU A 1 369 ? -20.251 1.971 23.550 1.00 93.00 369 GLU A O 1
ATOM 3038 N N . GLU A 1 370 ? -20.499 1.868 21.315 1.00 93.88 370 GLU A N 1
ATOM 3039 C CA . GLU A 1 370 ? -20.038 0.480 21.164 1.00 93.88 370 GLU A CA 1
ATOM 3040 C C . GLU A 1 370 ? -18.610 0.282 21.694 1.00 93.88 370 GLU A C 1
ATOM 3042 O O . GLU A 1 370 ? -18.350 -0.666 22.447 1.00 93.88 370 GLU A O 1
ATOM 3047 N N . LEU A 1 371 ? -17.693 1.192 21.350 1.00 94.06 371 LEU A N 1
ATOM 3048 C CA . LEU A 1 371 ? -16.308 1.150 21.812 1.00 94.06 371 LEU A CA 1
ATOM 3049 C C . LEU A 1 371 ? -16.234 1.283 23.334 1.00 94.06 371 LEU A C 1
ATOM 3051 O O . LEU A 1 371 ? -15.628 0.440 23.997 1.00 94.06 371 LEU A O 1
ATOM 3055 N N . TRP A 1 372 ? -16.872 2.306 23.907 1.00 92.69 372 TRP A N 1
ATOM 3056 C CA . TRP A 1 372 ? -16.839 2.530 25.354 1.00 92.69 372 TRP A CA 1
ATOM 3057 C C . TRP A 1 372 ? -17.518 1.408 26.137 1.00 92.69 372 TRP A C 1
ATOM 3059 O O . TRP A 1 372 ? -17.082 1.074 27.240 1.00 92.69 372 TRP A O 1
ATOM 3069 N N . MET A 1 373 ? -18.577 0.805 25.596 1.00 92.75 373 MET A N 1
ATOM 3070 C CA . MET A 1 373 ? -19.216 -0.363 26.201 1.00 92.75 373 MET A CA 1
ATOM 3071 C C . MET A 1 373 ? -18.280 -1.573 26.232 1.00 92.75 373 MET A C 1
ATOM 3073 O O . MET A 1 373 ? -18.163 -2.199 27.287 1.00 92.75 373 MET A O 1
ATOM 3077 N N . SER A 1 374 ? -17.575 -1.865 25.134 1.00 91.88 374 SER A N 1
ATOM 3078 C CA . SER A 1 374 ? -16.556 -2.923 25.110 1.00 91.88 374 SER A CA 1
ATOM 3079 C C . SER A 1 374 ? -15.424 -2.622 26.099 1.00 91.88 374 SER A C 1
ATOM 3081 O O . SER A 1 374 ? -15.135 -3.442 26.966 1.00 91.88 374 SER A O 1
ATOM 3083 N N . LEU A 1 375 ? -14.853 -1.413 26.077 1.00 90.81 375 LEU A N 1
ATOM 3084 C CA . LEU A 1 375 ? -13.745 -1.046 26.967 1.00 90.81 375 LEU A CA 1
ATOM 3085 C C . LEU A 1 375 ? -14.117 -1.108 28.456 1.00 90.81 375 LEU A C 1
ATOM 3087 O O . LEU A 1 375 ? -13.336 -1.627 29.252 1.00 90.81 375 LEU A O 1
ATOM 3091 N N . ARG A 1 376 ? -15.323 -0.664 28.840 1.00 89.94 376 ARG A N 1
ATOM 3092 C CA . ARG A 1 376 ? -15.817 -0.772 30.228 1.00 89.94 376 ARG A CA 1
ATOM 3093 C C . ARG A 1 376 ? -15.957 -2.221 30.688 1.00 89.94 376 ARG A C 1
ATOM 3095 O O . ARG A 1 376 ? -15.665 -2.527 31.837 1.00 89.94 376 ARG A O 1
ATOM 3102 N N . GLN A 1 377 ? -16.365 -3.130 29.803 1.00 89.12 377 GLN A N 1
ATOM 3103 C CA . GLN A 1 377 ? -16.441 -4.560 30.124 1.00 89.12 377 GLN A CA 1
ATOM 3104 C C . GLN A 1 377 ? -15.061 -5.225 30.248 1.00 89.12 377 GLN A C 1
ATOM 3106 O O . GLN A 1 377 ? -14.966 -6.329 30.789 1.00 89.12 377 GLN A O 1
ATOM 3111 N N . ARG A 1 378 ? -14.002 -4.581 29.742 1.00 88.38 378 ARG A N 1
ATOM 3112 C CA . ARG A 1 378 ? -12.621 -5.090 29.698 1.00 88.38 378 ARG A CA 1
ATOM 3113 C C . ARG A 1 378 ? -11.642 -4.220 30.495 1.00 88.38 378 ARG A C 1
ATOM 3115 O O . ARG A 1 378 ? -10.451 -4.211 30.190 1.00 88.38 378 ARG A O 1
ATOM 3122 N N . GLU A 1 379 ? -12.129 -3.518 31.521 1.00 83.56 379 GLU A N 1
ATOM 3123 C CA . GLU A 1 379 ? -11.367 -2.529 32.302 1.00 83.56 379 GLU A CA 1
ATOM 3124 C C . GLU A 1 379 ? -10.008 -3.061 32.784 1.00 83.56 379 GLU A C 1
ATOM 3126 O O . GLU A 1 379 ? -8.987 -2.400 32.617 1.00 83.56 379 GLU A O 1
ATOM 3131 N N . PHE A 1 380 ? -9.968 -4.295 33.296 1.00 80.88 380 PHE A N 1
ATOM 3132 C CA . PHE A 1 380 ? -8.727 -4.925 33.752 1.00 80.88 380 PHE A CA 1
ATOM 3133 C C . PHE A 1 380 ? -7.668 -5.011 32.642 1.00 80.88 380 PHE A C 1
ATOM 3135 O O . PHE A 1 380 ? -6.531 -4.576 32.826 1.00 80.88 380 PHE A O 1
ATOM 3142 N N . SER A 1 381 ? -8.042 -5.538 31.474 1.00 82.25 381 SER A N 1
ATOM 3143 C CA . SER A 1 381 ? -7.123 -5.706 30.345 1.00 82.25 381 SER A CA 1
ATOM 3144 C C . SER A 1 381 ? -6.665 -4.360 29.788 1.00 82.25 381 SER A C 1
ATOM 3146 O O . SER A 1 381 ? -5.498 -4.208 29.432 1.00 82.25 381 SER A O 1
ATOM 3148 N N . LEU A 1 382 ? -7.555 -3.364 29.770 1.00 82.12 382 LEU A N 1
ATOM 3149 C CA . LEU A 1 382 ? -7.218 -1.999 29.373 1.00 82.12 382 LEU A CA 1
ATOM 3150 C C . LEU A 1 382 ? -6.194 -1.368 30.327 1.00 82.12 382 LEU A C 1
ATOM 3152 O O . LEU A 1 382 ? -5.209 -0.796 29.869 1.00 82.12 382 LEU A O 1
ATOM 3156 N N . CYS A 1 383 ? -6.367 -1.520 31.642 1.00 78.06 383 CYS A N 1
ATOM 3157 C CA . CYS A 1 383 ? -5.402 -1.032 32.630 1.00 78.06 383 CYS A CA 1
ATOM 3158 C C . CYS A 1 383 ? -4.016 -1.664 32.440 1.00 78.06 383 CYS A C 1
ATOM 3160 O O . CYS A 1 383 ? -3.008 -0.966 32.501 1.00 78.06 383 CYS A O 1
ATOM 3162 N N . VAL A 1 384 ? -3.951 -2.965 32.143 1.00 75.88 384 VAL A N 1
ATOM 3163 C CA . VAL A 1 384 ? -2.681 -3.654 31.854 1.00 75.88 384 VAL A CA 1
ATOM 3164 C C . VAL A 1 384 ? -2.004 -3.096 30.594 1.00 75.88 384 VAL A C 1
ATOM 3166 O O . VAL A 1 384 ? -0.777 -3.015 30.555 1.00 75.88 384 VAL A O 1
ATOM 3169 N N . LEU A 1 385 ? -2.779 -2.687 29.581 1.00 77.38 385 LEU A N 1
ATOM 3170 C CA . LEU A 1 385 ? -2.250 -2.047 28.372 1.00 77.38 385 LEU A CA 1
ATOM 3171 C C . LEU A 1 385 ? -1.757 -0.611 28.606 1.00 77.38 385 LEU A C 1
ATOM 3173 O O . LEU A 1 385 ? -0.849 -0.192 27.903 1.00 77.38 385 LEU A O 1
ATOM 3177 N N . LEU A 1 386 ? -2.346 0.129 29.554 1.00 75.25 386 LEU A N 1
ATOM 3178 C CA . LEU A 1 386 ? -2.045 1.548 29.814 1.00 75.25 386 LEU A CA 1
ATOM 3179 C C . LEU A 1 386 ? -0.905 1.787 30.817 1.00 75.25 386 LEU A C 1
ATOM 3181 O O . LEU A 1 386 ? -0.345 2.879 30.861 1.00 75.25 386 LEU A O 1
ATOM 3185 N N . VAL A 1 387 ? -0.591 0.805 31.666 1.00 66.69 387 VAL A N 1
ATOM 3186 C CA . VAL A 1 387 ? 0.477 0.908 32.684 1.00 66.69 387 VAL A CA 1
ATOM 3187 C C . VAL A 1 387 ? 1.883 0.713 32.076 1.00 66.69 387 VAL A C 1
ATOM 3189 O O . VAL A 1 387 ? 2.888 0.936 32.752 1.00 66.69 387 VAL A O 1
ATOM 3192 N N . LYS A 1 388 ? 1.970 0.348 30.793 1.00 52.84 388 LYS A N 1
ATOM 3193 C CA . LYS A 1 388 ? 3.201 0.295 29.988 1.00 52.84 388 LYS A CA 1
ATOM 3194 C C . LYS A 1 388 ? 3.150 1.326 28.874 1.00 52.84 388 LYS A C 1
ATOM 3196 O O . LYS A 1 388 ? 4.250 1.779 28.484 1.00 52.84 388 LYS A O 1
#

Radius of gyration: 26.16 Å; chains: 1; bounding box: 53×53×88 Å

Sequence (388 aa):
MDWKFSSRHTVESMFISNLISRDETQEIKKKWTDTMNSLNQKIQAIIRIPSIRLRLFRIGKQLEWEKMVMDGSIQNTRRLHLVSTTHLRPWQIVDEMISVIYRYFYRKYVPSPYTQIENCMNEFFSMIPKENKCYLEVIRLSFLPELLVSLYLSPYQVDKVFAFGMIMHILKLSRIALAKDWRNECACLVLEFCKLLRRVSHEDSLYLSCRSALGLLLKNMDIASWLLYGEDTKGASCLMKEIFSFVGELGNRLCEDLASSTESPWSSGPFFGDVCDFKAFLLPLFIVIKRGPSSDPILNRDYVDAFGFLYATFSKLLRKMDECLLKMQSCFPLNTTWEDVTVWNGWFQHLAILEELHKISELFDVAEEELWMSLRQREFSLCVLLVK

Foldseek 3Di:
DDDDDDDDFDFAWAWEQEQVVRDDIDIDTDTPPQDLVNVVVVVCVVVVDDPVFKWKDALLDTDDSPPPRDDPVVVPGRYIYIDGPLLNLLSNLSSQLSVLLVCVVVVHDDPPSLVSNLVSLVVNLPDDDDPPHDSLVSCVVSCVLVSLVVQCVDPDVVSVVSSLSNLVSLLVSLLVDDDQVSLLSSLVVLLSNLVSVVVPDPPDPSNLSSLLSNLSSLVVHPLVCSLVPLPDPVRSLVVLVSLLVLLVSLLVQLLVLLVVVLVDLQRLGRDPSSLSSNVSSCVSLCVLCVVPADPPPSSNVSNVCSLVSLVVSLVSSLVSLLVSLVSVVVVDDPDDDPVNCDDSNRLLVSVSVLVVSCVSLVSPVVSNVVSVVSCVVSVVSVVNNPVD

pLDDT: mean 74.11, std 17.98, range [23.19, 96.81]